Protein AF-A0A7V4X9U8-F1 (afdb_monomer_lite)

pLDDT: mean 87.51, std 12.46, range [26.61, 98.5]

Secondary structure (DSSP, 8-state):
--SSTTS-HHHHHHHH--SS-EEEEE-TTS-HHHHHHHHHHHHHHTS---GGGEEEEES-HHHHHHHHHHHHHHTT--GGGSTTTTS----S-------PPPEEEEHHHHHHHHHHHHGGGGT--TTPEEP-HHHHHHHHHHHHHHTT--TTTS-HHHHHHHHHHHHHTT--HHHHHHH--SHHHHHHHHHHHHHHHHHHHTTEE-HHHHHHHHHHHHHH-HHHHHHHHHH-SEEEESSGGG--HHHHHHHHHHHTTT--EEEEE-GGG---GGGT--THHHHSHHHH-TT-EEEEE-EESSS-HHHHHHHHHHHHT-SS------EES------EEEEEEEEHHHHHHHHHHHHHHHHHHHT--GGGEEEEESSGGGHHHHHHHHHHTT--EEEESS--GGGSHHHHHHHHHHHHHH-TT-HHHHHHHTTSS--S--HHHHHHHHHHGGGHHHH-HHHHHHHHHHHHHHHHHHT---HHHHHHHHHHHHTHHHHH--SSHHHHHHHHHHHHHHHHHTT-SSHHHHHHHHHHHHT------GGG-EEEEEHHHHTT--EEEEEE---BTBTTTBGGGSS-HHHHHHHHHHHHHHHTTEEEEEEEEEEEEEEETTEEEE-PBPHHHHTS-GGGEEEEE-

Foldseek 3Di:
DPLPPVDDPLLSVLLPPQAFFAEEAEDQQLCQLSSQLSSLLCCCPVVVNQQLQAAEAEADQVSLVVSLCSNCVSNVHDSVVAVPPPDDDDDDDDDDPPRHHHRTYYPLVVLLVLCLVCVVVVVFHSPAAEDDPVSLLVLLVVLCVVVVNDCVVAPSVVLVLVLLLCLLQLHALVNQCVVQDDPNSNSSSSSRVSSVVSCRVRSYDYSSCSLSVSLVSLVVDVVSLVVLLVRHLAYEYEQLQQGANSRLSNVCSSCVPRNNYHYYHHLLQHQVVLSRGHSVSSVCVCVVRVPYHYGYSAERPFAEALLLQQLVLLLVPDPPGDDHHHDYPNYDFAFAEEEEAAELLRLLVVVVVVLVVCCVVVVDFLLLEEEAFAAPLSCQSNLVVCVVVVAFADEFPDDHLCVDLLNLLLLLLLVCLVPVVPLVSCVSNLCVVHLPQDPVNSVVCVVCPPCNLVVPVSVVLVVVLSVVLNVVVVVQDQVLVSSVSCCVSSVNLVVLPNVGPNSVSSVSSSQSVSVQSNVDRHSVVSSVVSVSSPPPDDDPDSRRHHYYYYLVSCQPAAHQEYEYEAQFPCRQVNVVLPVPSVSNSSSSSSVSSRSSNHRHHHYYYHHQWYQGNNDIDGTHGHPSVVSGDPVRYDYDYD

Radius of gyration: 27.54 Å; chains: 1; bounding box: 69×52×79 Å

Structure (mmCIF, N/CA/C/O backbone):
data_AF-A0A7V4X9U8-F1
#
_entry.id   AF-A0A7V4X9U8-F1
#
loop_
_atom_site.group_PDB
_atom_site.id
_atom_site.type_symbol
_atom_site.label_atom_id
_atom_site.label_alt_id
_atom_site.label_comp_id
_atom_site.label_asym_id
_atom_site.label_entity_id
_atom_site.label_seq_id
_atom_site.pdbx_PDB_ins_code
_atom_site.Cartn_x
_atom_site.Cartn_y
_atom_site.Cartn_z
_atom_site.occupancy
_atom_site.B_iso_or_equiv
_atom_site.auth_seq_id
_atom_site.auth_comp_id
_atom_site.auth_asym_id
_atom_site.auth_atom_id
_atom_site.pdbx_PDB_model_num
ATOM 1 N N . MET A 1 1 ? -11.249 7.289 -35.540 1.00 58.97 1 MET A N 1
ATOM 2 C CA . MET A 1 1 ? -10.087 7.275 -34.622 1.00 58.97 1 MET A CA 1
ATOM 3 C C . MET A 1 1 ? -9.614 5.844 -34.541 1.00 58.97 1 MET A C 1
ATOM 5 O O . MET A 1 1 ? -10.469 5.000 -34.338 1.00 58.97 1 MET A O 1
ATOM 9 N N . ASN A 1 2 ? -8.328 5.543 -34.734 1.00 75.50 2 ASN A N 1
ATOM 10 C CA . ASN A 1 2 ? -7.894 4.150 -34.645 1.00 75.50 2 ASN A CA 1
ATOM 11 C C . ASN A 1 2 ? -7.435 3.824 -33.219 1.00 75.50 2 ASN A C 1
ATOM 13 O O . ASN A 1 2 ? -6.329 4.167 -32.807 1.00 75.50 2 ASN A O 1
ATOM 17 N N . ILE A 1 3 ? -8.337 3.224 -32.438 1.00 84.56 3 ILE A N 1
ATOM 18 C CA . ILE A 1 3 ? -8.145 2.988 -31.000 1.00 84.56 3 ILE A CA 1
ATOM 19 C C . ILE A 1 3 ? -7.104 1.892 -30.746 1.00 84.56 3 ILE A C 1
ATOM 21 O O . ILE A 1 3 ? -6.531 1.852 -29.667 1.00 84.56 3 ILE A O 1
ATOM 25 N N . ILE A 1 4 ? -6.812 1.010 -31.705 1.00 88.31 4 ILE A N 1
ATOM 26 C CA . ILE A 1 4 ? -6.029 -0.213 -31.448 1.00 88.31 4 ILE A CA 1
ATOM 27 C C . ILE A 1 4 ? -4.661 -0.272 -32.143 1.00 88.31 4 ILE A C 1
ATOM 29 O O . ILE A 1 4 ? -3.874 -1.160 -31.826 1.00 88.31 4 ILE A O 1
ATOM 33 N N . ASP A 1 5 ? -4.339 0.664 -33.039 1.00 85.62 5 ASP A N 1
ATOM 34 C CA . ASP A 1 5 ? -3.119 0.599 -33.868 1.00 85.62 5 ASP A CA 1
ATOM 35 C C . ASP A 1 5 ? -1.818 0.619 -33.072 1.00 85.62 5 ASP A C 1
ATOM 37 O O . ASP A 1 5 ? -0.825 0.018 -33.468 1.00 85.62 5 ASP A O 1
ATOM 41 N N . THR A 1 6 ? -1.817 1.311 -31.937 1.00 86.81 6 THR A N 1
ATOM 42 C CA . THR A 1 6 ? -0.609 1.507 -31.131 1.00 86.81 6 THR A CA 1
ATOM 43 C C . THR A 1 6 ? -0.347 0.358 -30.149 1.00 86.81 6 THR A C 1
ATOM 45 O O . THR A 1 6 ? 0.619 0.420 -29.386 1.00 86.81 6 THR A O 1
ATOM 48 N N . LEU A 1 7 ? -1.222 -0.653 -30.121 1.00 90.62 7 LEU A N 1
ATOM 49 C CA . LEU A 1 7 ? -1.166 -1.798 -29.214 1.00 90.62 7 LEU A CA 1
ATOM 50 C C . LEU A 1 7 ? -0.424 -2.975 -29.858 1.00 90.62 7 LEU A C 1
ATOM 52 O O . LEU A 1 7 ? -0.476 -3.157 -31.073 1.00 90.62 7 LEU A O 1
ATOM 56 N N . ASN A 1 8 ? 0.219 -3.814 -29.045 1.00 91.00 8 ASN A N 1
ATOM 57 C CA . ASN A 1 8 ? 0.755 -5.089 -29.534 1.00 91.00 8 ASN A CA 1
ATOM 58 C C . ASN A 1 8 ? -0.369 -6.123 -29.746 1.00 91.00 8 ASN A C 1
ATOM 60 O O . ASN A 1 8 ? -1.511 -5.913 -29.332 1.00 91.00 8 ASN A O 1
ATOM 64 N N . GLU A 1 9 ? -0.056 -7.267 -30.355 1.00 93.00 9 GLU A N 1
ATOM 65 C CA . GLU A 1 9 ? -1.071 -8.274 -30.698 1.00 93.00 9 GLU A CA 1
ATOM 66 C C . GLU A 1 9 ? -1.831 -8.822 -29.480 1.00 93.00 9 GLU A C 1
ATOM 68 O O . GLU A 1 9 ? -3.048 -8.990 -29.541 1.00 93.00 9 GLU A O 1
ATOM 73 N N . LYS A 1 10 ? -1.166 -9.017 -28.335 1.00 93.50 10 LYS A N 1
ATOM 74 C CA . LYS A 1 10 ? -1.822 -9.501 -27.106 1.00 93.50 10 LYS A CA 1
ATOM 75 C C . LYS A 1 10 ? -2.706 -8.441 -26.447 1.00 93.50 10 LYS A C 1
ATOM 77 O O . LYS A 1 10 ? -3.783 -8.751 -25.943 1.00 93.50 10 LYS A O 1
ATOM 82 N N . GLN A 1 11 ? -2.299 -7.177 -26.490 1.00 93.50 11 GLN A N 1
ATOM 83 C CA . GLN A 1 11 ? -3.104 -6.045 -26.037 1.00 93.50 11 GLN A CA 1
ATOM 84 C C . GLN A 1 11 ? -4.313 -5.830 -26.956 1.00 93.50 11 GLN A C 1
ATOM 86 O O . GLN A 1 11 ? -5.414 -5.607 -26.454 1.00 93.50 11 GLN A O 1
ATOM 91 N N . LYS A 1 12 ? -4.152 -5.955 -28.282 1.00 95.12 12 LYS A N 1
ATOM 92 C CA . LYS A 1 12 ? -5.276 -5.959 -29.233 1.00 95.12 12 LYS A CA 1
ATOM 93 C C . LYS A 1 12 ? -6.231 -7.104 -28.927 1.00 95.12 12 LYS A C 1
ATOM 95 O O . LYS A 1 12 ? -7.429 -6.872 -28.806 1.00 95.12 12 LYS A O 1
ATOM 100 N N . GLU A 1 13 ? -5.711 -8.312 -28.723 1.00 95.62 13 GLU A N 1
ATOM 101 C CA . GLU A 1 13 ? -6.506 -9.477 -28.336 1.00 95.62 13 GLU A CA 1
ATOM 102 C C . GLU A 1 13 ? -7.338 -9.199 -27.069 1.00 95.62 13 GLU A C 1
ATOM 104 O O . GLU A 1 13 ? -8.536 -9.496 -27.039 1.00 95.62 13 GLU A O 1
ATOM 109 N N . ALA A 1 14 ? -6.735 -8.567 -26.056 1.00 94.94 14 ALA A N 1
ATOM 110 C CA . ALA A 1 14 ? -7.408 -8.171 -24.819 1.00 94.94 14 ALA A CA 1
ATOM 111 C C . ALA A 1 14 ? -8.484 -7.097 -25.033 1.00 94.94 14 ALA A C 1
ATOM 113 O O . ALA A 1 14 ? -9.545 -7.155 -24.412 1.00 94.94 14 ALA A O 1
ATOM 114 N N . VAL A 1 15 ? -8.249 -6.123 -25.912 1.00 95.94 15 VAL A N 1
ATOM 115 C CA . VAL A 1 15 ? -9.222 -5.066 -26.235 1.00 95.94 15 VAL A CA 1
ATOM 116 C C . VAL A 1 15 ? -10.405 -5.613 -27.039 1.00 95.94 15 VAL A C 1
ATOM 118 O O . VAL A 1 15 ? -11.548 -5.249 -26.768 1.00 95.94 15 VAL A O 1
ATOM 121 N N . LEU A 1 16 ? -10.144 -6.519 -27.982 1.00 95.38 16 LEU A N 1
ATOM 122 C CA . LEU A 1 16 ? -11.142 -7.078 -28.897 1.00 95.38 16 LEU A CA 1
ATOM 123 C C . LEU A 1 16 ? -12.034 -8.155 -28.260 1.00 95.38 16 LEU A C 1
ATOM 125 O O . LEU A 1 16 ? -13.132 -8.402 -28.756 1.00 95.38 16 LEU A O 1
ATOM 129 N N . ALA A 1 17 ? -11.596 -8.793 -27.172 1.00 95.50 17 ALA A N 1
ATOM 130 C CA . ALA A 1 17 ? -12.338 -9.850 -26.482 1.00 95.50 17 ALA A CA 1
ATOM 131 C C . ALA A 1 17 ? -13.534 -9.308 -25.671 1.00 95.50 17 ALA A C 1
ATOM 133 O O . ALA A 1 17 ? -13.505 -9.353 -24.447 1.00 95.50 17 ALA A O 1
ATOM 134 N N . THR A 1 18 ? -14.547 -8.705 -26.298 1.00 94.06 18 THR A N 1
ATOM 135 C CA . THR A 1 18 ? -15.555 -7.891 -25.585 1.00 94.06 18 THR A CA 1
ATOM 136 C C . THR A 1 18 ? -16.549 -8.682 -24.737 1.00 94.06 18 THR A C 1
ATOM 138 O O . THR A 1 18 ? -16.889 -8.221 -23.649 1.00 94.06 18 THR A O 1
ATOM 141 N N . GLU A 1 19 ? -16.997 -9.842 -25.214 1.00 95.00 19 GLU A N 1
ATOM 142 C CA . GLU A 1 19 ? -18.011 -10.668 -24.547 1.00 95.00 19 GLU A CA 1
ATOM 143 C C . GLU A 1 19 ? -17.390 -11.792 -23.712 1.00 95.00 19 GLU A C 1
ATOM 145 O O . GLU A 1 19 ? -16.312 -12.294 -24.033 1.00 95.00 19 GLU A O 1
ATOM 150 N N . GLY A 1 20 ? -18.124 -12.215 -22.682 1.00 96.25 20 GLY A N 1
ATOM 151 C CA . GLY A 1 20 ? -17.730 -13.283 -21.771 1.00 96.25 20 GLY A CA 1
ATOM 152 C C . GLY A 1 20 ? -16.692 -12.859 -20.724 1.00 96.25 20 GLY A C 1
ATOM 153 O O . GLY A 1 20 ? -16.249 -11.703 -20.699 1.00 96.25 20 GLY A O 1
ATOM 154 N N . PRO A 1 21 ? -16.328 -13.788 -19.823 1.00 97.69 21 PRO A N 1
ATOM 155 C CA . PRO A 1 21 ? -15.327 -13.542 -18.801 1.00 97.69 21 PRO A CA 1
ATOM 156 C C . PRO A 1 21 ? -13.929 -13.522 -19.424 1.00 97.69 21 PRO A C 1
ATOM 158 O O . PRO A 1 21 ? -13.547 -14.418 -20.176 1.00 97.69 21 PRO A O 1
ATOM 161 N N . VAL A 1 22 ? -13.149 -12.493 -19.106 1.00 97.94 22 VAL A N 1
ATOM 162 C CA . VAL A 1 22 ? -11.785 -12.316 -19.610 1.00 97.94 22 VAL A CA 1
ATOM 163 C C . VAL A 1 22 ? -10.849 -12.043 -18.445 1.00 97.94 22 VAL A C 1
ATOM 165 O O . VAL A 1 22 ? -1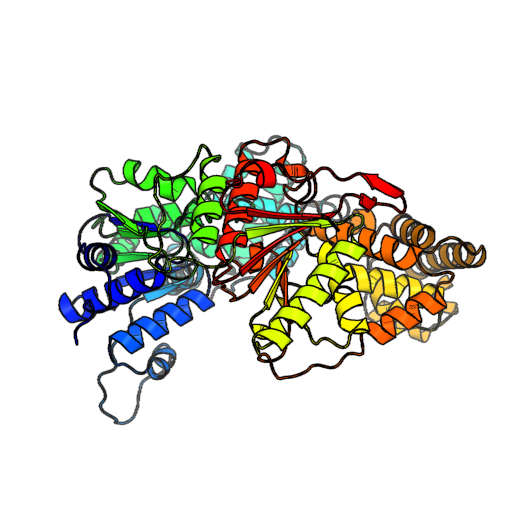1.052 -11.093 -17.687 1.00 97.94 22 VAL A O 1
ATOM 168 N N . LEU A 1 23 ? -9.802 -12.856 -18.345 1.00 97.00 23 LEU A N 1
ATOM 169 C CA . LEU A 1 23 ? -8.718 -12.701 -17.384 1.00 97.00 23 LEU A CA 1
ATOM 170 C C . LEU A 1 23 ? -7.458 -12.251 -18.114 1.00 97.00 23 LEU A C 1
ATOM 172 O O . LEU A 1 23 ? -6.939 -12.957 -18.980 1.00 97.00 23 LEU A O 1
ATOM 176 N N . ILE A 1 24 ? -6.941 -11.088 -17.735 1.00 96.31 24 ILE A N 1
ATOM 177 C CA . ILE A 1 24 ? -5.644 -10.609 -18.193 1.00 96.31 24 ILE A CA 1
ATOM 178 C C . ILE A 1 24 ? -4.607 -10.829 -17.096 1.00 96.31 24 ILE A C 1
ATOM 180 O O . ILE A 1 24 ? -4.571 -10.098 -16.102 1.00 96.31 24 ILE A O 1
ATOM 184 N N . LEU A 1 25 ? -3.735 -11.813 -17.313 1.00 94.50 25 LEU A N 1
ATOM 185 C CA . LEU A 1 25 ? -2.559 -12.052 -16.483 1.00 94.50 25 LEU A CA 1
ATOM 186 C C . LEU A 1 25 ? -1.408 -11.226 -17.035 1.00 94.50 25 LEU A C 1
ATOM 188 O O . LEU A 1 25 ? -0.830 -11.536 -18.077 1.00 94.50 25 LEU A O 1
ATOM 192 N N . ALA A 1 26 ? -1.093 -10.138 -16.357 1.00 91.12 26 ALA A N 1
ATOM 193 C CA . ALA A 1 26 ? -0.100 -9.196 -16.828 1.00 91.12 26 ALA A CA 1
ATOM 194 C C . ALA A 1 26 ? 1.182 -9.270 -16.000 1.00 91.12 26 ALA A C 1
ATOM 196 O O . ALA A 1 26 ? 1.149 -9.552 -14.803 1.00 91.12 26 ALA A O 1
ATOM 197 N N . GLY A 1 27 ? 2.314 -9.002 -16.650 1.00 89.94 27 GLY A N 1
ATOM 198 C CA . GLY A 1 27 ? 3.590 -8.751 -15.988 1.00 89.94 27 GLY A CA 1
ATOM 199 C C . GLY A 1 27 ? 3.776 -7.300 -15.558 1.00 89.94 27 GLY A C 1
ATOM 200 O O . GLY A 1 27 ? 3.025 -6.399 -15.964 1.00 89.94 27 GLY A O 1
ATOM 201 N N . ALA A 1 28 ? 4.843 -7.036 -14.804 1.00 88.12 28 ALA A N 1
ATOM 202 C CA . ALA A 1 28 ? 5.284 -5.673 -14.539 1.00 88.12 28 ALA A CA 1
ATOM 203 C C . ALA A 1 28 ? 5.668 -4.972 -15.849 1.00 88.12 28 ALA A C 1
ATOM 205 O O . ALA A 1 28 ? 6.248 -5.583 -16.740 1.00 88.12 28 ALA A O 1
ATOM 206 N N . GLY A 1 29 ? 5.310 -3.691 -15.993 1.00 86.69 29 GLY A N 1
ATOM 207 C CA . GLY A 1 29 ? 5.659 -2.906 -17.184 1.00 86.69 29 GLY A CA 1
ATOM 208 C C . GLY A 1 29 ? 4.974 -3.335 -18.493 1.00 86.69 29 GLY A C 1
ATOM 209 O O . GLY A 1 29 ? 5.350 -2.835 -19.548 1.00 86.69 29 GLY A O 1
ATOM 210 N N . SER A 1 30 ? 3.968 -4.218 -18.456 1.00 88.81 30 SER A N 1
ATOM 211 C CA . SER A 1 30 ? 3.324 -4.788 -19.659 1.00 88.81 30 SER A CA 1
ATOM 212 C C . SER A 1 30 ? 2.197 -3.945 -20.278 1.00 88.81 30 SER A C 1
ATOM 214 O O . SER A 1 30 ? 1.579 -4.321 -21.277 1.00 88.81 30 SER A O 1
ATOM 216 N N . GLY A 1 31 ? 1.904 -2.780 -19.692 1.00 88.12 31 GLY A N 1
ATOM 217 C CA . GLY A 1 31 ? 0.857 -1.881 -20.179 1.00 88.12 31 GLY A CA 1
ATOM 218 C C . GLY A 1 31 ? -0.566 -2.239 -19.729 1.00 88.12 31 GLY A C 1
ATOM 219 O O . GLY A 1 31 ? -1.509 -1.951 -20.462 1.00 88.12 31 GLY A O 1
ATOM 220 N N . LYS A 1 32 ? -0.745 -2.802 -18.521 1.00 90.69 32 LYS A N 1
ATOM 221 C CA . LYS A 1 32 ? -2.061 -3.129 -17.920 1.00 90.69 32 LYS A CA 1
ATOM 222 C C . LYS A 1 32 ? -3.118 -2.040 -18.113 1.00 90.69 32 LYS A C 1
ATOM 224 O O . LYS A 1 32 ? -4.119 -2.227 -18.803 1.00 90.69 32 LYS A O 1
ATOM 229 N N . THR A 1 33 ? -2.843 -0.863 -17.553 1.00 86.69 33 THR A N 1
ATOM 230 C CA . THR A 1 33 ? -3.757 0.280 -17.593 1.00 86.69 33 THR A CA 1
ATOM 231 C C . THR A 1 33 ? -4.051 0.712 -19.026 1.00 86.69 33 THR A C 1
ATOM 233 O O . THR A 1 33 ? -5.164 1.130 -19.314 1.00 86.69 33 THR A O 1
ATOM 236 N N . ARG A 1 34 ? -3.081 0.577 -19.943 1.00 90.19 34 ARG A N 1
ATOM 237 C CA . ARG A 1 34 ? -3.265 0.898 -21.363 1.00 90.19 34 ARG A CA 1
ATOM 238 C C . ARG A 1 34 ? -4.265 -0.056 -22.017 1.00 90.19 34 ARG A C 1
ATOM 240 O O . ARG A 1 34 ? -5.204 0.411 -22.651 1.00 90.19 34 ARG A O 1
ATOM 247 N N . ALA A 1 35 ? -4.122 -1.367 -21.817 1.00 92.69 35 ALA A N 1
ATOM 248 C CA . ALA A 1 35 ? -5.081 -2.344 -22.337 1.00 92.69 35 ALA A CA 1
ATOM 249 C C . ALA A 1 35 ? -6.505 -2.067 -21.818 1.00 92.69 35 ALA A C 1
ATOM 251 O O . ALA A 1 35 ? -7.458 -2.045 -22.598 1.00 92.69 35 ALA A O 1
ATOM 252 N N . LEU A 1 36 ? -6.647 -1.766 -20.523 1.00 94.31 36 LEU A N 1
ATOM 253 C CA . LEU A 1 36 ? -7.943 -1.476 -19.909 1.00 94.31 36 LEU A CA 1
ATOM 254 C C . LEU A 1 36 ? -8.569 -0.174 -20.443 1.00 94.31 36 LEU A C 1
ATOM 256 O O . LEU A 1 36 ? -9.739 -0.177 -20.826 1.00 94.31 36 LEU A O 1
ATOM 260 N N . THR A 1 37 ? -7.815 0.929 -20.538 1.00 94.06 37 THR A N 1
ATOM 261 C CA . THR A 1 37 ? -8.351 2.210 -21.044 1.00 94.06 37 THR A CA 1
ATOM 262 C C . THR A 1 37 ? -8.726 2.132 -22.521 1.00 94.06 37 THR A C 1
ATOM 264 O O . THR A 1 37 ? -9.779 2.636 -22.912 1.00 94.06 37 THR A O 1
ATOM 267 N N . HIS A 1 38 ? -7.910 1.456 -23.336 1.00 95.19 38 HIS A N 1
ATOM 268 C CA . HIS A 1 38 ? -8.221 1.224 -24.747 1.00 95.19 38 HIS A CA 1
ATOM 269 C C . HIS A 1 38 ? -9.459 0.343 -24.919 1.00 95.19 38 HIS A C 1
ATOM 271 O O . HIS A 1 38 ? -10.273 0.614 -25.796 1.00 95.19 38 HIS A O 1
ATOM 277 N N . ARG A 1 39 ? -9.660 -0.658 -24.054 1.00 96.00 39 ARG A N 1
ATOM 278 C CA . ARG A 1 39 ? -10.871 -1.486 -24.068 1.00 96.00 39 ARG A CA 1
ATOM 279 C C . ARG A 1 39 ? -12.127 -0.675 -23.771 1.00 96.00 39 ARG A C 1
ATOM 281 O O . ARG A 1 39 ? -13.121 -0.831 -24.474 1.00 96.00 39 ARG A O 1
ATOM 288 N N . ILE A 1 40 ? -12.090 0.210 -22.774 1.00 95.38 40 ILE A N 1
ATOM 289 C CA . ILE A 1 40 ? -13.219 1.107 -22.478 1.00 95.38 40 ILE A CA 1
ATOM 290 C C . ILE A 1 40 ? -13.531 1.982 -23.697 1.00 95.38 40 ILE A C 1
ATOM 292 O O . ILE A 1 40 ? -14.686 2.057 -24.116 1.00 95.38 40 ILE A O 1
ATOM 296 N N . ALA A 1 41 ? -12.510 2.609 -24.287 1.00 94.25 41 ALA A N 1
ATOM 297 C CA . ALA A 1 41 ? -12.683 3.447 -25.470 1.00 94.25 41 ALA A CA 1
ATOM 298 C C . ALA A 1 41 ? -13.240 2.646 -26.663 1.00 94.25 41 ALA A C 1
ATOM 300 O O . ALA A 1 41 ? -14.163 3.105 -27.330 1.00 94.25 41 ALA A O 1
ATOM 301 N N . TYR A 1 42 ? -12.745 1.425 -26.882 1.00 95.38 42 TYR A N 1
ATOM 302 C CA . TYR A 1 42 ? -13.205 0.516 -27.932 1.00 95.38 42 TYR A CA 1
ATOM 303 C C . TYR A 1 42 ? -14.677 0.113 -27.754 1.00 95.38 42 TYR A C 1
ATOM 305 O O . TYR A 1 42 ? -15.450 0.162 -28.710 1.00 95.38 42 TYR A O 1
ATOM 313 N N . LEU A 1 43 ? -15.099 -0.223 -26.529 1.00 95.75 43 LEU A N 1
ATOM 314 C CA . LEU A 1 43 ? -16.502 -0.528 -26.232 1.00 95.75 43 LEU A CA 1
ATOM 315 C C . LEU A 1 43 ? -17.416 0.660 -26.562 1.00 95.75 43 LEU A C 1
ATOM 317 O O . LEU A 1 43 ? -18.473 0.479 -27.163 1.00 95.75 43 LEU A O 1
ATOM 321 N N . ILE A 1 44 ? -17.006 1.875 -26.199 1.00 93.25 44 ILE A N 1
ATOM 322 C CA . ILE A 1 44 ? -17.811 3.084 -26.411 1.00 93.25 44 ILE A CA 1
ATOM 323 C C . ILE A 1 44 ? -17.869 3.458 -27.894 1.00 93.25 44 ILE A C 1
ATOM 325 O O . ILE A 1 44 ? -18.955 3.666 -28.429 1.00 93.25 44 ILE A O 1
ATOM 329 N N . TYR A 1 45 ? -16.715 3.555 -28.553 1.00 90.81 45 TYR A N 1
ATOM 330 C CA . TYR A 1 45 ? -16.609 4.117 -29.898 1.00 90.81 45 TYR A CA 1
ATOM 331 C C . TYR A 1 45 ? -16.892 3.081 -30.992 1.00 90.81 45 TYR A C 1
ATOM 333 O O . TYR A 1 45 ? -17.758 3.302 -31.831 1.00 90.81 45 TYR A O 1
ATOM 341 N N . GLU A 1 46 ? -16.222 1.926 -30.958 1.00 91.69 46 GLU A N 1
ATOM 342 C CA . GLU A 1 46 ? -16.328 0.909 -32.017 1.00 91.69 46 GLU A CA 1
ATOM 343 C C . GLU A 1 46 ? -17.542 -0.006 -31.818 1.00 91.69 46 GLU A C 1
ATOM 345 O O . GLU A 1 46 ? -18.229 -0.363 -32.773 1.00 91.69 46 GLU A O 1
ATOM 350 N N . LYS A 1 47 ? -17.848 -0.386 -30.569 1.00 94.50 47 LYS A N 1
ATOM 351 C CA . LYS A 1 47 ? -19.016 -1.236 -30.258 1.00 94.50 47 LYS A CA 1
ATOM 352 C C . LYS A 1 47 ? -20.285 -0.451 -29.938 1.00 94.50 47 LYS A C 1
ATOM 354 O O . LYS A 1 47 ? -21.323 -1.070 -29.711 1.00 94.50 47 LYS A O 1
ATOM 359 N N . SER A 1 48 ? -20.226 0.883 -29.936 1.00 93.38 48 SER A N 1
ATOM 360 C CA . SER A 1 48 ? -21.373 1.755 -29.637 1.00 93.38 48 SER A CA 1
ATOM 361 C C . SER A 1 48 ? -22.066 1.417 -28.306 1.00 93.38 48 SER A C 1
ATOM 363 O O . SER A 1 48 ? -23.281 1.572 -28.161 1.00 93.38 48 SER A O 1
ATOM 365 N N . VAL A 1 49 ? -21.313 0.924 -27.316 1.00 95.19 49 VAL A N 1
ATOM 366 C CA . VAL A 1 49 ? -21.846 0.610 -25.988 1.00 95.19 49 VAL A CA 1
ATOM 367 C C . VAL A 1 49 ? -22.118 1.922 -25.249 1.00 95.19 49 VAL A C 1
ATOM 369 O O . VAL A 1 49 ? -21.195 2.717 -25.061 1.00 95.19 49 VAL A O 1
ATOM 372 N N . PRO A 1 50 ? -23.352 2.156 -24.758 1.00 94.12 50 PRO A N 1
ATOM 373 C CA . PRO A 1 50 ? -23.644 3.338 -23.958 1.00 94.12 50 PRO A CA 1
ATOM 374 C C . PRO A 1 50 ? -22.727 3.403 -22.723 1.00 94.12 50 PRO A C 1
ATOM 376 O O . PRO A 1 50 ? -22.708 2.437 -21.958 1.00 94.12 50 PRO A O 1
ATOM 379 N N . PRO A 1 51 ? -22.022 4.520 -22.456 1.00 92.88 51 PRO A N 1
ATOM 380 C CA . PRO A 1 51 ? -21.048 4.611 -21.361 1.00 92.88 51 PRO A CA 1
ATOM 381 C C . PRO A 1 51 ? -21.620 4.269 -19.980 1.00 92.88 51 PRO A C 1
ATOM 383 O O . PRO A 1 51 ? -20.962 3.644 -19.155 1.00 92.88 51 PRO A O 1
ATOM 386 N N . GLN A 1 52 ? -22.892 4.595 -19.740 1.00 92.25 52 GLN A N 1
ATOM 387 C CA . GLN A 1 52 ? -23.617 4.236 -18.515 1.00 92.25 52 GLN A CA 1
ATOM 388 C C . GLN A 1 52 ? -23.747 2.727 -18.263 1.00 92.25 52 GLN A C 1
ATOM 390 O O . GLN A 1 52 ? -24.084 2.348 -17.138 1.00 92.25 52 GLN A O 1
ATOM 395 N N . ASN A 1 53 ? -23.499 1.904 -19.290 1.00 96.44 53 ASN A N 1
ATOM 396 C CA . ASN A 1 53 ? -23.518 0.451 -19.200 1.00 96.44 53 ASN A CA 1
ATOM 397 C C . ASN A 1 53 ? -22.155 -0.168 -18.867 1.00 96.44 53 ASN A C 1
ATOM 399 O O . ASN A 1 53 ? -22.043 -1.392 -18.789 1.00 96.44 53 ASN A O 1
ATOM 403 N N . ILE A 1 54 ? -21.129 0.660 -18.688 1.00 97.19 54 ILE A N 1
ATOM 404 C CA . ILE A 1 54 ? -19.770 0.234 -18.381 1.00 97.19 54 ILE A CA 1
ATOM 405 C C . ILE A 1 54 ? -19.446 0.657 -16.946 1.00 97.19 54 ILE A C 1
ATOM 407 O O . ILE A 1 54 ? -19.610 1.824 -16.570 1.00 97.19 54 ILE A O 1
ATOM 411 N N . LEU A 1 55 ? -18.980 -0.304 -16.154 1.00 97.31 55 LEU A N 1
ATOM 412 C CA . LEU A 1 55 ? -18.421 -0.101 -14.824 1.00 97.31 55 LEU A CA 1
ATOM 413 C C . LEU A 1 55 ? -16.921 -0.395 -14.878 1.00 97.31 55 LEU A C 1
ATOM 415 O O . LEU A 1 55 ? -16.535 -1.486 -15.275 1.00 97.31 55 LEU A O 1
ATOM 419 N N . ALA A 1 56 ? -16.091 0.554 -14.459 1.00 96.12 56 ALA A N 1
ATOM 420 C CA . ALA A 1 56 ? -14.651 0.384 -14.312 1.00 96.12 56 ALA A CA 1
ATOM 421 C C . ALA A 1 56 ? -14.241 0.684 -12.863 1.00 96.12 56 ALA A C 1
ATOM 423 O O . ALA A 1 56 ? -14.503 1.777 -12.352 1.00 96.12 56 ALA A O 1
ATOM 424 N N . VAL A 1 57 ? -13.612 -0.282 -12.194 1.00 94.19 57 VAL A N 1
ATOM 425 C CA . VAL A 1 57 ? -13.199 -0.161 -10.788 1.00 94.19 57 VAL A CA 1
ATOM 426 C C . VAL A 1 57 ? -11.698 -0.365 -10.600 1.00 94.19 57 VAL A C 1
ATOM 428 O O . VAL A 1 57 ? -11.065 -1.146 -11.305 1.00 94.19 57 VAL A O 1
ATOM 431 N N . THR A 1 58 ? -11.133 0.363 -9.636 1.00 90.38 58 THR A N 1
ATOM 432 C CA . THR A 1 58 ? -9.724 0.292 -9.214 1.00 90.38 58 THR A CA 1
ATOM 433 C C . THR A 1 58 ? -9.610 0.555 -7.702 1.00 90.38 58 THR A C 1
ATOM 435 O O . THR A 1 58 ? -10.614 0.793 -7.026 1.00 90.38 58 THR A O 1
ATOM 438 N N . PHE A 1 59 ? -8.401 0.529 -7.144 1.00 82.12 59 PHE A N 1
ATOM 439 C CA . PHE A 1 59 ? -8.165 0.660 -5.702 1.00 82.12 59 PHE A CA 1
ATOM 440 C C . PHE A 1 59 ? -7.952 2.096 -5.236 1.00 82.12 59 PHE A C 1
ATOM 442 O O . PHE A 1 59 ? -8.353 2.450 -4.129 1.00 82.12 59 PHE A O 1
ATOM 449 N N . THR A 1 60 ? -7.347 2.948 -6.068 1.00 77.81 60 THR A N 1
ATOM 450 C CA . THR A 1 60 ? -6.958 4.302 -5.651 1.00 77.81 60 THR A CA 1
ATOM 451 C C . THR A 1 60 ? -7.675 5.383 -6.450 1.00 77.81 60 THR A C 1
ATOM 453 O O . THR A 1 60 ? -7.937 5.247 -7.646 1.00 77.81 60 THR A O 1
ATOM 456 N N . ASN A 1 61 ? -7.953 6.512 -5.793 1.00 74.31 61 ASN A N 1
ATOM 457 C CA . ASN A 1 61 ? -8.530 7.681 -6.461 1.00 74.31 61 ASN A CA 1
ATOM 458 C C . ASN A 1 61 ? -7.601 8.232 -7.555 1.00 74.31 61 ASN A C 1
ATOM 460 O O . ASN A 1 61 ? -8.085 8.720 -8.574 1.00 74.31 61 ASN A O 1
ATOM 464 N N . LYS A 1 62 ? -6.278 8.111 -7.369 1.00 75.50 62 LYS A N 1
ATOM 465 C CA . LYS A 1 62 ? -5.274 8.496 -8.368 1.00 75.50 62 LYS A CA 1
ATOM 466 C C . LYS A 1 62 ? -5.393 7.638 -9.629 1.00 75.50 62 LYS A C 1
ATOM 468 O O . LYS A 1 62 ? -5.570 8.199 -10.706 1.00 75.50 62 LYS A O 1
ATOM 473 N N . ALA A 1 63 ? -5.400 6.309 -9.491 1.00 76.94 63 ALA A N 1
ATOM 474 C CA . ALA A 1 63 ? -5.569 5.394 -10.621 1.00 76.94 63 ALA A CA 1
ATOM 475 C C . ALA A 1 63 ? -6.903 5.630 -11.346 1.00 76.94 63 ALA A C 1
ATOM 477 O O . ALA A 1 63 ? -6.947 5.674 -12.574 1.00 76.94 63 ALA A O 1
ATOM 478 N N . ALA A 1 64 ? -7.985 5.879 -10.599 1.00 78.69 64 ALA A N 1
ATOM 479 C CA . ALA A 1 64 ? -9.277 6.220 -11.191 1.00 78.69 64 ALA A CA 1
ATOM 480 C C . ALA A 1 64 ? -9.218 7.545 -11.978 1.00 78.69 64 ALA A C 1
ATOM 482 O O . ALA A 1 64 ? -9.772 7.652 -13.071 1.00 78.69 64 ALA A O 1
ATOM 483 N N . GLY A 1 65 ? -8.539 8.563 -11.443 1.00 79.06 65 GLY A N 1
ATOM 484 C CA . GLY A 1 65 ? -8.321 9.838 -12.129 1.00 79.06 65 GLY A CA 1
ATOM 485 C C . GLY A 1 65 ? -7.517 9.683 -13.422 1.00 79.06 65 GLY A C 1
ATOM 486 O O . GLY A 1 65 ? -7.940 10.168 -14.469 1.00 79.06 65 GLY A O 1
ATOM 487 N N . GLU A 1 66 ? -6.400 8.960 -13.371 1.00 84.06 66 GLU A N 1
ATOM 488 C CA . GLU A 1 66 ? -5.538 8.699 -14.529 1.00 84.06 66 GLU A CA 1
ATOM 489 C C . GLU A 1 66 ? -6.257 7.898 -15.616 1.00 84.06 66 GLU A C 1
ATOM 491 O O . GLU A 1 66 ? -6.226 8.275 -16.788 1.00 84.06 66 GLU A O 1
ATOM 496 N N . MET A 1 67 ? -6.959 6.828 -15.236 1.00 87.38 67 MET A N 1
ATOM 497 C CA . MET A 1 67 ? -7.747 6.014 -16.159 1.00 87.38 67 MET A CA 1
ATOM 498 C C . MET A 1 67 ? -8.844 6.850 -16.832 1.00 87.38 67 MET A C 1
ATOM 500 O O . MET A 1 67 ? -9.030 6.755 -18.044 1.00 87.38 67 MET A O 1
ATOM 504 N N . ARG A 1 68 ? -9.523 7.726 -16.076 1.00 88.50 68 ARG A N 1
ATOM 505 C CA . ARG A 1 68 ? -10.525 8.652 -16.621 1.00 88.50 68 ARG A CA 1
ATOM 506 C C . ARG A 1 68 ? -9.923 9.608 -17.648 1.00 88.50 68 ARG A C 1
ATOM 508 O O . ARG A 1 68 ? -10.502 9.772 -18.718 1.00 88.50 68 ARG A O 1
ATOM 515 N N . ASN A 1 69 ? -8.772 10.204 -17.339 1.00 87.38 69 ASN A N 1
ATOM 516 C CA . ASN A 1 69 ? -8.087 11.128 -18.244 1.00 87.38 69 ASN A CA 1
ATOM 517 C C . ASN A 1 69 ? -7.664 10.427 -19.540 1.00 87.38 69 ASN A C 1
ATOM 519 O O . ASN A 1 69 ? -7.945 10.938 -20.618 1.00 87.38 69 ASN A O 1
ATOM 523 N N . ARG A 1 70 ? -7.084 9.225 -19.442 1.00 89.94 70 ARG A N 1
ATOM 524 C CA . ARG A 1 70 ? -6.674 8.426 -20.609 1.00 89.94 70 ARG A CA 1
ATOM 525 C C . ARG A 1 70 ? -7.854 8.026 -21.491 1.00 89.94 70 ARG A C 1
ATOM 527 O O . ARG A 1 70 ? -7.763 8.111 -22.708 1.00 89.94 70 ARG A O 1
ATOM 534 N N . VAL A 1 71 ? -8.973 7.603 -20.899 1.00 90.88 71 VAL A N 1
ATOM 535 C CA . VAL A 1 71 ? -10.191 7.286 -21.667 1.00 90.88 71 VAL A CA 1
ATOM 536 C C . VAL A 1 71 ? -10.737 8.536 -22.360 1.00 90.88 71 VAL A C 1
ATOM 538 O O . VAL A 1 71 ? -11.116 8.463 -23.524 1.00 90.88 71 VAL A O 1
ATOM 541 N N . ALA A 1 72 ? -10.757 9.683 -21.676 1.00 88.00 72 ALA A N 1
ATOM 542 C CA . ALA A 1 72 ? -11.212 10.941 -22.265 1.00 88.00 72 ALA A CA 1
ATOM 543 C C . ALA A 1 72 ? -10.321 11.382 -23.440 1.00 88.00 72 ALA A C 1
ATOM 545 O O . ALA A 1 72 ? -10.843 11.754 -24.488 1.00 88.00 72 ALA A O 1
ATOM 546 N N . GLU A 1 73 ? -9.000 11.259 -23.300 1.00 88.62 73 GLU A N 1
ATOM 547 C CA . GLU A 1 73 ? -8.026 11.539 -24.360 1.00 88.62 73 GLU A CA 1
ATOM 548 C C . GLU A 1 73 ? -8.232 10.629 -25.580 1.00 88.62 73 GLU A C 1
ATOM 550 O O . GLU A 1 73 ? -8.349 11.124 -26.700 1.00 88.62 73 GLU A O 1
ATOM 555 N N . LEU A 1 74 ? -8.382 9.315 -25.368 1.00 89.06 74 LEU A N 1
ATOM 556 C CA . LEU A 1 74 ? -8.646 8.345 -26.440 1.00 89.06 74 LEU A CA 1
ATOM 557 C C . LEU A 1 74 ? -9.960 8.613 -27.189 1.00 89.06 74 LEU A C 1
ATOM 559 O O . LEU A 1 74 ? -10.067 8.291 -28.371 1.00 89.06 74 LEU A O 1
ATOM 563 N N . LEU A 1 75 ? -10.954 9.190 -26.511 1.00 87.00 75 LEU A N 1
ATOM 564 C CA . LEU A 1 75 ? -12.241 9.571 -27.098 1.00 87.00 75 LEU A CA 1
ATOM 565 C C . LEU A 1 75 ? -12.240 10.998 -27.682 1.00 87.00 75 LEU A C 1
ATOM 567 O O . LEU A 1 75 ? -13.238 11.406 -28.274 1.00 87.00 75 LEU A O 1
ATOM 571 N N . GLY A 1 76 ? -11.153 11.764 -27.519 1.00 80.81 76 GLY A N 1
ATOM 572 C CA . GLY A 1 76 ? -11.038 13.152 -27.978 1.00 80.81 76 GLY A CA 1
ATOM 573 C C . GLY A 1 76 ? -11.903 14.152 -27.201 1.00 80.81 76 GLY A C 1
ATOM 574 O O . GLY A 1 76 ? -12.427 15.096 -27.790 1.00 80.81 76 GLY A O 1
ATOM 575 N N . VAL A 1 77 ? -12.088 13.947 -25.892 1.00 73.25 77 VAL A N 1
ATOM 576 C CA . VAL A 1 77 ? -12.987 14.735 -25.029 1.00 73.25 77 VAL A CA 1
ATOM 577 C C . VAL A 1 77 ? -12.192 15.413 -23.911 1.00 73.25 77 VAL A C 1
ATOM 579 O O . VAL A 1 77 ? -11.346 14.793 -23.272 1.00 73.25 77 VAL A O 1
ATOM 582 N N . ASN A 1 78 ? -12.501 16.676 -23.601 1.00 58.03 78 ASN A N 1
ATOM 583 C CA . ASN A 1 78 ? -11.898 17.369 -22.459 1.00 58.03 78 ASN A CA 1
ATOM 584 C C . ASN A 1 78 ? -12.455 16.836 -21.124 1.00 58.03 78 ASN A C 1
ATOM 586 O O . ASN A 1 78 ? -13.603 17.103 -20.760 1.00 58.03 78 ASN A O 1
ATOM 590 N N . ALA A 1 79 ? -11.615 16.141 -20.348 1.00 52.31 79 ALA A N 1
ATOM 591 C CA . ALA A 1 79 ? -11.976 15.536 -19.058 1.00 52.31 79 ALA A CA 1
ATOM 592 C C . ALA A 1 79 ? -12.535 16.539 -18.019 1.00 52.31 79 ALA A C 1
ATOM 594 O O . ALA A 1 79 ? -13.345 16.167 -17.168 1.00 52.31 79 ALA A O 1
ATOM 595 N N . GLN A 1 80 ? -12.148 17.819 -18.103 1.00 49.28 80 GLN A N 1
ATOM 596 C CA . GLN A 1 80 ? -12.513 18.864 -17.134 1.00 49.28 80 GLN A CA 1
ATOM 597 C C . GLN A 1 80 ? -13.988 19.303 -17.180 1.00 49.28 80 GLN A C 1
ATOM 599 O O . GLN A 1 80 ? -14.481 19.841 -16.194 1.00 49.28 80 GLN A O 1
ATOM 604 N N . GLN A 1 81 ? -14.731 19.039 -18.262 1.00 45.06 81 GLN A N 1
ATOM 605 C CA . GLN A 1 81 ? -16.157 19.407 -18.345 1.00 45.06 81 GLN A CA 1
ATOM 606 C C . GLN A 1 81 ? -17.098 18.389 -17.671 1.00 45.06 81 GLN A C 1
ATOM 608 O O . GLN A 1 81 ? -18.288 18.653 -17.519 1.00 45.06 81 GLN A O 1
ATOM 613 N N . SER A 1 82 ? -16.583 17.233 -17.233 1.00 45.69 82 SER A N 1
ATOM 614 C CA . SER A 1 82 ? -17.410 16.106 -16.766 1.00 45.69 82 SER A CA 1
ATOM 615 C C . SER A 1 82 ? -17.568 16.016 -15.242 1.00 45.69 82 SER A C 1
ATOM 617 O O . SER A 1 82 ? -18.459 15.318 -14.767 1.00 45.69 82 SER A O 1
ATOM 619 N N . SER A 1 83 ? -16.734 16.707 -14.456 1.00 41.59 83 SER A N 1
ATOM 620 C CA . SER A 1 83 ? -16.810 16.691 -12.983 1.00 41.59 83 SER A CA 1
ATOM 621 C C . SER A 1 83 ? -17.947 17.554 -12.418 1.00 41.59 83 SER A C 1
ATOM 623 O O . SER A 1 83 ? -18.350 17.357 -11.276 1.00 41.59 83 SER A O 1
ATOM 625 N N . ALA A 1 84 ? -18.495 18.480 -13.214 1.00 36.72 84 ALA A N 1
ATOM 626 C CA . ALA A 1 84 ? -19.546 19.412 -12.797 1.00 36.72 84 ALA A CA 1
ATOM 627 C C . ALA A 1 84 ? -20.982 18.940 -13.113 1.00 36.72 84 ALA A C 1
ATOM 629 O O . ALA A 1 84 ? -21.942 19.587 -12.698 1.00 36.72 84 ALA A O 1
ATOM 630 N N . ALA A 1 85 ? -21.156 17.820 -13.824 1.00 38.59 85 ALA A N 1
ATOM 631 C CA . ALA A 1 85 ? -22.476 17.368 -14.279 1.00 38.59 85 ALA A CA 1
ATOM 632 C C . ALA A 1 85 ? -23.330 16.687 -13.192 1.00 38.59 85 ALA A C 1
ATOM 634 O O . ALA A 1 85 ? -24.504 16.417 -13.431 1.00 38.59 85 ALA A O 1
ATOM 635 N N . ASP A 1 86 ? -22.782 16.434 -12.002 1.00 45.06 86 ASP A N 1
ATOM 636 C CA . ASP A 1 86 ? -23.513 15.721 -10.951 1.00 45.06 86 ASP A CA 1
ATOM 637 C C . ASP A 1 86 ? -24.331 16.643 -10.016 1.00 45.06 86 ASP A C 1
ATOM 639 O O . ASP A 1 86 ? -25.000 16.099 -9.147 1.00 45.06 86 ASP A O 1
ATOM 643 N N . ASN A 1 87 ? -24.351 17.990 -10.165 1.00 33.78 87 ASN A N 1
ATOM 644 C CA . ASN A 1 87 ? -25.111 18.859 -9.231 1.00 33.78 87 ASN A CA 1
ATOM 645 C C . ASN A 1 87 ? -25.516 20.296 -9.686 1.00 33.78 87 ASN A C 1
ATOM 647 O O . ASN A 1 87 ? -25.479 21.211 -8.864 1.00 33.78 87 ASN A O 1
ATOM 651 N N . LYS A 1 88 ? -25.947 20.555 -10.936 1.00 26.61 88 LYS A N 1
ATOM 652 C CA . LYS A 1 88 ? -26.729 21.784 -11.279 1.00 26.61 88 LYS A CA 1
ATOM 653 C C . LYS A 1 88 ? -27.401 21.713 -12.668 1.00 26.61 88 LYS A C 1
ATOM 655 O O . LYS A 1 88 ? -26.780 21.195 -13.594 1.00 26.61 88 LYS A O 1
ATOM 660 N N . PRO A 1 89 ? -28.626 22.255 -12.853 1.00 29.34 89 PRO A N 1
ATOM 661 C CA . PRO A 1 89 ? -29.222 22.427 -14.178 1.00 29.34 89 PRO A CA 1
ATOM 662 C C . PRO A 1 89 ? -28.469 23.506 -14.970 1.00 29.34 89 PRO A C 1
ATOM 664 O O . PRO A 1 89 ? -28.165 24.581 -14.454 1.00 29.34 89 PRO A O 1
ATOM 667 N N . GLN A 1 90 ? -28.141 23.177 -16.219 1.00 33.41 90 GLN A N 1
ATOM 668 C CA . GLN A 1 90 ? -27.384 24.011 -17.149 1.00 33.41 90 GLN A CA 1
ATOM 669 C C . GLN A 1 90 ? -28.204 25.211 -17.637 1.00 33.41 90 GLN A C 1
ATOM 671 O O . GLN A 1 90 ? -29.371 25.067 -17.998 1.00 33.41 90 GLN A O 1
ATOM 676 N N . THR A 1 91 ? -27.546 26.361 -17.774 1.00 30.80 91 THR A N 1
ATOM 677 C CA . THR A 1 91 ? -27.946 27.401 -18.725 1.00 30.80 91 THR A CA 1
ATOM 678 C C . THR A 1 91 ? -26.755 27.769 -19.607 1.00 30.80 91 THR A C 1
ATOM 680 O O . THR A 1 91 ? -25.639 27.900 -19.110 1.00 30.80 91 THR A O 1
ATOM 683 N N . THR A 1 92 ? -27.076 27.953 -20.892 1.00 31.94 92 THR A N 1
ATOM 684 C CA . THR A 1 92 ? -26.340 28.590 -22.001 1.00 31.94 92 THR A CA 1
ATOM 685 C C . THR A 1 92 ? -25.191 27.831 -22.674 1.00 31.94 92 THR A C 1
ATOM 687 O O . THR A 1 92 ? -24.045 27.852 -22.239 1.00 31.94 92 THR A O 1
ATOM 690 N N . ASP A 1 93 ? -25.557 27.222 -23.808 1.00 36.38 93 ASP A N 1
ATOM 691 C CA . ASP A 1 93 ? -24.963 27.403 -25.139 1.00 36.38 93 ASP A CA 1
ATOM 692 C C . ASP A 1 93 ? -23.438 27.486 -25.248 1.00 36.38 93 ASP A C 1
ATOM 694 O O . ASP A 1 93 ? -22.902 28.572 -25.405 1.00 36.38 93 ASP A O 1
ATOM 698 N N . HIS A 1 94 ? -22.772 26.332 -25.361 1.00 34.88 94 HIS A N 1
ATOM 699 C CA . HIS A 1 94 ? -21.706 26.093 -26.346 1.00 34.88 94 HIS A CA 1
ATOM 700 C C . HIS A 1 94 ? -21.667 24.594 -26.695 1.00 34.88 94 HIS A C 1
ATOM 702 O O . HIS A 1 94 ? -21.398 23.735 -25.858 1.00 34.88 94 HIS A O 1
ATOM 708 N N . LYS A 1 95 ? -22.004 24.282 -27.953 1.00 34.81 95 LYS A N 1
ATOM 709 C CA . LYS A 1 95 ? -22.139 22.928 -28.506 1.00 34.81 95 LYS A CA 1
ATOM 710 C C . LYS A 1 95 ? -20.765 22.277 -28.736 1.00 34.81 95 LYS A C 1
ATOM 712 O O . LYS A 1 95 ? -20.225 22.362 -29.833 1.00 34.81 95 LYS A O 1
ATOM 717 N N . LEU A 1 96 ? -20.247 21.563 -27.740 1.00 31.36 96 LEU A N 1
ATOM 718 C CA . LEU A 1 96 ? -19.511 20.314 -27.973 1.00 31.36 96 LEU A CA 1
ATOM 719 C C . LEU A 1 96 ? -20.341 19.168 -27.374 1.00 31.36 96 LEU A C 1
ATOM 721 O O . LEU A 1 96 ? -20.915 19.353 -26.299 1.00 31.36 96 LEU A O 1
ATOM 725 N N . PRO A 1 97 ? -20.446 17.998 -28.027 1.00 37.69 97 PRO A N 1
ATOM 726 C CA . PRO A 1 97 ? -21.144 16.863 -27.438 1.00 37.69 97 PRO A CA 1
ATOM 727 C C . PRO A 1 97 ? -20.439 16.461 -26.137 1.00 37.69 97 PRO A C 1
ATOM 729 O O . PRO A 1 97 ? -19.282 16.043 -26.148 1.00 37.69 97 PRO A O 1
ATOM 732 N N . THR A 1 98 ? -21.127 16.600 -25.002 1.00 46.50 98 THR A N 1
ATOM 733 C CA . THR A 1 98 ? -20.655 16.082 -23.716 1.00 46.50 98 THR A CA 1
ATOM 734 C C . THR A 1 98 ? -20.674 14.559 -23.797 1.00 46.50 98 THR A C 1
ATOM 736 O O . THR A 1 98 ? -21.717 13.930 -23.620 1.00 46.50 98 THR A O 1
ATOM 739 N N . VAL A 1 99 ? -19.541 13.943 -24.127 1.00 54.72 99 VAL A N 1
ATOM 740 C CA . VAL A 1 99 ? -19.420 12.485 -24.071 1.00 54.72 99 VAL A CA 1
ATOM 741 C C . VAL A 1 99 ? -19.501 12.087 -22.602 1.00 54.72 99 VAL A C 1
ATOM 743 O O . VAL A 1 99 ? -18.609 12.381 -21.808 1.00 54.72 99 VAL A O 1
ATOM 746 N N . LEU A 1 100 ? -20.613 11.456 -22.229 1.00 69.12 100 LEU A N 1
ATOM 747 C CA . LEU A 1 100 ? -20.797 10.898 -20.897 1.00 69.12 100 LEU A CA 1
ATOM 748 C C . LEU A 1 100 ? -19.717 9.840 -20.665 1.00 69.12 100 LEU A C 1
ATOM 750 O O . LEU A 1 100 ? -19.618 8.877 -21.417 1.00 69.12 100 LEU A O 1
ATOM 754 N N . LEU A 1 101 ? -18.904 10.009 -19.628 1.00 78.88 101 LEU A N 1
ATOM 755 C CA . LEU A 1 101 ? -17.935 8.992 -19.232 1.00 78.88 101 LEU A CA 1
ATOM 756 C C . LEU A 1 101 ? -18.636 7.850 -18.473 1.00 78.88 101 LEU A C 1
ATOM 758 O O . LEU A 1 101 ? -19.682 8.066 -17.848 1.00 78.88 101 LEU A O 1
ATOM 762 N N . PRO A 1 102 ? -18.083 6.625 -18.517 1.00 87.06 102 PRO A N 1
ATOM 763 C CA . PRO A 1 102 ? -18.630 5.494 -17.779 1.00 87.06 102 PRO A CA 1
ATOM 764 C C . PRO A 1 102 ? -18.516 5.690 -16.264 1.00 87.06 102 PRO A C 1
ATOM 766 O O . PRO A 1 102 ? -17.857 6.613 -15.775 1.00 87.06 102 PRO A O 1
ATOM 769 N N . TRP A 1 103 ? -19.146 4.800 -15.492 1.00 91.62 103 TRP A N 1
ATOM 770 C CA . TRP A 1 103 ? -18.906 4.773 -14.050 1.00 91.62 103 TRP A CA 1
ATOM 771 C C . TRP A 1 103 ? -17.503 4.247 -13.792 1.00 91.62 103 TRP A C 1
ATOM 773 O O . TRP A 1 103 ? -17.259 3.050 -13.874 1.00 91.62 103 TRP A O 1
ATOM 783 N N . LEU A 1 104 ? -16.595 5.170 -13.491 1.00 89.56 104 LEU A N 1
ATOM 784 C CA . LEU A 1 104 ? -15.188 4.897 -13.249 1.00 89.56 104 LEU A CA 1
ATOM 785 C C . LEU A 1 104 ? -14.800 5.465 -11.886 1.00 89.56 104 LEU A C 1
ATOM 787 O O . LEU A 1 104 ? -14.898 6.679 -11.671 1.00 89.56 104 LEU A O 1
ATOM 791 N N . GLY A 1 105 ? -14.373 4.603 -10.966 1.00 89.25 105 GLY A N 1
ATOM 792 C CA . GLY A 1 105 ? -14.015 5.004 -9.608 1.00 89.25 105 GLY A CA 1
ATOM 793 C C . GLY A 1 105 ? -13.396 3.881 -8.785 1.00 89.25 105 GLY A C 1
ATOM 794 O O . GLY A 1 105 ? -13.063 2.820 -9.302 1.00 89.25 105 GLY A O 1
ATOM 795 N N . THR A 1 106 ? -13.245 4.121 -7.486 1.00 89.19 106 THR A N 1
ATOM 796 C CA . THR A 1 106 ? -12.868 3.067 -6.540 1.00 89.19 106 THR A CA 1
ATOM 797 C C . THR A 1 106 ? -14.075 2.218 -6.146 1.00 89.19 106 THR A C 1
ATOM 799 O O . THR A 1 106 ? -15.215 2.672 -6.275 1.00 89.19 106 THR A O 1
ATOM 802 N N . PHE A 1 107 ? -13.843 1.013 -5.613 1.00 92.62 107 PHE A N 1
ATOM 803 C CA . PHE A 1 107 ? -14.909 0.172 -5.042 1.00 92.62 107 PHE A CA 1
ATOM 804 C C . PHE A 1 107 ? -15.805 0.956 -4.076 1.00 92.62 107 PHE A C 1
ATOM 806 O O . PHE A 1 107 ? -17.027 0.961 -4.221 1.00 92.62 107 PHE A O 1
ATOM 813 N N . HIS A 1 108 ? -15.189 1.695 -3.153 1.00 89.81 108 HIS A N 1
ATOM 814 C CA . HIS A 1 108 ? -15.883 2.524 -2.171 1.00 89.81 108 HIS A CA 1
ATOM 815 C C . HIS A 1 108 ? -16.704 3.635 -2.829 1.00 89.81 108 HIS A C 1
ATOM 817 O O . HIS A 1 108 ? -17.875 3.794 -2.504 1.00 89.81 108 HIS A O 1
ATOM 823 N N . ALA A 1 109 ? -16.147 4.362 -3.804 1.00 88.75 109 ALA A N 1
ATOM 824 C CA . ALA A 1 109 ? -16.882 5.419 -4.501 1.00 88.75 109 ALA A CA 1
ATOM 825 C C . ALA A 1 109 ? -18.117 4.877 -5.246 1.00 88.75 109 ALA A C 1
ATOM 827 O O . ALA A 1 109 ? -19.182 5.499 -5.230 1.00 88.75 109 ALA A O 1
ATOM 828 N N . VAL A 1 110 ? -17.996 3.700 -5.868 1.00 92.56 110 VAL A N 1
ATOM 829 C CA . VAL A 1 110 ? -19.116 3.027 -6.540 1.00 92.56 110 VAL A CA 1
ATOM 830 C C . VAL A 1 110 ? -20.167 2.575 -5.526 1.00 92.56 110 VAL A C 1
ATOM 832 O O . VAL A 1 110 ? -21.349 2.863 -5.718 1.00 92.56 110 VAL A O 1
ATOM 835 N N . CYS A 1 111 ? -19.752 1.939 -4.429 1.00 94.56 111 CYS A N 1
ATOM 836 C CA . CYS A 1 111 ? -20.651 1.493 -3.365 1.00 94.56 111 CYS A CA 1
ATOM 837 C C . CYS A 1 111 ? -21.385 2.666 -2.707 1.00 94.56 111 CYS A C 1
ATOM 839 O O . CYS A 1 111 ? -22.602 2.618 -2.566 1.00 94.56 111 CYS A O 1
ATOM 841 N N . VAL A 1 112 ? -20.696 3.778 -2.420 1.00 91.94 112 VAL A N 1
ATOM 842 C CA . VAL A 1 112 ? -21.330 5.022 -1.955 1.00 91.94 112 VAL A CA 1
ATOM 843 C C . VAL A 1 112 ? -22.389 5.475 -2.951 1.00 91.94 112 VAL A C 1
ATOM 845 O O . VAL A 1 112 ? -23.512 5.759 -2.554 1.00 91.94 112 VAL A O 1
ATOM 848 N N . LYS A 1 113 ? -22.087 5.507 -4.254 1.00 91.00 113 LYS A N 1
ATOM 849 C CA . LYS A 1 113 ? -23.054 5.943 -5.273 1.00 91.00 113 LYS A CA 1
ATOM 850 C C . LYS A 1 113 ? -24.289 5.035 -5.350 1.00 91.00 113 LYS A C 1
ATOM 852 O O . LYS A 1 113 ? -25.381 5.529 -5.633 1.00 91.00 113 LYS A O 1
ATOM 857 N N . ILE A 1 114 ? -24.129 3.735 -5.100 1.00 94.38 114 ILE A N 1
ATOM 858 C CA . ILE A 1 114 ? -25.235 2.775 -4.984 1.00 94.38 114 ILE A CA 1
ATOM 859 C C . ILE A 1 114 ? -26.033 3.046 -3.703 1.00 94.38 114 ILE A C 1
ATOM 861 O O . ILE A 1 114 ? -27.228 3.323 -3.777 1.00 94.38 114 ILE A O 1
ATOM 865 N N . LEU A 1 115 ? -25.374 3.076 -2.544 1.00 93.38 115 LEU A N 1
ATOM 866 C CA . LEU A 1 115 ? -26.013 3.300 -1.247 1.00 93.38 115 LEU A CA 1
ATOM 867 C C . LEU A 1 115 ? -26.741 4.643 -1.186 1.00 93.38 115 LEU A C 1
ATOM 869 O O . LEU A 1 115 ? -27.870 4.695 -0.723 1.00 93.38 115 LEU A O 1
ATOM 873 N N . ARG A 1 116 ? -26.180 5.728 -1.727 1.00 91.25 116 ARG A N 1
ATOM 874 C CA . ARG A 1 116 ? -26.861 7.036 -1.784 1.00 91.25 116 ARG A CA 1
ATOM 875 C C . ARG A 1 116 ? -28.201 6.971 -2.522 1.00 91.25 116 ARG A C 1
ATOM 877 O O . ARG A 1 116 ? -29.106 7.728 -2.193 1.00 91.25 116 ARG A O 1
ATOM 884 N N . ARG A 1 117 ? -28.338 6.077 -3.506 1.00 93.12 117 ARG A N 1
ATOM 885 C CA . ARG A 1 117 ? -29.578 5.887 -4.278 1.00 93.12 117 ARG A CA 1
ATOM 886 C C . ARG A 1 117 ? -30.544 4.917 -3.610 1.00 93.12 117 ARG A C 1
ATOM 888 O O . ARG A 1 117 ? -31.748 5.099 -3.733 1.00 93.12 117 ARG A O 1
ATOM 895 N N . GLU A 1 118 ? -30.018 3.917 -2.909 1.00 94.69 118 GLU A N 1
ATOM 896 C CA . GLU A 1 118 ? -30.797 2.772 -2.433 1.00 94.69 118 GLU A CA 1
ATOM 897 C C . GLU A 1 118 ? -30.884 2.649 -0.903 1.00 94.69 118 GLU A C 1
ATOM 899 O O . GLU A 1 118 ? -31.513 1.711 -0.422 1.00 94.69 118 GLU A O 1
ATOM 904 N N . ALA A 1 119 ? -30.305 3.575 -0.125 1.00 86.12 119 ALA A N 1
ATOM 905 C CA . ALA A 1 119 ? -30.213 3.507 1.344 1.00 86.12 119 ALA A CA 1
ATOM 906 C C . ALA A 1 119 ? -31.561 3.246 2.034 1.00 86.12 119 ALA A C 1
ATOM 908 O O . ALA A 1 119 ? -31.631 2.509 3.018 1.00 86.12 119 ALA A O 1
ATOM 909 N N . LYS A 1 120 ? -32.655 3.778 1.474 1.00 88.56 120 LYS A N 1
ATOM 910 C CA . LYS A 1 120 ? -34.011 3.566 1.999 1.00 88.56 120 LYS A CA 1
ATOM 911 C C . LYS A 1 120 ? -34.395 2.082 2.056 1.00 88.56 120 LYS A C 1
ATOM 913 O O . LYS A 1 120 ? -35.116 1.680 2.962 1.00 88.56 120 LYS A O 1
ATOM 918 N N . ASN A 1 121 ? -33.875 1.260 1.143 1.00 88.19 121 ASN A N 1
ATOM 919 C CA . ASN A 1 121 ? -34.142 -0.180 1.082 1.00 88.19 121 ASN A CA 1
ATOM 920 C C . ASN A 1 121 ? -33.400 -0.986 2.159 1.00 88.19 121 ASN A C 1
ATOM 922 O O . ASN A 1 121 ? -33.722 -2.151 2.375 1.00 88.19 121 ASN A O 1
ATOM 926 N N . ILE A 1 122 ? -32.426 -0.379 2.841 1.00 83.69 122 ILE A N 1
ATOM 927 C CA . ILE A 1 122 ? -31.743 -0.958 4.007 1.00 83.69 122 ILE A CA 1
ATOM 928 C C . ILE A 1 122 ? -32.123 -0.244 5.312 1.00 83.69 122 ILE A C 1
ATOM 930 O O . ILE A 1 122 ? -31.459 -0.426 6.327 1.00 83.69 122 ILE A O 1
ATOM 934 N N . GLY A 1 123 ? -33.196 0.557 5.296 1.00 81.75 123 GLY A N 1
ATOM 935 C CA . GLY A 1 123 ? -33.711 1.252 6.479 1.00 81.75 123 GLY A CA 1
ATOM 936 C C . GLY A 1 123 ? -32.877 2.455 6.925 1.00 81.75 123 GLY A C 1
ATOM 937 O O . GLY A 1 123 ? -33.018 2.891 8.064 1.00 81.75 123 GLY A O 1
ATOM 938 N N . LEU A 1 124 ? -32.019 2.992 6.052 1.00 80.44 124 LEU A N 1
ATOM 939 C CA . LEU A 1 124 ? -31.139 4.122 6.355 1.00 80.44 124 LEU A CA 1
ATOM 940 C C . LEU A 1 124 ? -31.429 5.320 5.447 1.00 80.44 124 LEU A C 1
ATOM 942 O O . LEU A 1 124 ? -32.007 5.194 4.364 1.00 80.44 124 LEU A O 1
ATOM 946 N N . SER A 1 125 ? -31.043 6.513 5.896 1.00 86.38 125 SER A N 1
ATOM 947 C CA . SER A 1 125 ? -31.202 7.723 5.090 1.00 86.38 125 SER A CA 1
ATOM 948 C C . SER A 1 125 ? -30.107 7.802 4.025 1.00 86.38 125 SER A C 1
ATOM 950 O O . SER A 1 125 ? -28.953 7.444 4.255 1.00 86.38 125 SER A O 1
ATOM 952 N N . SER A 1 126 ? -30.455 8.335 2.851 1.00 84.50 126 SER A N 1
ATOM 953 C CA . SER A 1 126 ? -29.502 8.616 1.772 1.00 84.50 126 SER A CA 1
ATOM 954 C C . SER A 1 126 ? -28.464 9.677 2.143 1.00 84.50 126 SER A C 1
ATOM 956 O O . SER A 1 126 ? -27.485 9.827 1.420 1.00 84.50 126 SER A O 1
ATOM 958 N N . GLU A 1 127 ? -28.637 10.392 3.256 1.00 88.50 127 GLU A N 1
ATOM 959 C CA . GLU A 1 127 ? -27.732 11.433 3.768 1.00 88.50 127 GLU A CA 1
ATOM 960 C C . GLU A 1 127 ? -26.796 10.921 4.876 1.00 88.50 127 GLU A C 1
ATOM 962 O O . GLU A 1 127 ? -26.352 11.682 5.727 1.00 88.50 127 GLU A O 1
ATOM 967 N N . PHE A 1 128 ? -26.471 9.623 4.876 1.00 90.50 128 PHE A N 1
ATOM 968 C CA . PHE A 1 128 ? -25.527 9.050 5.838 1.00 90.50 128 PHE A CA 1
ATOM 969 C C . PHE A 1 128 ? -24.163 9.753 5.871 1.00 90.50 128 PHE A C 1
ATOM 971 O O . PHE A 1 128 ? -23.659 10.216 4.842 1.00 90.50 128 PHE A O 1
ATOM 978 N N . VAL A 1 129 ? -23.546 9.803 7.047 1.00 89.56 129 VAL A N 1
ATOM 979 C CA . VAL A 1 129 ? -22.172 10.297 7.214 1.00 89.56 129 VAL A CA 1
ATOM 980 C C . VAL A 1 129 ? -21.200 9.143 6.973 1.00 89.56 129 VAL A C 1
ATOM 982 O O . VAL A 1 129 ? -21.510 7.998 7.291 1.00 89.56 129 VAL A O 1
ATOM 985 N N . ILE A 1 130 ? -20.045 9.426 6.374 1.00 88.75 130 ILE A N 1
ATOM 986 C CA . ILE A 1 130 ? -18.969 8.440 6.225 1.00 88.75 130 ILE A CA 1
ATOM 987 C C . ILE A 1 130 ? -17.915 8.783 7.267 1.00 88.75 130 ILE A C 1
ATOM 989 O O . ILE A 1 130 ? -17.365 9.881 7.219 1.00 88.75 130 ILE A O 1
ATOM 993 N N . TYR A 1 131 ? -17.685 7.878 8.210 1.00 88.56 131 TYR A N 1
ATOM 994 C CA . TYR A 1 131 ? -16.674 8.045 9.246 1.00 88.56 131 TYR A CA 1
ATOM 995 C C . TYR A 1 131 ? -15.292 7.781 8.664 1.00 88.56 131 TYR A C 1
ATOM 997 O O . TYR A 1 131 ? -15.074 6.787 7.966 1.00 88.56 131 TYR A O 1
ATOM 1005 N N . ASP A 1 132 ? -14.361 8.683 8.959 1.00 83.19 132 ASP A N 1
ATOM 1006 C CA . ASP A 1 132 ? -12.943 8.445 8.733 1.00 83.19 132 ASP A CA 1
ATOM 1007 C C . ASP A 1 132 ? -12.350 7.541 9.834 1.00 83.19 132 ASP A C 1
ATOM 1009 O O . ASP A 1 132 ? -13.064 6.979 10.675 1.00 83.19 132 ASP A O 1
ATOM 1013 N N . GLU A 1 133 ? -11.030 7.356 9.811 1.00 80.94 133 GLU A N 1
ATOM 1014 C CA . GLU A 1 133 ? -10.330 6.524 10.791 1.00 80.94 133 GLU A CA 1
ATOM 1015 C C . GLU A 1 133 ? -10.522 7.043 12.225 1.00 80.94 133 GLU A C 1
ATOM 1017 O O . GLU A 1 133 ? -10.817 6.270 13.138 1.00 80.94 133 GLU A O 1
ATOM 1022 N N . ASP A 1 134 ? -10.402 8.353 12.436 1.00 78.75 134 ASP A N 1
ATOM 1023 C CA . ASP A 1 134 ? -10.473 8.950 13.767 1.00 78.75 134 ASP A CA 1
ATOM 1024 C C . ASP A 1 134 ? -11.904 8.936 14.313 1.00 78.75 134 ASP A C 1
ATOM 1026 O O . ASP A 1 134 ? -12.112 8.650 15.497 1.00 78.75 134 ASP A O 1
ATOM 1030 N N . ASP A 1 135 ? -12.899 9.190 13.462 1.00 86.12 135 ASP A N 1
ATOM 1031 C CA . ASP A 1 135 ? -14.316 9.034 13.787 1.00 86.12 135 ASP A CA 1
ATOM 1032 C C . ASP A 1 135 ? -14.653 7.595 14.181 1.00 86.12 135 ASP A C 1
ATOM 1034 O O . ASP A 1 135 ? -15.297 7.363 15.212 1.00 86.12 135 ASP A O 1
ATOM 1038 N N . SER A 1 136 ? -14.159 6.622 13.414 1.00 91.12 136 SER A N 1
ATOM 1039 C CA . SER A 1 136 ? -14.360 5.197 13.692 1.00 91.12 136 SER A CA 1
ATOM 1040 C C . SER A 1 136 ? -13.749 4.810 15.042 1.00 91.12 136 SER A C 1
ATOM 1042 O O . SER A 1 136 ? -14.411 4.196 15.882 1.00 91.12 136 SER A O 1
ATOM 1044 N N . ILE A 1 137 ? -12.521 5.259 15.329 1.00 90.62 137 ILE A N 1
ATOM 1045 C CA . ILE A 1 137 ? -11.870 5.037 16.628 1.00 90.62 137 ILE A CA 1
ATOM 1046 C C . ILE A 1 137 ? -12.631 5.724 17.770 1.00 90.62 137 ILE A C 1
ATOM 1048 O O . ILE A 1 137 ? -12.775 5.139 18.849 1.00 90.62 137 ILE A O 1
ATOM 1052 N N . ARG A 1 138 ? -13.158 6.940 17.569 1.00 89.88 138 ARG A N 1
ATOM 1053 C CA . ARG A 1 138 ? -14.000 7.627 18.568 1.00 89.88 138 ARG A CA 1
ATOM 1054 C C . ARG A 1 138 ? -15.266 6.829 18.881 1.00 89.88 138 ARG A C 1
ATOM 1056 O O . ARG A 1 138 ? -15.629 6.698 20.055 1.00 89.88 138 ARG A O 1
ATOM 1063 N N . ALA A 1 139 ? -15.920 6.281 17.863 1.00 93.75 139 ALA A N 1
ATOM 1064 C CA . ALA A 1 139 ? -17.110 5.455 18.022 1.00 93.75 139 ALA A CA 1
ATOM 1065 C C . ALA A 1 139 ? -16.804 4.107 18.700 1.00 93.75 139 ALA A C 1
ATOM 1067 O O . ALA A 1 139 ? -17.565 3.692 19.575 1.00 93.75 139 ALA A O 1
ATOM 1068 N N . ILE A 1 140 ? -15.662 3.479 18.408 1.00 96.00 140 ILE A N 1
ATOM 1069 C CA . ILE A 1 140 ? -15.199 2.272 19.114 1.00 96.00 140 ILE A CA 1
ATOM 1070 C C . ILE A 1 140 ? -14.918 2.569 20.587 1.00 96.00 140 ILE A C 1
ATOM 1072 O O . ILE A 1 140 ? -15.404 1.851 21.455 1.00 96.00 140 ILE A O 1
ATOM 1076 N N . LYS A 1 141 ? -14.219 3.666 20.907 1.00 92.75 141 LYS A N 1
ATOM 1077 C CA . LYS A 1 141 ? -14.010 4.083 22.306 1.00 92.75 141 LYS A CA 1
ATOM 1078 C C . LYS A 1 141 ? -15.330 4.295 23.040 1.00 92.75 141 LYS A C 1
ATOM 1080 O O . LYS A 1 141 ? -15.471 3.911 24.197 1.00 92.75 141 LYS A O 1
ATOM 1085 N N . ARG A 1 142 ? -16.327 4.882 22.372 1.00 93.69 142 ARG A N 1
ATOM 1086 C CA . ARG A 1 142 ? -17.677 5.004 22.932 1.00 93.69 142 ARG A CA 1
ATOM 1087 C C . ARG A 1 142 ? -18.307 3.631 23.188 1.00 93.69 142 ARG A C 1
ATOM 1089 O O . ARG A 1 142 ? -18.820 3.426 24.281 1.00 93.69 142 ARG A O 1
ATOM 1096 N N . ALA A 1 143 ? -18.221 2.700 22.237 1.00 96.69 143 ALA A N 1
ATOM 1097 C CA . ALA A 1 143 ? -18.720 1.335 22.404 1.00 96.69 143 ALA A CA 1
ATOM 1098 C C . ALA A 1 143 ? -18.056 0.611 23.586 1.00 96.69 143 ALA A C 1
ATOM 1100 O O . ALA A 1 143 ? -18.744 -0.031 24.372 1.00 96.69 143 ALA A O 1
ATOM 1101 N N . MET A 1 144 ? -16.740 0.765 23.744 1.00 95.94 144 MET A N 1
ATOM 1102 C CA . MET A 1 144 ? -15.988 0.205 24.868 1.00 95.94 144 MET A CA 1
ATOM 1103 C C . MET A 1 144 ? -16.453 0.775 26.208 1.00 95.94 144 MET A C 1
ATOM 1105 O O . MET A 1 144 ? -16.674 0.012 27.142 1.00 95.94 144 MET A O 1
ATOM 1109 N N . ARG A 1 145 ? -16.653 2.098 26.303 1.00 95.31 145 ARG A N 1
ATOM 1110 C CA . ARG A 1 145 ? -17.168 2.737 27.525 1.00 95.31 145 ARG A CA 1
ATOM 1111 C C . ARG A 1 145 ? -18.567 2.255 27.892 1.00 95.31 145 ARG A C 1
ATOM 1113 O O . ARG A 1 145 ? -18.814 1.997 29.062 1.00 95.31 145 ARG A O 1
ATOM 1120 N N . ASP A 1 146 ? -19.448 2.105 26.905 1.00 93.94 146 ASP A N 1
ATOM 1121 C CA . ASP A 1 146 ? -20.813 1.608 27.117 1.00 93.94 146 ASP A CA 1
ATOM 1122 C C . ASP A 1 146 ? -20.843 0.156 27.638 1.00 93.94 146 ASP A C 1
ATOM 1124 O O . ASP A 1 146 ? -21.830 -0.253 28.244 1.00 93.94 146 ASP A O 1
ATOM 1128 N N . LEU A 1 147 ? -19.781 -0.617 27.389 1.00 94.75 147 LEU A N 1
ATOM 1129 C CA . LEU A 1 147 ? -19.614 -2.013 27.811 1.00 94.75 147 LEU A CA 1
ATOM 1130 C C . LEU A 1 147 ? -18.638 -2.174 28.988 1.00 94.75 147 LEU A C 1
ATOM 1132 O O . LEU A 1 147 ? -18.247 -3.293 29.305 1.00 94.75 147 LEU A O 1
ATOM 1136 N N . GLU A 1 148 ? -18.201 -1.067 29.595 1.00 93.56 148 GLU A N 1
ATOM 1137 C CA . GLU A 1 148 ? -17.226 -1.052 30.695 1.00 93.56 148 GLU A CA 1
ATOM 1138 C C . GLU A 1 148 ? -15.886 -1.743 30.356 1.00 93.56 148 GLU A C 1
ATOM 1140 O O . GLU A 1 148 ? -15.159 -2.219 31.229 1.00 93.56 148 GLU A O 1
ATOM 1145 N N . VAL A 1 149 ? -15.510 -1.763 29.072 1.00 92.12 149 VAL A N 1
ATOM 1146 C CA . VAL A 1 149 ? -14.238 -2.320 28.602 1.00 92.12 149 VAL A CA 1
ATOM 1147 C C . VAL A 1 149 ? -13.110 -1.306 28.852 1.00 92.12 149 VAL A C 1
ATOM 1149 O O . VAL A 1 149 ? -13.139 -0.200 28.303 1.00 92.12 149 VAL A O 1
ATOM 1152 N N . PRO A 1 150 ? -12.074 -1.649 29.642 1.00 85.25 150 PRO A N 1
ATOM 1153 C CA . PRO A 1 150 ? -11.025 -0.702 30.006 1.00 85.25 150 PRO A CA 1
ATOM 1154 C C . PRO A 1 150 ? -10.069 -0.403 28.837 1.00 85.25 150 PRO A C 1
ATOM 1156 O O . PRO A 1 150 ? -9.256 -1.248 28.457 1.00 85.25 150 PRO A O 1
ATOM 1159 N N . GLU A 1 151 ? -10.086 0.843 28.343 1.00 79.38 151 GLU A N 1
ATOM 1160 C CA . GLU A 1 151 ? -9.214 1.340 27.253 1.00 79.38 151 GLU A CA 1
ATOM 1161 C C . GLU A 1 151 ? -7.708 1.187 27.546 1.00 79.38 151 GLU A C 1
ATOM 1163 O O . GLU A 1 151 ? -6.902 1.095 26.627 1.00 79.38 151 GLU A O 1
ATOM 1168 N N . LYS A 1 152 ? -7.309 1.141 28.825 1.00 76.06 152 LYS A N 1
ATOM 1169 C CA . LYS A 1 152 ? -5.905 0.928 29.223 1.00 76.06 152 LYS A CA 1
ATOM 1170 C C . LYS A 1 152 ? -5.418 -0.500 28.984 1.00 76.06 152 LYS A C 1
ATOM 1172 O O . LYS A 1 152 ? -4.220 -0.710 28.857 1.00 76.06 152 LYS A O 1
ATOM 1177 N N . LYS A 1 153 ? -6.332 -1.475 28.994 1.00 80.38 153 LYS A N 1
ATOM 1178 C CA . LYS A 1 153 ? -6.004 -2.895 28.822 1.00 80.38 153 LYS A CA 1
ATOM 1179 C C . LYS A 1 153 ? -6.161 -3.336 27.371 1.00 80.38 153 LYS A C 1
ATOM 1181 O O . LYS A 1 153 ? -5.414 -4.193 26.918 1.00 80.38 153 LYS A O 1
ATOM 1186 N N . TYR A 1 154 ? -7.133 -2.769 26.660 1.00 83.88 154 TYR A N 1
ATOM 1187 C CA . TYR A 1 154 ? -7.454 -3.150 25.289 1.00 83.88 154 TYR A CA 1
ATOM 1188 C C . TYR A 1 154 ? -7.363 -1.939 24.375 1.00 83.88 154 TYR A C 1
ATOM 1190 O O . TYR A 1 154 ? -8.070 -0.953 24.574 1.00 83.88 154 TYR A O 1
ATOM 1198 N N . ASN A 1 155 ? -6.499 -2.015 23.365 1.00 85.00 155 ASN A N 1
ATOM 1199 C CA . ASN A 1 155 ? -6.282 -0.902 22.456 1.00 85.00 155 ASN A CA 1
ATOM 1200 C C . ASN A 1 155 ? -7.464 -0.753 21.470 1.00 85.00 155 ASN A C 1
ATOM 1202 O O . ASN A 1 155 ? -7.753 -1.697 20.728 1.00 85.00 155 ASN A O 1
ATOM 1206 N N . PRO A 1 156 ? -8.121 0.421 21.384 1.00 88.38 156 PRO A N 1
ATOM 1207 C CA . PRO A 1 156 ? -9.221 0.653 20.443 1.00 88.38 156 PRO A CA 1
ATOM 1208 C C . PRO A 1 156 ? -8.842 0.445 18.969 1.00 88.38 156 PRO A C 1
ATOM 1210 O O . PRO A 1 156 ? -9.672 -0.001 18.181 1.00 88.38 156 PRO A O 1
ATOM 1213 N N . ARG A 1 157 ? -7.591 0.742 18.587 1.00 87.00 157 ARG A N 1
ATOM 1214 C CA . ARG A 1 157 ? -7.098 0.549 17.211 1.00 87.00 157 ARG A CA 1
ATOM 1215 C C . ARG A 1 157 ? -6.941 -0.924 16.863 1.00 87.00 157 ARG A C 1
ATOM 1217 O O . ARG A 1 157 ? -7.311 -1.324 15.764 1.00 87.00 157 ARG A O 1
ATOM 1224 N N . ALA A 1 158 ? -6.473 -1.733 17.813 1.00 84.81 158 ALA A N 1
ATOM 1225 C CA . ALA A 1 158 ? -6.430 -3.180 17.643 1.00 84.81 158 ALA A CA 1
ATOM 1226 C C . ALA A 1 158 ? -7.844 -3.730 17.417 1.00 84.81 158 ALA A C 1
ATOM 1228 O O . ALA A 1 158 ? -8.082 -4.399 16.418 1.00 84.81 158 ALA A O 1
ATOM 1229 N N . ILE A 1 159 ? -8.808 -3.364 18.271 1.00 91.69 159 ILE A N 1
ATOM 1230 C CA . ILE A 1 159 ? -10.212 -3.784 18.118 1.00 91.69 159 ILE A CA 1
ATOM 1231 C C . ILE A 1 159 ? -10.766 -3.378 16.743 1.00 91.69 159 ILE A C 1
ATOM 1233 O O . ILE A 1 159 ? -11.377 -4.201 16.063 1.00 91.69 159 ILE A O 1
ATOM 1237 N N . LYS A 1 160 ? -10.502 -2.141 16.298 1.00 92.19 160 LYS A N 1
ATOM 1238 C CA . LYS A 1 160 ? -10.885 -1.668 14.960 1.00 92.19 160 LYS A CA 1
ATOM 1239 C C . LYS A 1 160 ? -10.322 -2.549 13.852 1.00 92.19 160 LYS A C 1
ATOM 1241 O O . LYS A 1 160 ? -11.048 -2.869 12.919 1.00 92.19 160 LYS A O 1
ATOM 1246 N N . SER A 1 161 ? -9.047 -2.925 13.943 1.00 88.25 161 SER A N 1
ATOM 1247 C CA . SER A 1 161 ? -8.384 -3.772 12.948 1.00 88.25 161 SER A CA 1
ATOM 1248 C C . SER A 1 161 ? -9.088 -5.126 12.801 1.00 88.25 161 SER A C 1
ATOM 1250 O O . SER A 1 161 ? -9.397 -5.541 11.687 1.00 88.25 161 SER A O 1
ATOM 1252 N N . PHE A 1 162 ? -9.449 -5.768 13.920 1.00 90.19 162 PHE A N 1
ATOM 1253 C CA . PHE A 1 162 ? -10.211 -7.023 13.895 1.00 90.19 162 PHE A CA 1
ATOM 1254 C C . PHE A 1 162 ? -11.608 -6.848 13.286 1.00 90.19 162 PHE A C 1
ATOM 1256 O O . PHE A 1 162 ? -12.035 -7.680 12.487 1.00 90.19 162 PHE A O 1
ATOM 1263 N N . ILE A 1 163 ? -12.309 -5.758 13.620 1.00 94.25 163 ILE A N 1
ATOM 1264 C CA . ILE A 1 163 ? -13.620 -5.448 13.030 1.00 94.25 163 ILE A CA 1
ATOM 1265 C C . ILE A 1 163 ? -13.496 -5.236 11.515 1.00 94.25 163 ILE A C 1
ATOM 1267 O O . ILE A 1 163 ? -14.280 -5.798 10.754 1.00 94.25 163 ILE A O 1
ATOM 1271 N N . SER A 1 164 ? -12.501 -4.467 11.073 1.00 91.69 164 SER A N 1
ATOM 1272 C CA . SER A 1 164 ? -12.230 -4.199 9.656 1.00 91.69 164 SER A CA 1
ATOM 1273 C C . SER A 1 164 ? -11.940 -5.495 8.889 1.00 91.69 164 SER A C 1
ATOM 1275 O O . SER A 1 164 ? -12.565 -5.760 7.862 1.00 91.69 164 SER A O 1
ATOM 1277 N N . GLY A 1 165 ? -11.094 -6.371 9.447 1.00 90.44 165 GLY A N 1
ATOM 1278 C CA . GLY A 1 165 ? -10.827 -7.700 8.892 1.00 90.44 165 GLY A CA 1
ATOM 1279 C C . GLY A 1 165 ? -12.086 -8.567 8.782 1.00 90.44 165 GLY A C 1
ATOM 1280 O O . GLY A 1 165 ? -12.329 -9.171 7.740 1.00 90.44 165 GLY A O 1
ATOM 1281 N N . ALA A 1 166 ? -12.942 -8.572 9.809 1.00 92.44 166 ALA A N 1
ATOM 1282 C CA . ALA A 1 166 ? -14.216 -9.289 9.773 1.00 92.44 166 ALA A CA 1
ATOM 1283 C C . ALA A 1 166 ? -15.153 -8.752 8.674 1.00 92.44 166 ALA A C 1
ATOM 1285 O O . ALA A 1 166 ? -15.703 -9.532 7.894 1.00 92.44 166 ALA A O 1
ATOM 1286 N N . LYS A 1 167 ? -15.294 -7.424 8.555 1.00 94.69 167 LYS A N 1
ATOM 1287 C CA . LYS A 1 167 ? -16.118 -6.790 7.511 1.00 94.69 167 LYS A CA 1
ATOM 1288 C C . LYS A 1 167 ? -15.590 -7.082 6.101 1.00 94.69 167 LYS A C 1
ATOM 1290 O O . LYS A 1 167 ? -16.394 -7.330 5.200 1.00 94.69 167 LYS A O 1
ATOM 1295 N N . ALA A 1 168 ? -14.269 -7.112 5.910 1.00 91.12 168 ALA A N 1
ATOM 1296 C CA . ALA A 1 168 ? -13.633 -7.480 4.641 1.00 91.12 168 ALA A CA 1
ATOM 1297 C C . ALA A 1 168 ? -13.937 -8.930 4.213 1.00 91.12 168 ALA A C 1
ATOM 1299 O O . ALA A 1 168 ? -14.001 -9.217 3.016 1.00 91.12 168 ALA A O 1
ATOM 1300 N N . GLU A 1 169 ? -14.195 -9.815 5.179 1.00 92.12 169 GLU A N 1
ATOM 1301 C CA . GLU A 1 169 ? -14.639 -11.202 4.988 1.00 92.12 169 GLU A CA 1
ATOM 1302 C C . GLU A 1 169 ? -16.169 -11.364 4.962 1.00 92.12 169 GLU A C 1
ATOM 1304 O O . GLU A 1 169 ? -16.678 -12.480 4.956 1.00 92.12 169 GLU A O 1
ATOM 1309 N N . LEU A 1 170 ? -16.922 -10.258 4.921 1.00 94.25 170 LEU A N 1
ATOM 1310 C CA . LEU A 1 170 ? -18.388 -10.231 5.005 1.00 94.25 170 LEU A CA 1
ATOM 1311 C C . LEU A 1 170 ? -18.974 -10.837 6.293 1.00 94.25 170 LEU A C 1
ATOM 1313 O O . LEU A 1 170 ? -20.164 -11.156 6.341 1.00 94.25 170 LEU A O 1
ATOM 1317 N N . ILE A 1 171 ? -18.173 -10.948 7.352 1.00 93.44 171 ILE A N 1
ATOM 1318 C CA . ILE A 1 171 ? -18.604 -11.461 8.653 1.00 93.44 171 ILE A CA 1
ATOM 1319 C C . ILE A 1 171 ? -19.323 -10.338 9.400 1.00 93.44 171 ILE A C 1
ATOM 1321 O O . ILE A 1 171 ? -18.754 -9.276 9.668 1.00 93.44 171 ILE A O 1
ATOM 1325 N N . THR A 1 172 ? -20.593 -10.557 9.748 1.00 91.44 172 THR A N 1
ATOM 1326 C CA . THR A 1 172 ? -21.352 -9.579 10.535 1.00 91.44 172 THR A CA 1
ATOM 1327 C C . THR A 1 172 ? -20.985 -9.647 12.013 1.00 91.44 172 THR A C 1
ATOM 1329 O O . THR A 1 172 ? -20.457 -10.646 12.493 1.00 91.44 172 THR A O 1
ATOM 1332 N N . ALA A 1 173 ? -21.321 -8.605 12.775 1.00 91.44 173 ALA A N 1
ATOM 1333 C CA . ALA A 1 173 ? -21.108 -8.599 14.222 1.00 91.44 173 ALA A CA 1
ATOM 1334 C C . ALA A 1 173 ? -21.799 -9.777 14.942 1.00 91.44 173 ALA A C 1
ATOM 1336 O O . ALA A 1 173 ? -21.266 -10.301 15.916 1.00 91.44 173 ALA A O 1
ATOM 1337 N N . SER A 1 174 ? -22.958 -10.223 14.443 1.00 88.88 174 SER A N 1
ATOM 1338 C CA . SER A 1 174 ? -23.659 -11.408 14.956 1.00 88.88 174 SER A CA 1
ATOM 1339 C C . SER A 1 174 ? -22.946 -12.709 14.592 1.00 88.88 174 SER A C 1
ATOM 1341 O O . SER A 1 174 ? -22.854 -13.601 15.429 1.00 88.88 174 SER A O 1
ATOM 1343 N N . ASP A 1 175 ? -22.405 -12.815 13.376 1.00 90.06 175 ASP A N 1
ATOM 1344 C CA . ASP A 1 175 ? -21.654 -14.001 12.953 1.00 90.06 175 ASP A CA 1
ATOM 1345 C C . ASP A 1 175 ? -20.329 -14.110 13.714 1.00 90.06 175 ASP A C 1
ATOM 1347 O O . ASP A 1 175 ? -19.961 -15.192 14.165 1.00 90.06 175 ASP A O 1
ATOM 1351 N N . TYR A 1 176 ? -19.647 -12.980 13.924 1.00 90.62 176 TYR A N 1
ATOM 1352 C CA . TYR A 1 176 ? -18.354 -12.902 14.604 1.00 90.62 176 TYR A CA 1
ATOM 1353 C C . TYR A 1 176 ? -18.395 -13.475 16.031 1.00 90.62 176 TYR A C 1
ATOM 1355 O O . TYR A 1 176 ? -17.430 -14.102 16.466 1.00 90.62 176 TYR A O 1
ATOM 1363 N N . GLN A 1 177 ? -19.525 -13.348 16.741 1.00 87.31 177 GLN A N 1
ATOM 1364 C CA . GLN A 1 177 ? -19.707 -13.964 18.064 1.00 87.31 177 GLN A CA 1
ATOM 1365 C C . GLN A 1 177 ? -19.522 -15.488 18.053 1.00 87.31 177 GLN A C 1
ATOM 1367 O O . GLN A 1 177 ? -19.042 -16.043 19.038 1.00 87.31 177 GLN A O 1
ATOM 1372 N N . ASN A 1 178 ? -19.856 -16.162 16.948 1.00 85.50 178 ASN A N 1
ATOM 1373 C CA . ASN A 1 178 ? -19.731 -17.616 16.836 1.00 85.50 178 ASN A CA 1
ATOM 1374 C C . ASN A 1 178 ? -18.282 -18.073 16.600 1.00 85.50 178 ASN A C 1
ATOM 1376 O O . ASN A 1 178 ? -17.951 -19.221 16.889 1.00 85.50 178 ASN A O 1
ATOM 1380 N N . PHE A 1 179 ? -17.422 -17.183 16.094 1.00 77.81 179 PHE A N 1
ATOM 1381 C CA . PHE A 1 179 ? -16.012 -17.461 15.791 1.00 77.81 179 PHE A CA 1
ATOM 1382 C C . PHE A 1 179 ? -15.052 -17.004 16.901 1.00 77.81 179 PHE A C 1
ATOM 1384 O O . PHE A 1 179 ? -13.861 -17.302 16.855 1.00 77.81 179 PHE A O 1
ATOM 1391 N N . ALA A 1 180 ? -15.547 -16.267 17.899 1.00 80.19 180 ALA A N 1
ATOM 1392 C CA . ALA A 1 180 ? -14.733 -15.718 18.974 1.00 80.19 180 ALA A CA 1
ATOM 1393 C C . ALA A 1 180 ? -14.358 -16.795 20.010 1.00 80.19 180 ALA A C 1
ATOM 1395 O O . ALA A 1 180 ? -15.145 -17.139 20.899 1.00 80.19 180 ALA A O 1
ATOM 1396 N N . HIS A 1 181 ? -13.133 -17.314 19.921 1.00 80.31 181 HIS A N 1
ATOM 1397 C CA . HIS A 1 181 ? -12.652 -18.380 20.803 1.00 80.31 181 HIS A CA 1
ATOM 1398 C C . HIS A 1 181 ? -11.838 -17.842 21.981 1.00 80.31 181 HIS A C 1
ATOM 1400 O O . HIS A 1 181 ? -12.039 -18.282 23.119 1.00 80.31 181 HIS A O 1
ATOM 1406 N N . ASP A 1 182 ? -10.959 -16.872 21.731 1.00 85.44 182 ASP A N 1
ATOM 1407 C CA . ASP A 1 182 ? -10.117 -16.286 22.769 1.00 85.44 182 ASP A CA 1
ATOM 1408 C C . ASP A 1 182 ? -10.826 -15.142 23.530 1.00 85.44 182 ASP A C 1
ATOM 1410 O O . ASP A 1 182 ? -11.875 -14.623 23.134 1.00 85.44 182 ASP A O 1
ATOM 1414 N N . ASN A 1 183 ? -10.272 -14.760 24.684 1.00 85.00 183 ASN A N 1
ATOM 1415 C CA . ASN A 1 183 ? -10.878 -13.733 25.534 1.00 85.00 183 ASN A CA 1
ATOM 1416 C C . ASN A 1 183 ? -10.885 -12.342 24.873 1.00 85.00 183 ASN A C 1
ATOM 1418 O O . ASN A 1 183 ? -11.766 -11.533 25.152 1.00 85.00 183 ASN A O 1
ATOM 1422 N N . PHE A 1 184 ? -9.915 -12.051 24.004 1.00 85.75 184 PHE A N 1
ATOM 1423 C CA . PHE A 1 184 ? -9.831 -10.764 23.322 1.00 85.75 184 PHE A CA 1
ATOM 1424 C C . PHE A 1 184 ? -10.869 -10.664 22.197 1.00 85.75 184 PHE A C 1
ATOM 1426 O O . PHE A 1 184 ? -11.599 -9.683 22.122 1.00 85.75 184 PHE A O 1
ATOM 1433 N N . GLN A 1 185 ? -11.019 -11.706 21.387 1.00 87.94 185 GLN A N 1
ATOM 1434 C CA . GLN A 1 185 ? -12.016 -11.849 20.334 1.00 87.94 185 GLN A CA 1
ATOM 1435 C C . GLN A 1 185 ? -13.438 -11.766 20.881 1.00 87.94 185 GLN A C 1
ATOM 1437 O O . GLN A 1 185 ? -14.285 -11.154 20.238 1.00 87.94 185 GLN A O 1
ATOM 1442 N N . LYS A 1 186 ? -13.712 -12.315 22.071 1.00 90.50 186 LYS A N 1
ATOM 1443 C CA . LYS A 1 186 ? -15.027 -12.157 22.722 1.00 90.50 186 LYS A CA 1
ATOM 1444 C C . LYS A 1 186 ? -15.329 -10.693 23.032 1.00 90.50 186 LYS A C 1
ATOM 1446 O O . LYS A 1 186 ? -16.406 -10.207 22.703 1.00 90.50 186 LYS A O 1
ATOM 1451 N N . ILE A 1 187 ? -14.343 -9.967 23.561 1.00 92.31 187 ILE A N 1
ATOM 1452 C CA . ILE A 1 187 ? -14.458 -8.521 23.793 1.00 92.31 187 ILE A CA 1
ATOM 1453 C C . ILE A 1 187 ? -14.655 -7.777 22.471 1.00 92.31 187 ILE A C 1
ATOM 1455 O O . ILE A 1 187 ? -15.512 -6.901 22.387 1.00 92.31 187 ILE A O 1
ATOM 1459 N N . VAL A 1 188 ? -13.902 -8.136 21.427 1.00 93.94 188 VAL A N 1
ATOM 1460 C CA . VAL A 1 188 ? -14.084 -7.568 20.085 1.00 93.94 188 VAL A CA 1
ATOM 1461 C C . VAL A 1 188 ? -15.509 -7.813 19.590 1.00 93.94 188 VAL A C 1
ATOM 1463 O O . VAL A 1 188 ? -16.114 -6.882 19.073 1.00 93.94 188 VAL A O 1
ATOM 1466 N N . ALA A 1 189 ? -16.071 -9.008 19.781 1.00 94.38 189 ALA A N 1
ATOM 1467 C CA . ALA A 1 189 ? -17.422 -9.347 19.342 1.00 94.38 189 ALA A CA 1
ATOM 1468 C C . ALA A 1 189 ? -18.491 -8.470 20.016 1.00 94.38 189 ALA A C 1
ATOM 1470 O O . ALA A 1 189 ? -19.350 -7.897 19.339 1.00 94.38 189 ALA A O 1
ATOM 1471 N N . ASP A 1 190 ? -18.400 -8.301 21.336 1.00 94.69 190 ASP A N 1
ATOM 1472 C CA . ASP A 1 190 ? -19.331 -7.462 22.095 1.00 94.69 190 ASP A CA 1
ATOM 1473 C C . ASP A 1 190 ? -19.209 -5.986 21.692 1.00 94.69 190 ASP A C 1
ATOM 1475 O O . ASP A 1 190 ? -20.214 -5.313 21.418 1.00 94.69 190 ASP A O 1
ATOM 1479 N N . VAL A 1 191 ? -17.970 -5.491 21.572 1.00 96.75 191 VAL A N 1
ATOM 1480 C CA . VAL A 1 191 ? -17.688 -4.126 21.110 1.00 96.75 191 VAL A CA 1
ATOM 1481 C C . VAL A 1 191 ? -18.188 -3.920 19.682 1.00 96.75 191 VAL A C 1
ATOM 1483 O O . VAL A 1 191 ? -18.780 -2.878 19.411 1.00 96.75 191 VAL A O 1
ATOM 1486 N N . PHE A 1 192 ? -18.033 -4.899 18.789 1.00 97.25 192 PHE A N 1
ATOM 1487 C CA . PHE A 1 192 ? -18.484 -4.821 17.399 1.00 97.25 192 PHE A CA 1
ATOM 1488 C C . PHE A 1 192 ? -20.009 -4.664 17.318 1.00 97.25 192 PHE A C 1
ATOM 1490 O O . PHE A 1 192 ? -20.508 -3.766 16.637 1.00 97.25 192 PHE A O 1
ATOM 1497 N N . ILE A 1 193 ? -20.773 -5.443 18.089 1.00 96.56 193 ILE A N 1
ATOM 1498 C CA . ILE A 1 193 ? -22.237 -5.304 18.142 1.00 96.56 193 ILE A CA 1
ATOM 1499 C C . ILE A 1 193 ? -22.646 -3.917 18.631 1.00 96.56 193 ILE A C 1
ATOM 1501 O O . ILE A 1 193 ? -23.572 -3.303 18.086 1.00 96.56 193 ILE A O 1
ATOM 1505 N N . ARG A 1 194 ? -21.988 -3.406 19.677 1.00 97.00 194 ARG A N 1
ATOM 1506 C CA . ARG A 1 194 ? -22.304 -2.074 20.197 1.00 97.00 194 ARG A CA 1
ATOM 1507 C C . ARG A 1 194 ? -21.903 -0.974 19.214 1.00 97.00 194 ARG A C 1
ATOM 1509 O O . ARG A 1 194 ? -22.669 -0.028 19.035 1.00 97.00 194 ARG A O 1
ATOM 1516 N N . TYR A 1 195 ? -20.757 -1.118 18.564 1.00 97.38 195 TYR A N 1
ATOM 1517 C CA . TYR A 1 195 ? -20.247 -0.211 17.544 1.00 97.38 195 TYR A CA 1
ATOM 1518 C C . TYR A 1 195 ? -21.208 -0.096 16.351 1.00 97.38 195 TYR A C 1
ATOM 1520 O O . TYR A 1 195 ? -21.612 1.016 16.014 1.00 97.38 195 TYR A O 1
ATOM 1528 N N . GLU A 1 196 ? -21.706 -1.214 15.814 1.00 95.38 196 GLU A N 1
ATOM 1529 C CA . GLU A 1 196 ? -22.725 -1.206 14.751 1.00 95.38 196 GLU A CA 1
ATOM 1530 C C . GLU A 1 196 ? -24.011 -0.485 15.189 1.00 95.38 196 GLU A C 1
ATOM 1532 O O . GLU A 1 196 ? -24.616 0.256 14.413 1.00 95.38 196 GLU A O 1
ATOM 1537 N N . LYS A 1 197 ? -24.450 -0.654 16.445 1.00 95.25 197 LYS A N 1
ATOM 1538 C CA . LYS A 1 197 ? -25.616 0.083 16.971 1.00 95.25 197 LYS A CA 1
ATOM 1539 C C . LYS A 1 197 ? -25.360 1.591 17.021 1.00 95.25 197 LYS A C 1
ATOM 1541 O O . LYS A 1 197 ? -26.267 2.361 16.711 1.00 95.25 197 LYS A O 1
ATOM 1546 N N . ILE A 1 198 ? -24.150 2.009 17.399 1.00 95.31 198 ILE A N 1
ATOM 1547 C CA . ILE A 1 198 ? -23.754 3.423 17.422 1.00 95.31 198 ILE A CA 1
ATOM 1548 C C . ILE A 1 198 ? -23.781 3.998 16.003 1.00 95.31 198 ILE A C 1
ATOM 1550 O O . ILE A 1 198 ? -24.451 5.010 15.796 1.00 95.31 198 ILE A O 1
ATOM 1554 N N . LEU A 1 199 ? -23.146 3.332 15.033 1.00 93.81 199 LEU A N 1
ATOM 1555 C CA . LEU A 1 199 ? -23.133 3.759 13.629 1.00 93.81 199 LEU A CA 1
ATOM 1556 C C . LEU A 1 199 ? -24.549 3.892 13.056 1.00 93.81 199 LEU A C 1
ATOM 1558 O O . LEU A 1 199 ? -24.913 4.949 12.542 1.00 93.81 199 LEU A O 1
ATOM 1562 N N . ASN A 1 200 ? -25.391 2.872 13.244 1.00 91.88 200 ASN A N 1
ATOM 1563 C CA . ASN A 1 200 ? -26.779 2.901 12.777 1.00 91.88 200 ASN A CA 1
ATOM 1564 C C . ASN A 1 200 ? -27.581 4.045 13.420 1.00 91.88 200 ASN A C 1
ATOM 1566 O O . ASN A 1 200 ? -28.312 4.747 12.726 1.00 91.88 200 ASN A O 1
ATOM 1570 N N . SER A 1 201 ? -27.422 4.280 14.730 1.00 91.88 201 SER A N 1
ATOM 1571 C CA . SER A 1 201 ? -28.109 5.381 15.426 1.00 91.88 201 SER A CA 1
ATOM 1572 C C . SER A 1 201 ? -27.665 6.770 14.957 1.00 91.88 201 SER A C 1
ATOM 1574 O O . SER A 1 201 ? -28.444 7.718 15.018 1.00 91.88 201 SER A O 1
ATOM 1576 N N . ALA A 1 202 ? -26.428 6.883 14.468 1.00 91.56 202 ALA A N 1
ATOM 1577 C CA . ALA A 1 202 ? -25.874 8.105 13.902 1.00 91.56 202 ALA A CA 1
ATOM 1578 C C . ALA A 1 202 ? -26.155 8.248 12.396 1.00 91.56 202 ALA A C 1
ATOM 1580 O O . ALA A 1 202 ? -25.725 9.235 11.802 1.00 91.56 202 ALA A O 1
ATOM 1581 N N . ASN A 1 203 ? -26.848 7.279 11.778 1.00 90.50 203 ASN A N 1
ATOM 1582 C CA . ASN A 1 203 ? -26.981 7.171 10.326 1.00 90.50 203 ASN A CA 1
ATOM 1583 C C . ASN A 1 203 ? -25.605 7.317 9.644 1.00 90.50 203 ASN A C 1
ATOM 1585 O O . ASN A 1 203 ? -25.413 8.156 8.764 1.00 90.50 203 ASN A O 1
ATOM 1589 N N . ALA A 1 204 ? -24.624 6.551 10.117 1.00 91.06 204 ALA A N 1
ATOM 1590 C CA . ALA A 1 204 ? -23.244 6.606 9.662 1.00 91.06 204 ALA A CA 1
ATOM 1591 C C . ALA A 1 204 ? -22.766 5.241 9.158 1.00 91.06 204 ALA A C 1
ATOM 1593 O O . ALA A 1 204 ? -23.225 4.201 9.627 1.00 91.06 204 ALA A O 1
ATOM 1594 N N . PHE A 1 205 ? -21.820 5.269 8.225 1.00 91.94 205 PHE A N 1
ATOM 1595 C CA . PHE A 1 205 ? -21.054 4.109 7.779 1.00 91.94 205 PHE A CA 1
ATOM 1596 C C . PHE A 1 205 ? -19.575 4.373 7.997 1.00 91.94 205 PHE A C 1
ATOM 1598 O O . PHE A 1 205 ? -19.108 5.480 7.724 1.00 91.94 205 PHE A O 1
ATOM 1605 N N . ASP A 1 206 ? -18.833 3.361 8.432 1.00 91.88 206 ASP A N 1
ATOM 1606 C CA . ASP A 1 206 ? -17.386 3.380 8.241 1.00 91.88 206 ASP A CA 1
ATOM 1607 C C . ASP A 1 206 ? -17.016 2.966 6.808 1.00 91.88 206 ASP A C 1
ATOM 1609 O O . ASP A 1 206 ? -17.874 2.727 5.952 1.00 91.88 206 ASP A O 1
ATOM 1613 N N . PHE A 1 207 ? -15.720 2.953 6.510 1.00 87.88 207 PHE A N 1
ATOM 1614 C CA . PHE A 1 207 ? -15.245 2.684 5.158 1.00 87.88 207 PHE A CA 1
ATOM 1615 C C . PHE A 1 207 ? -15.577 1.256 4.693 1.00 87.88 207 PHE A C 1
ATOM 1617 O O . PHE A 1 207 ? -16.016 1.069 3.557 1.00 87.88 207 PHE A O 1
ATOM 1624 N N . ASP A 1 208 ? -15.445 0.269 5.581 1.00 92.31 208 ASP A N 1
ATOM 1625 C CA . ASP A 1 208 ? -15.691 -1.144 5.278 1.00 92.31 208 ASP A CA 1
ATOM 1626 C C . ASP A 1 208 ? -17.193 -1.442 5.111 1.00 92.31 208 ASP A C 1
ATOM 1628 O O . ASP A 1 208 ? -17.591 -2.245 4.256 1.00 92.31 208 ASP A O 1
ATOM 1632 N N . ASP A 1 209 ? -18.052 -0.731 5.853 1.00 93.56 209 ASP A N 1
ATOM 1633 C CA . ASP A 1 209 ? -19.510 -0.803 5.715 1.00 93.56 209 ASP A CA 1
ATOM 1634 C C . ASP A 1 209 ? -19.988 -0.480 4.308 1.00 93.56 209 ASP A C 1
ATOM 1636 O O . ASP A 1 209 ? -20.971 -1.061 3.844 1.00 93.56 209 ASP A O 1
ATOM 1640 N N . LEU A 1 210 ? -19.306 0.422 3.601 1.00 93.88 210 LEU A N 1
ATOM 1641 C CA . LEU A 1 210 ? -19.712 0.810 2.255 1.00 93.88 210 LEU A CA 1
ATOM 1642 C C . LEU A 1 210 ? -19.821 -0.414 1.345 1.00 93.88 210 LEU A C 1
ATOM 1644 O O . LEU A 1 210 ? -20.800 -0.550 0.610 1.00 93.88 210 LEU A O 1
ATOM 1648 N N . ILE A 1 211 ? -18.857 -1.330 1.417 1.00 95.44 211 ILE A N 1
ATOM 1649 C CA . ILE A 1 211 ? -18.859 -2.547 0.602 1.00 95.44 211 ILE A CA 1
ATOM 1650 C C . ILE A 1 211 ? -19.784 -3.588 1.232 1.00 95.44 211 ILE A C 1
ATOM 1652 O O . ILE A 1 211 ? -20.670 -4.100 0.545 1.00 95.44 211 ILE A O 1
ATOM 1656 N N . LEU A 1 212 ? -19.642 -3.849 2.536 1.00 95.19 212 LEU A N 1
ATOM 1657 C CA . LEU A 1 212 ? -20.434 -4.849 3.257 1.00 95.19 212 LEU A CA 1
ATOM 1658 C C . LEU A 1 212 ? -21.943 -4.623 3.087 1.00 95.19 212 LEU A C 1
ATOM 1660 O O . LEU A 1 212 ? -22.670 -5.524 2.662 1.00 95.19 212 LEU A O 1
ATOM 1664 N N . LYS A 1 213 ? -22.431 -3.412 3.378 1.00 94.44 213 LYS A N 1
ATOM 1665 C CA . LYS A 1 213 ? -23.859 -3.072 3.293 1.00 94.44 213 LYS A CA 1
ATOM 1666 C C . LYS A 1 213 ? -24.354 -3.085 1.848 1.00 94.44 213 LYS A C 1
ATOM 1668 O O . LYS A 1 213 ? -25.495 -3.474 1.608 1.00 94.44 213 LYS A O 1
ATOM 1673 N N . THR A 1 214 ? -23.510 -2.719 0.878 1.00 96.75 214 THR A N 1
ATOM 1674 C CA . THR A 1 214 ? -23.859 -2.819 -0.551 1.00 96.75 214 THR A CA 1
ATOM 1675 C C . THR A 1 214 ? -24.030 -4.274 -0.977 1.00 96.75 214 THR A C 1
ATOM 1677 O O . THR A 1 214 ? -25.018 -4.607 -1.627 1.00 96.75 214 THR A O 1
ATOM 1680 N N . VAL A 1 215 ? -23.116 -5.163 -0.583 1.00 96.88 215 VAL A N 1
ATOM 1681 C CA . VAL A 1 215 ? -23.234 -6.602 -0.861 1.00 96.88 215 VAL A CA 1
ATOM 1682 C C . VAL A 1 215 ? -24.498 -7.172 -0.218 1.00 96.88 215 VAL A C 1
ATOM 1684 O O . VAL A 1 215 ? -25.289 -7.821 -0.901 1.00 96.88 215 VAL A O 1
ATOM 1687 N N . GLN A 1 216 ? -24.752 -6.855 1.054 1.00 94.38 216 GLN A N 1
ATOM 1688 C CA . GLN A 1 216 ? -25.965 -7.288 1.755 1.00 94.38 216 GLN A CA 1
ATOM 1689 C C . GLN A 1 216 ? -27.246 -6.788 1.075 1.00 94.38 216 GLN A C 1
ATOM 1691 O O . GLN A 1 216 ? -28.207 -7.546 0.950 1.00 94.38 216 GLN A O 1
ATOM 1696 N N . LEU A 1 217 ? -27.269 -5.531 0.620 1.00 95.38 217 LEU A N 1
ATOM 1697 C CA . LEU A 1 217 ? -28.383 -4.958 -0.134 1.00 95.38 217 LEU A CA 1
ATOM 1698 C C . LEU A 1 217 ? -28.659 -5.762 -1.410 1.00 95.38 217 LEU A C 1
ATOM 1700 O O . LEU A 1 217 ? -29.803 -6.133 -1.666 1.00 95.38 217 LEU A O 1
ATOM 1704 N N . LEU A 1 218 ? -27.615 -6.044 -2.189 1.00 96.62 218 LEU A N 1
ATOM 1705 C CA . LEU A 1 218 ? -27.723 -6.768 -3.455 1.00 96.62 218 LEU A CA 1
ATOM 1706 C C . LEU A 1 218 ? -28.131 -8.236 -3.259 1.00 96.62 218 LEU A C 1
ATOM 1708 O O . LEU A 1 218 ? -28.898 -8.766 -4.055 1.00 96.62 218 LEU A O 1
ATOM 1712 N N . GLN A 1 219 ? -27.667 -8.891 -2.193 1.00 95.19 219 GLN A N 1
ATOM 1713 C CA . GLN A 1 219 ? -28.069 -10.265 -1.868 1.00 95.19 219 GLN A CA 1
ATOM 1714 C C . GLN A 1 219 ? -29.531 -10.347 -1.407 1.00 95.19 219 GLN A C 1
ATOM 1716 O O . GLN A 1 219 ? -30.248 -11.272 -1.791 1.00 95.19 219 GLN A O 1
ATOM 1721 N N . LYS A 1 220 ? -29.984 -9.378 -0.599 1.00 94.44 220 LYS A N 1
ATOM 1722 C CA . LYS A 1 220 ? -31.340 -9.365 -0.026 1.00 94.44 220 LYS A CA 1
ATOM 1723 C C . LYS A 1 220 ? -32.407 -8.874 -1.003 1.00 94.44 220 LYS A C 1
ATOM 1725 O O . LYS A 1 220 ? -33.537 -9.347 -0.931 1.00 94.44 220 LYS A O 1
ATOM 1730 N N . ASN A 1 221 ? -32.082 -7.937 -1.897 1.00 95.62 221 ASN A N 1
ATOM 1731 C CA . ASN A 1 221 ? -33.044 -7.345 -2.826 1.00 95.62 221 ASN A CA 1
ATOM 1732 C C . ASN A 1 221 ? -32.686 -7.649 -4.290 1.00 95.62 221 ASN A C 1
ATOM 1734 O O . ASN A 1 221 ? -31.877 -6.963 -4.921 1.00 95.62 221 ASN A O 1
ATOM 1738 N N . GLN A 1 222 ? -33.358 -8.662 -4.841 1.00 95.44 222 GLN A N 1
ATOM 1739 C CA . GLN A 1 222 ? -33.147 -9.134 -6.211 1.00 95.44 222 GLN A CA 1
ATOM 1740 C C . GLN A 1 222 ? -33.568 -8.114 -7.280 1.00 95.44 222 GLN A C 1
ATOM 1742 O O . GLN A 1 222 ? -32.966 -8.074 -8.351 1.00 95.44 222 GLN A O 1
ATOM 1747 N N . GLU A 1 223 ? -34.555 -7.254 -7.009 1.00 96.75 223 GLU A N 1
ATOM 1748 C CA . GLU A 1 223 ? -34.962 -6.205 -7.954 1.00 96.75 223 GLU A CA 1
ATOM 1749 C C . GLU A 1 223 ? -33.872 -5.141 -8.108 1.00 96.75 223 GLU A C 1
ATOM 1751 O O . GLU A 1 223 ? -33.546 -4.727 -9.224 1.00 96.75 223 GLU A O 1
ATOM 1756 N N . ILE A 1 224 ? -33.257 -4.738 -6.993 1.00 96.88 224 ILE A N 1
ATOM 1757 C CA . ILE A 1 224 ? -32.137 -3.793 -6.995 1.00 96.88 224 ILE A CA 1
ATOM 1758 C C . ILE A 1 224 ? -30.912 -4.426 -7.652 1.00 96.88 224 ILE A C 1
ATOM 1760 O O . ILE A 1 224 ? -30.271 -3.781 -8.483 1.00 96.88 224 ILE A O 1
ATOM 1764 N N . LEU A 1 225 ? -30.607 -5.689 -7.344 1.00 97.69 225 LEU A N 1
ATOM 1765 C CA . LEU A 1 225 ? -29.533 -6.409 -8.023 1.00 97.69 225 LEU A CA 1
ATOM 1766 C C . LEU A 1 225 ? -29.746 -6.421 -9.540 1.00 97.69 225 LEU A C 1
ATOM 1768 O O . LEU A 1 225 ? -28.859 -5.993 -10.281 1.00 97.69 225 LEU A O 1
ATOM 1772 N N . LYS A 1 226 ? -30.942 -6.804 -9.998 1.00 97.56 226 LYS A N 1
ATOM 1773 C CA . LYS A 1 226 ? -31.293 -6.822 -11.421 1.00 97.56 226 LYS A CA 1
ATOM 1774 C C . LYS A 1 226 ? -31.163 -5.442 -12.064 1.00 97.56 226 LYS A C 1
ATOM 1776 O O . LYS A 1 226 ? -30.578 -5.322 -13.134 1.00 97.56 226 LYS A O 1
ATOM 1781 N N . LYS A 1 227 ? -31.616 -4.379 -11.390 1.00 97.25 227 LYS A N 1
ATOM 1782 C CA . LYS A 1 227 ? -31.455 -2.988 -11.852 1.00 97.25 227 LYS A CA 1
ATOM 1783 C C . LYS A 1 227 ? -29.991 -2.639 -12.138 1.00 97.25 227 LYS A C 1
ATOM 1785 O O . LYS A 1 227 ? -29.705 -1.984 -13.142 1.00 97.25 227 LYS A O 1
ATOM 1790 N N . TYR A 1 228 ? -29.064 -3.043 -11.270 1.00 97.62 228 TYR A N 1
ATOM 1791 C CA . TYR A 1 228 ? -27.638 -2.776 -11.472 1.00 97.62 228 TYR A CA 1
ATOM 1792 C C . TYR A 1 228 ? -26.976 -3.734 -12.464 1.00 97.62 228 TYR A C 1
ATOM 1794 O O . TYR A 1 228 ? -26.102 -3.290 -13.199 1.00 97.62 228 TYR A O 1
ATOM 1802 N N . GLN A 1 229 ? -27.422 -4.985 -12.557 1.00 97.75 229 GLN A N 1
ATOM 1803 C CA . GLN A 1 229 ? -26.988 -5.935 -13.589 1.00 97.75 229 GLN A CA 1
ATOM 1804 C C . GLN A 1 229 ? -27.429 -5.508 -15.003 1.00 97.75 229 GLN A C 1
ATOM 1806 O O . GLN A 1 229 ? -26.664 -5.616 -15.961 1.00 97.75 229 GLN A O 1
ATOM 1811 N N . ASP A 1 230 ? -28.645 -4.973 -15.150 1.00 96.31 230 ASP A N 1
ATOM 1812 C CA . ASP A 1 230 ? -29.159 -4.455 -16.424 1.00 96.31 230 ASP A CA 1
ATOM 1813 C C . ASP A 1 230 ? -28.453 -3.165 -16.847 1.00 96.31 230 ASP A C 1
ATOM 1815 O O . ASP A 1 230 ? -28.267 -2.911 -18.044 1.00 96.31 230 ASP A O 1
ATOM 1819 N N . ARG A 1 231 ? -28.035 -2.368 -15.856 1.00 95.56 231 ARG A N 1
ATOM 1820 C CA . ARG A 1 231 ? -27.189 -1.198 -16.060 1.00 95.56 231 ARG A CA 1
ATOM 1821 C C . ARG A 1 231 ? -25.782 -1.630 -16.460 1.00 95.56 231 ARG A C 1
ATOM 1823 O O . ARG A 1 231 ? -25.383 -1.366 -17.582 1.00 95.56 231 ARG A O 1
ATOM 1830 N N . PHE A 1 232 ? -25.030 -2.287 -15.583 1.00 97.06 232 PHE A N 1
ATOM 1831 C CA . PHE A 1 232 ? -23.620 -2.624 -15.791 1.00 97.06 232 PHE A CA 1
ATOM 1832 C C . PHE A 1 232 ? -23.458 -3.880 -16.647 1.00 97.06 232 PHE A C 1
ATOM 1834 O O . PHE A 1 232 ? -23.206 -4.976 -16.157 1.00 97.06 232 PHE A O 1
ATOM 1841 N N . LYS A 1 233 ? -23.583 -3.697 -17.961 1.00 97.25 233 LYS A N 1
ATOM 1842 C CA . LYS A 1 233 ? -23.427 -4.772 -18.943 1.00 97.25 233 LYS A CA 1
ATOM 1843 C C . LYS A 1 233 ? -21.978 -5.185 -19.164 1.00 97.25 233 LYS A C 1
ATOM 1845 O O . LYS A 1 233 ? -21.772 -6.301 -19.614 1.00 97.25 233 LYS A O 1
ATOM 1850 N N . TYR A 1 234 ? -21.015 -4.306 -18.890 1.00 98.31 234 TYR A N 1
ATOM 1851 C CA . TYR A 1 234 ? -19.583 -4.600 -18.949 1.00 98.31 234 TYR A CA 1
ATOM 1852 C C . TYR A 1 234 ? -18.918 -4.123 -17.662 1.00 98.31 234 TYR A C 1
ATOM 1854 O O . TYR A 1 234 ? -19.059 -2.955 -17.289 1.00 98.31 234 TYR A O 1
ATOM 1862 N N . ILE A 1 235 ? -18.194 -5.018 -16.994 1.00 98.19 235 ILE A N 1
ATOM 1863 C CA . ILE A 1 235 ? -17.500 -4.740 -15.735 1.00 98.19 235 ILE A CA 1
ATOM 1864 C C . ILE A 1 235 ? -16.005 -4.920 -15.971 1.00 98.19 235 ILE A C 1
ATOM 1866 O O . ILE A 1 235 ? -15.571 -5.991 -16.379 1.00 98.19 235 ILE A O 1
ATOM 1870 N N . LEU A 1 236 ? -15.223 -3.873 -15.731 1.00 98.06 236 LEU A N 1
ATOM 1871 C CA . LEU A 1 236 ? -13.774 -3.861 -15.869 1.00 98.06 236 LEU A CA 1
ATOM 1872 C C . LEU A 1 236 ? -13.136 -3.613 -14.505 1.00 98.06 236 LEU A C 1
ATOM 1874 O O . LEU A 1 236 ? -13.519 -2.677 -13.801 1.00 98.06 236 LEU A O 1
ATOM 1878 N N . VAL A 1 237 ? -12.160 -4.435 -14.139 1.00 96.44 237 VAL A N 1
ATOM 1879 C CA . VAL A 1 237 ? -11.516 -4.384 -12.824 1.00 96.44 237 VAL A CA 1
ATOM 1880 C C . VAL A 1 237 ? -10.009 -4.333 -12.996 1.00 96.44 237 VAL A C 1
ATOM 1882 O O . VAL A 1 237 ? -9.439 -5.234 -13.605 1.00 96.44 237 VAL A O 1
ATOM 1885 N N . ASP A 1 238 ? -9.390 -3.283 -12.465 1.00 94.19 238 ASP A N 1
ATOM 1886 C CA . ASP A 1 238 ? -7.936 -3.119 -12.403 1.00 94.19 238 ASP A CA 1
ATOM 1887 C C . ASP A 1 238 ? -7.372 -3.623 -11.066 1.00 94.19 238 ASP A C 1
ATOM 1889 O O . ASP A 1 238 ? -8.078 -3.609 -10.054 1.00 94.19 238 ASP A O 1
ATOM 1893 N N . GLU A 1 239 ? -6.099 -4.026 -11.065 1.00 90.25 239 GLU A N 1
ATOM 1894 C CA . GLU A 1 239 ? -5.371 -4.572 -9.904 1.00 90.25 239 GLU A CA 1
ATOM 1895 C C . GLU A 1 239 ? -6.148 -5.686 -9.168 1.00 90.25 239 GLU A C 1
ATOM 1897 O O . GLU A 1 239 ? -6.239 -5.713 -7.941 1.00 90.25 239 GLU A O 1
ATOM 1902 N N . TYR A 1 240 ? -6.738 -6.626 -9.918 1.00 93.94 240 TYR A N 1
ATOM 1903 C CA . TYR A 1 240 ? -7.652 -7.639 -9.372 1.00 93.94 240 TYR A CA 1
ATOM 1904 C C . TYR A 1 240 ? -7.035 -8.528 -8.278 1.00 93.94 240 TYR A C 1
ATOM 1906 O O . TYR A 1 240 ? -7.753 -9.016 -7.404 1.00 93.94 240 TYR A O 1
ATOM 1914 N N . GLN A 1 241 ? -5.709 -8.703 -8.278 1.00 90.19 241 GLN A N 1
ATOM 1915 C CA . GLN A 1 241 ? -5.007 -9.458 -7.236 1.00 90.19 241 GLN A CA 1
ATOM 1916 C C . GLN A 1 241 ? -5.090 -8.805 -5.846 1.00 90.19 241 GLN A C 1
ATOM 1918 O O . GLN A 1 241 ? -4.938 -9.498 -4.846 1.00 90.19 241 GLN A O 1
ATOM 1923 N N . ASP A 1 242 ? -5.341 -7.493 -5.776 1.00 89.25 242 ASP A N 1
ATOM 1924 C CA . ASP A 1 242 ? -5.422 -6.759 -4.510 1.00 89.25 242 ASP A CA 1
ATOM 1925 C C . ASP A 1 242 ? -6.841 -6.837 -3.890 1.00 89.25 242 ASP A C 1
ATOM 1927 O O . ASP A 1 242 ? -7.108 -6.219 -2.858 1.00 89.25 242 ASP A O 1
ATOM 1931 N N . THR A 1 243 ? -7.774 -7.587 -4.499 1.00 92.19 243 THR A N 1
ATOM 1932 C CA . THR A 1 243 ? -9.164 -7.699 -4.018 1.00 92.19 243 THR A CA 1
ATOM 1933 C C . THR A 1 243 ? -9.287 -8.524 -2.743 1.00 92.19 243 THR A C 1
ATOM 1935 O O . THR A 1 243 ? -8.682 -9.585 -2.607 1.00 92.19 243 THR A O 1
ATOM 1938 N N . ASN A 1 244 ? -10.122 -8.057 -1.812 1.00 92.12 244 ASN A N 1
ATOM 1939 C CA . ASN A 1 244 ? -10.553 -8.841 -0.651 1.00 92.12 244 ASN A CA 1
ATOM 1940 C C . ASN A 1 244 ? -11.846 -9.626 -0.948 1.00 92.12 244 ASN A C 1
ATOM 1942 O O . ASN A 1 244 ? -12.437 -9.498 -2.026 1.00 92.12 244 ASN A O 1
ATOM 1946 N N . HIS A 1 245 ? -12.305 -10.441 0.007 1.00 93.56 245 HIS A N 1
ATOM 1947 C CA . HIS A 1 245 ? -13.488 -11.286 -0.185 1.00 93.56 245 HIS A CA 1
ATOM 1948 C C . HIS A 1 245 ? -14.768 -10.474 -0.459 1.00 93.56 245 HIS A C 1
ATOM 1950 O O . HIS A 1 245 ? -15.500 -10.774 -1.404 1.00 93.56 245 HIS A O 1
ATOM 1956 N N . ALA A 1 246 ? -15.019 -9.402 0.297 1.00 95.06 246 ALA A N 1
ATOM 1957 C CA . ALA A 1 246 ? -16.189 -8.545 0.109 1.00 95.06 246 ALA A CA 1
ATOM 1958 C C . ALA A 1 246 ? -16.248 -7.908 -1.293 1.00 95.06 246 ALA A C 1
ATOM 1960 O O . ALA A 1 246 ? -17.298 -7.913 -1.943 1.00 95.06 246 ALA A O 1
ATOM 1961 N N . GLN A 1 247 ? -15.119 -7.398 -1.791 1.00 95.94 247 GLN A N 1
ATOM 1962 C CA . GLN A 1 247 ? -14.999 -6.831 -3.139 1.00 95.94 247 GLN A CA 1
ATOM 1963 C C . GLN A 1 247 ? -15.209 -7.888 -4.224 1.00 95.94 247 GLN A C 1
ATOM 1965 O O . GLN A 1 247 ? -15.898 -7.634 -5.215 1.00 95.94 247 GLN A O 1
ATOM 1970 N N . TYR A 1 248 ? -14.650 -9.081 -4.025 1.00 95.94 248 TYR A N 1
ATOM 1971 C CA . TYR A 1 248 ? -14.847 -10.217 -4.914 1.00 95.94 248 TYR A CA 1
ATOM 1972 C C . TYR A 1 248 ? -16.335 -10.598 -5.021 1.00 95.94 248 TYR A C 1
ATOM 1974 O O . TYR A 1 248 ? -16.871 -10.681 -6.130 1.00 95.94 248 TYR A O 1
ATOM 1982 N N . VAL A 1 249 ? -17.044 -10.740 -3.893 1.00 96.75 249 VAL A N 1
ATOM 1983 C CA . VAL A 1 249 ? -18.482 -11.072 -3.886 1.00 96.75 249 VAL A CA 1
ATOM 1984 C C . VAL A 1 249 ? -19.309 -9.963 -4.537 1.00 96.75 249 VAL A C 1
ATOM 1986 O O . VAL A 1 249 ? -20.210 -10.257 -5.326 1.00 96.75 249 VAL A O 1
ATOM 1989 N N . PHE A 1 250 ? -18.988 -8.693 -4.269 1.00 97.62 250 PHE A N 1
ATOM 1990 C CA . PHE A 1 250 ? -19.628 -7.550 -4.924 1.00 97.62 250 PHE A CA 1
ATOM 1991 C C . PHE A 1 250 ? -19.553 -7.649 -6.456 1.00 97.62 250 PHE A C 1
ATOM 1993 O O . PHE A 1 250 ? -20.572 -7.521 -7.140 1.00 97.62 250 PHE A O 1
ATOM 2000 N N . LEU A 1 251 ? -18.367 -7.936 -6.998 1.00 97.06 251 LEU A N 1
ATOM 2001 C CA . LEU A 1 251 ? -18.169 -8.106 -8.438 1.00 97.06 251 LEU A CA 1
ATOM 2002 C C . LEU A 1 251 ? -18.906 -9.330 -8.982 1.00 97.06 251 LEU A C 1
ATOM 2004 O O . LEU A 1 251 ? -19.558 -9.229 -10.020 1.00 97.06 251 LEU A O 1
ATOM 2008 N N . LYS A 1 252 ? -18.847 -10.464 -8.273 1.00 96.12 252 LYS A N 1
ATOM 2009 C CA . LYS A 1 252 ? -19.513 -11.712 -8.669 1.00 96.12 252 LYS A CA 1
ATOM 2010 C C . LYS A 1 252 ? -21.025 -11.529 -8.801 1.00 96.12 252 LYS A C 1
ATOM 2012 O O . LYS A 1 252 ? -21.607 -11.961 -9.793 1.00 96.12 252 LYS A O 1
ATOM 2017 N N . LEU A 1 253 ? -21.653 -10.828 -7.853 1.00 97.31 253 LEU A N 1
ATOM 2018 C CA . LEU A 1 253 ? -23.085 -10.514 -7.901 1.00 97.31 253 LEU A CA 1
ATOM 2019 C C . LEU A 1 253 ? -23.442 -9.675 -9.132 1.00 97.31 253 LEU A C 1
ATOM 2021 O O . LEU A 1 253 ? -24.385 -10.006 -9.850 1.00 97.31 253 LEU A O 1
ATOM 2025 N N . LEU A 1 254 ? -22.687 -8.609 -9.407 1.00 97.12 254 LEU A N 1
ATOM 2026 C CA . LEU A 1 254 ? -22.957 -7.736 -10.552 1.00 97.12 254 LEU A CA 1
ATOM 2027 C C . LEU A 1 254 ? -22.687 -8.426 -11.897 1.00 97.12 254 LEU A C 1
ATOM 2029 O O . LEU A 1 254 ? -23.427 -8.208 -12.855 1.00 97.12 254 LEU A O 1
ATOM 2033 N N . ALA A 1 255 ? -21.667 -9.279 -11.975 1.00 96.31 255 ALA A N 1
ATOM 2034 C CA . ALA A 1 255 ? -21.306 -9.984 -13.201 1.00 96.31 255 ALA A CA 1
ATOM 2035 C C . ALA A 1 255 ? -22.245 -11.157 -13.531 1.00 96.31 255 ALA A C 1
ATOM 2037 O O . ALA A 1 255 ? -22.344 -11.530 -14.699 1.00 96.31 255 ALA A O 1
ATOM 2038 N N . ALA A 1 256 ? -22.961 -11.718 -12.549 1.00 94.94 256 ALA A N 1
ATOM 2039 C CA . ALA A 1 256 ? -23.706 -12.973 -12.693 1.00 94.94 256 ALA A CA 1
ATOM 2040 C C . ALA A 1 256 ? -24.714 -13.010 -13.863 1.00 94.94 256 ALA A C 1
ATOM 2042 O O . ALA A 1 256 ? -24.896 -14.060 -14.471 1.00 94.94 256 ALA A O 1
ATOM 2043 N N . ALA A 1 257 ? -25.350 -11.884 -14.209 1.00 93.38 257 ALA A N 1
ATOM 2044 C CA . ALA A 1 257 ? -26.388 -11.855 -15.247 1.00 93.38 257 ALA A CA 1
ATOM 2045 C C . ALA A 1 257 ? -25.855 -11.957 -16.685 1.00 93.38 257 ALA A C 1
ATOM 2047 O O . ALA A 1 257 ? -26.503 -12.566 -17.534 1.00 93.38 257 ALA A O 1
ATOM 2048 N N . ARG A 1 258 ? -24.713 -11.323 -16.987 1.00 93.94 258 ARG A N 1
ATOM 2049 C CA . ARG A 1 258 ? -24.164 -11.256 -18.360 1.00 93.94 258 ARG A CA 1
ATOM 2050 C C . ARG A 1 258 ? -22.772 -11.846 -18.510 1.00 93.94 258 ARG A C 1
ATOM 2052 O O . ARG A 1 258 ? -22.367 -12.112 -19.630 1.00 93.94 258 ARG A O 1
ATOM 2059 N N . ARG A 1 259 ? -22.045 -12.032 -17.407 1.00 95.94 259 ARG A N 1
ATOM 2060 C CA . ARG A 1 259 ? -20.682 -12.587 -17.352 1.00 95.94 259 ARG A CA 1
ATOM 2061 C C . ARG A 1 259 ? -19.645 -11.833 -18.191 1.00 95.94 259 ARG A C 1
ATOM 2063 O O . ARG A 1 259 ? -18.546 -12.328 -18.381 1.00 95.94 259 ARG A O 1
ATOM 2070 N N . ASN A 1 260 ? -19.957 -10.612 -18.621 1.00 97.06 260 ASN A N 1
ATOM 2071 C CA . ASN A 1 260 ? -19.045 -9.700 -19.312 1.00 97.06 260 ASN A CA 1
ATOM 2072 C C . ASN A 1 260 ? -18.146 -8.982 -18.294 1.00 97.06 260 ASN A C 1
ATOM 2074 O O . ASN A 1 260 ? -18.220 -7.762 -18.105 1.00 97.06 260 ASN A O 1
ATOM 2078 N N . ILE A 1 261 ? -17.339 -9.772 -17.591 1.00 97.62 261 ILE A N 1
ATOM 2079 C CA . ILE A 1 261 ? -16.367 -9.302 -16.612 1.00 97.62 261 ILE A CA 1
ATOM 2080 C C . ILE A 1 261 ? -14.962 -9.412 -17.204 1.00 97.62 261 ILE A C 1
ATOM 2082 O O . ILE A 1 261 ? -14.539 -10.466 -17.664 1.00 97.62 261 ILE A O 1
ATOM 2086 N N . PHE A 1 262 ? -14.243 -8.300 -17.201 1.00 98.06 262 PHE A N 1
ATOM 2087 C CA . PHE A 1 262 ? -12.865 -8.191 -17.644 1.00 98.06 262 PHE A CA 1
ATOM 2088 C C . PHE A 1 262 ? -12.015 -7.815 -16.437 1.00 98.06 262 PHE A C 1
ATOM 2090 O O . PHE A 1 262 ? -12.126 -6.700 -15.923 1.00 98.06 262 PHE A O 1
ATOM 2097 N N . VAL A 1 263 ? -11.182 -8.736 -15.973 1.00 96.88 263 VAL A N 1
ATOM 2098 C CA . VAL A 1 263 ? -10.271 -8.485 -14.856 1.00 96.88 263 VAL A CA 1
ATOM 2099 C C . VAL A 1 263 ? -8.841 -8.431 -15.365 1.00 96.88 263 VAL A C 1
ATOM 2101 O O . VAL A 1 263 ? -8.439 -9.228 -16.212 1.00 96.88 263 VAL A O 1
ATOM 2104 N N . ILE A 1 264 ? -8.069 -7.479 -14.856 1.00 95.38 264 ILE A N 1
ATOM 2105 C CA . ILE A 1 264 ? -6.635 -7.393 -15.102 1.00 95.38 264 ILE A CA 1
ATOM 2106 C C . ILE A 1 264 ? -5.895 -7.319 -13.778 1.00 95.38 264 ILE A C 1
ATOM 2108 O O . ILE A 1 264 ? -6.308 -6.625 -12.849 1.00 95.38 264 ILE A O 1
ATOM 2112 N N . GLY A 1 265 ? -4.791 -8.046 -13.693 1.00 93.12 265 GLY A N 1
ATOM 2113 C CA . GLY A 1 265 ? -3.964 -8.042 -12.502 1.00 93.12 265 GLY A CA 1
ATOM 2114 C C . GLY A 1 265 ? -2.613 -8.692 -12.728 1.00 93.12 265 GLY A C 1
ATOM 2115 O O . GLY A 1 265 ? -2.323 -9.254 -13.786 1.00 93.12 265 GLY A O 1
ATOM 2116 N N . ASP A 1 266 ? -1.770 -8.557 -11.717 1.00 92.69 266 ASP A N 1
ATOM 2117 C CA . ASP A 1 266 ? -0.454 -9.173 -11.656 1.00 92.69 266 ASP A CA 1
ATOM 2118 C C . ASP A 1 266 ? -0.256 -9.779 -10.266 1.00 92.69 266 ASP A C 1
ATOM 2120 O O . ASP A 1 266 ? 0.124 -9.090 -9.322 1.00 92.69 266 ASP A O 1
ATOM 2124 N N . ASP A 1 267 ? -0.506 -11.079 -10.153 1.00 91.06 267 ASP A N 1
ATOM 2125 C CA . ASP A 1 267 ? -0.306 -11.869 -8.938 1.00 91.06 267 ASP A CA 1
ATOM 2126 C C . ASP A 1 267 ? 1.148 -11.854 -8.432 1.00 91.06 267 ASP A C 1
ATOM 2128 O O . ASP A 1 267 ? 1.378 -11.972 -7.229 1.00 91.06 267 ASP A O 1
ATOM 2132 N N . TRP A 1 268 ? 2.132 -11.617 -9.311 1.00 91.88 268 TRP A N 1
ATOM 2133 C CA . TRP A 1 268 ? 3.536 -11.456 -8.913 1.00 91.88 268 TRP A CA 1
ATOM 2134 C C . TRP A 1 268 ? 3.769 -10.131 -8.163 1.00 91.88 268 TRP A C 1
ATOM 2136 O O . TRP A 1 268 ? 4.787 -9.981 -7.499 1.00 91.88 268 TRP A O 1
ATOM 2146 N N . GLN A 1 269 ? 2.827 -9.177 -8.223 1.00 89.44 269 GLN A N 1
ATOM 2147 C CA . GLN A 1 269 ? 2.865 -7.891 -7.505 1.00 89.44 269 GLN A CA 1
ATOM 2148 C C . GLN A 1 269 ? 1.848 -7.803 -6.351 1.00 89.44 269 GLN A C 1
ATOM 2150 O O . GLN A 1 269 ? 1.532 -6.697 -5.894 1.00 89.44 269 GLN A O 1
ATOM 2155 N N . SER A 1 270 ? 1.307 -8.931 -5.875 1.00 90.06 270 SER A N 1
ATOM 2156 C CA . SER A 1 270 ? 0.450 -8.950 -4.683 1.00 90.06 270 SER A CA 1
ATOM 2157 C C . SER A 1 270 ? 1.287 -8.801 -3.409 1.00 90.06 270 SER A C 1
ATOM 2159 O O . SER A 1 270 ? 1.946 -9.748 -2.991 1.00 90.06 270 SER A O 1
ATOM 2161 N N . ILE A 1 271 ? 1.250 -7.611 -2.804 1.00 84.94 271 ILE A N 1
ATOM 2162 C CA . ILE A 1 271 ? 2.065 -7.219 -1.631 1.00 84.94 271 ILE A CA 1
ATOM 2163 C C . ILE A 1 271 ? 1.229 -6.548 -0.526 1.00 84.94 271 ILE A C 1
ATOM 2165 O O . ILE A 1 271 ? 1.735 -5.752 0.261 1.00 84.94 271 ILE A O 1
ATOM 2169 N N . TYR A 1 272 ? -0.090 -6.758 -0.544 1.00 81.50 272 TYR A N 1
ATOM 2170 C CA . TYR A 1 272 ? -1.030 -6.136 0.391 1.00 81.50 272 TYR A CA 1
ATOM 2171 C C . TYR A 1 272 ? -1.864 -7.177 1.151 1.00 81.50 272 TYR A C 1
ATOM 2173 O O . TYR A 1 272 ? -2.979 -6.861 1.577 1.00 81.50 272 TYR A O 1
ATOM 2181 N N . SER A 1 273 ? -1.355 -8.401 1.361 1.00 81.44 273 SER A N 1
ATOM 2182 C CA . SER A 1 273 ? -2.118 -9.429 2.092 1.00 81.44 273 SER A CA 1
ATOM 2183 C C . SER A 1 273 ? -2.405 -8.985 3.528 1.00 81.44 273 SER A C 1
ATOM 2185 O O . SER A 1 273 ? -3.485 -9.242 4.052 1.00 81.44 273 SER A O 1
ATOM 2187 N N . PHE A 1 274 ? -1.504 -8.202 4.135 1.00 69.25 274 PHE A N 1
ATOM 2188 C CA . PHE A 1 274 ? -1.709 -7.586 5.453 1.00 69.25 274 PHE A CA 1
ATOM 2189 C C . PHE A 1 274 ? -2.909 -6.617 5.520 1.00 69.25 274 PHE A C 1
ATOM 2191 O O . PHE A 1 274 ? -3.348 -6.259 6.610 1.00 69.25 274 PHE A O 1
ATOM 2198 N N . ARG A 1 275 ? -3.452 -6.184 4.370 1.00 67.56 275 ARG A N 1
ATOM 2199 C CA . ARG A 1 275 ? -4.693 -5.390 4.254 1.00 67.56 275 ARG A CA 1
ATOM 2200 C C . ARG A 1 275 ? -5.917 -6.242 3.888 1.00 67.56 275 ARG A C 1
ATOM 2202 O O . ARG A 1 275 ? -6.950 -5.691 3.518 1.00 67.56 275 ARG A O 1
ATOM 2209 N N . GLY A 1 276 ? -5.801 -7.569 3.951 1.00 74.81 276 GLY A N 1
ATOM 2210 C CA . GLY A 1 276 ? -6.866 -8.515 3.614 1.00 74.81 276 GLY A CA 1
ATOM 2211 C C . GLY A 1 276 ? -7.004 -8.821 2.119 1.00 74.81 276 GLY A C 1
ATOM 2212 O O . GLY A 1 276 ? -8.014 -9.397 1.715 1.00 74.81 276 GLY A O 1
ATOM 2213 N N . ALA A 1 277 ? -6.034 -8.431 1.283 1.00 82.81 277 ALA A N 1
ATOM 2214 C CA . ALA A 1 277 ? -6.026 -8.819 -0.127 1.00 82.81 277 ALA A CA 1
ATOM 2215 C C . ALA A 1 277 ? -5.830 -10.336 -0.269 1.00 82.81 277 ALA A C 1
ATOM 2217 O O . ALA A 1 277 ? -4.967 -10.923 0.384 1.00 82.81 277 ALA A O 1
ATOM 2218 N N . LYS A 1 278 ? -6.615 -10.963 -1.148 1.00 85.56 278 LYS A N 1
ATOM 2219 C CA . LYS A 1 278 ? -6.557 -12.398 -1.439 1.00 85.56 278 LYS A CA 1
ATOM 2220 C C . LYS A 1 278 ? -6.194 -12.600 -2.897 1.00 85.56 278 LYS A C 1
ATOM 2222 O O . LYS A 1 278 ? -7.072 -12.690 -3.755 1.00 85.56 278 LYS A O 1
ATOM 2227 N N . PHE A 1 279 ? -4.901 -12.728 -3.192 1.00 83.44 279 PHE A N 1
ATOM 2228 C CA . PHE A 1 279 ? -4.482 -12.979 -4.571 1.00 83.44 279 PHE A CA 1
ATOM 2229 C C . PHE A 1 279 ? -5.001 -14.317 -5.104 1.00 83.44 279 PHE A C 1
ATOM 2231 O O . PHE A 1 279 ? -5.077 -14.470 -6.315 1.00 83.44 279 PHE A O 1
ATOM 2238 N N . GLN A 1 280 ? -5.443 -15.261 -4.256 1.00 86.81 280 GLN A N 1
ATOM 2239 C CA . GLN A 1 280 ? -6.144 -16.450 -4.752 1.00 86.81 280 GLN A CA 1
ATOM 2240 C C . GLN A 1 280 ? -7.342 -16.084 -5.640 1.00 86.81 280 GLN A C 1
ATOM 2242 O O . GLN A 1 280 ? -7.611 -16.812 -6.583 1.00 86.81 280 GLN A O 1
ATOM 2247 N N . ASN A 1 281 ? -7.984 -14.925 -5.442 1.00 89.38 281 ASN A N 1
ATOM 2248 C CA . ASN A 1 281 ? -9.082 -14.463 -6.294 1.00 89.38 281 ASN A CA 1
ATOM 2249 C C . ASN A 1 281 ? -8.696 -14.392 -7.784 1.00 89.38 281 ASN A C 1
ATOM 2251 O O . ASN A 1 281 ? -9.521 -14.713 -8.635 1.00 89.38 281 ASN A O 1
ATOM 2255 N N . ILE A 1 282 ? -7.460 -13.987 -8.121 1.00 91.19 282 ILE A N 1
ATOM 2256 C CA . ILE A 1 282 ? -7.018 -13.945 -9.527 1.00 91.19 282 ILE A CA 1
ATOM 2257 C C . ILE A 1 282 ? -6.669 -15.336 -10.059 1.00 91.19 282 ILE A C 1
ATOM 2259 O O . ILE A 1 282 ? -6.933 -15.616 -11.225 1.00 91.19 282 ILE A O 1
ATOM 2263 N N . LEU A 1 283 ? -6.114 -16.209 -9.213 1.00 89.25 283 LEU A N 1
ATOM 2264 C CA . LEU A 1 283 ? -5.735 -17.575 -9.589 1.00 89.25 283 LEU A CA 1
ATOM 2265 C C . LEU A 1 283 ? -6.957 -18.491 -9.730 1.00 89.25 283 LEU A C 1
ATOM 2267 O O . LEU A 1 283 ? -6.990 -19.362 -10.593 1.00 89.25 283 LEU A O 1
ATOM 2271 N N . ASP A 1 284 ? -7.983 -18.266 -8.913 1.00 91.94 284 ASP A N 1
ATOM 2272 C CA . ASP A 1 284 ? -9.224 -19.036 -8.902 1.00 91.94 284 ASP A CA 1
ATOM 2273 C C . ASP A 1 284 ? -10.265 -18.498 -9.893 1.00 91.94 284 ASP A C 1
ATOM 2275 O O . ASP A 1 284 ? -11.343 -19.077 -10.031 1.00 91.94 284 ASP A O 1
ATOM 2279 N N . PHE A 1 285 ? -9.951 -17.437 -10.641 1.00 94.31 285 PHE A N 1
ATOM 2280 C CA . PHE A 1 285 ? -10.878 -16.855 -11.610 1.00 94.31 285 PHE A CA 1
ATOM 2281 C C . PHE A 1 285 ? -11.340 -17.876 -12.664 1.00 94.31 285 PHE A C 1
ATOM 2283 O O . PHE A 1 285 ? -12.518 -17.909 -13.014 1.00 94.31 285 PHE A O 1
ATOM 2290 N N . GLU A 1 286 ? -10.446 -18.756 -13.124 1.00 92.75 286 GLU A N 1
ATOM 2291 C CA . GLU A 1 286 ? -10.779 -19.844 -14.059 1.00 92.75 286 GLU A CA 1
ATOM 2292 C C . GLU A 1 286 ? -11.662 -20.932 -13.416 1.00 92.75 286 GLU A C 1
ATOM 2294 O O . GLU A 1 286 ? -12.399 -21.623 -14.117 1.00 92.75 286 GLU A O 1
ATOM 2299 N N . LYS A 1 287 ? -11.650 -21.071 -12.081 1.00 92.56 287 LYS A N 1
ATOM 2300 C CA . LYS A 1 287 ? -12.569 -21.974 -11.364 1.00 92.56 287 LYS A CA 1
ATOM 2301 C C . LYS A 1 287 ? -13.983 -21.399 -11.316 1.00 92.56 287 LYS A C 1
ATOM 2303 O O . LYS A 1 287 ? -14.951 -22.142 -11.456 1.00 92.56 287 LYS A O 1
ATOM 2308 N N . ASP A 1 288 ? -14.103 -20.085 -11.130 1.00 92.38 288 ASP A N 1
ATOM 2309 C CA . ASP A 1 288 ? -15.391 -19.385 -11.142 1.00 92.38 288 ASP A CA 1
ATOM 2310 C C . ASP A 1 288 ? -15.982 -19.244 -12.546 1.00 92.38 288 ASP A C 1
ATOM 2312 O O . ASP A 1 288 ? -17.202 -19.300 -12.724 1.00 92.38 288 ASP A O 1
ATOM 2316 N N . TYR A 1 289 ? -15.116 -19.067 -13.542 1.00 95.25 289 TYR A N 1
ATOM 2317 C CA . TYR A 1 289 ? -15.476 -18.893 -14.942 1.00 95.25 289 TYR A CA 1
ATOM 2318 C C . TYR A 1 289 ? -14.694 -19.890 -15.816 1.00 95.25 289 TYR A C 1
ATOM 2320 O O . TYR A 1 289 ? -13.691 -19.514 -16.419 1.00 95.25 289 TYR A O 1
ATOM 2328 N N . PRO A 1 290 ? -15.150 -21.153 -15.936 1.00 93.88 290 PRO A N 1
ATOM 2329 C CA . PRO A 1 290 ? -14.436 -22.184 -16.706 1.00 93.88 290 PRO A CA 1
ATOM 2330 C C . PRO A 1 290 ? -14.324 -21.904 -18.213 1.00 93.88 290 PRO A C 1
ATOM 2332 O O . PRO A 1 290 ? -13.518 -22.513 -18.906 1.00 93.88 290 PRO A O 1
ATOM 2335 N N . ASP A 1 291 ? -15.160 -21.005 -18.734 1.00 93.81 291 ASP A N 1
ATOM 2336 C CA . ASP A 1 291 ? -15.160 -20.510 -20.113 1.00 93.81 291 ASP A CA 1
ATOM 2337 C C . ASP A 1 291 ? -14.367 -19.199 -20.276 1.00 93.81 291 ASP A C 1
ATOM 2339 O O . ASP A 1 291 ? -14.446 -18.558 -21.327 1.00 93.81 291 ASP A O 1
ATOM 2343 N N . ALA A 1 292 ? -13.627 -18.772 -19.244 1.00 96.19 292 ALA A N 1
ATOM 2344 C CA . ALA A 1 292 ? -12.865 -17.536 -19.275 1.00 96.19 292 ALA A CA 1
ATOM 2345 C C . ALA A 1 292 ? -11.774 -17.557 -20.341 1.00 96.19 292 ALA A C 1
ATOM 2347 O O . ALA A 1 292 ? -10.967 -18.481 -20.446 1.00 96.19 292 ALA A O 1
ATOM 2348 N N . LYS A 1 293 ? -11.691 -16.461 -21.096 1.00 97.06 293 LYS A N 1
ATOM 2349 C CA . LYS A 1 293 ? -10.563 -16.227 -21.989 1.00 97.06 293 LYS A CA 1
ATOM 2350 C C . LYS A 1 293 ? -9.390 -15.666 -21.189 1.00 97.06 293 LYS A C 1
ATOM 2352 O O . LYS A 1 293 ? -9.442 -14.521 -20.738 1.00 97.06 293 LYS A O 1
ATOM 2357 N N . VAL A 1 294 ? -8.318 -16.444 -21.066 1.00 95.88 294 VAL A N 1
ATOM 2358 C CA . VAL A 1 294 ? -7.073 -16.013 -20.415 1.00 95.88 294 VAL A CA 1
ATOM 2359 C C . VAL A 1 294 ? -6.098 -15.454 -21.446 1.00 95.88 294 VAL A C 1
ATOM 2361 O O . VAL A 1 294 ? -5.732 -16.131 -22.406 1.00 95.88 294 VAL A O 1
ATOM 2364 N N . ILE A 1 295 ? -5.653 -14.215 -21.245 1.00 95.62 295 ILE A N 1
ATOM 2365 C CA . ILE A 1 295 ? -4.671 -13.549 -22.107 1.00 95.62 295 ILE A CA 1
ATOM 2366 C C . ILE A 1 295 ? -3.499 -13.101 -21.240 1.00 95.62 295 ILE A C 1
ATOM 2368 O O . ILE A 1 295 ? -3.676 -12.414 -20.234 1.00 95.62 295 ILE A O 1
ATOM 2372 N N . ARG A 1 296 ? -2.287 -13.479 -21.648 1.00 95.31 296 ARG A N 1
ATOM 2373 C CA . ARG A 1 296 ? -1.051 -13.132 -20.944 1.00 95.31 296 ARG A CA 1
ATOM 2374 C C . ARG A 1 296 ? -0.397 -11.916 -21.597 1.00 95.31 296 ARG A C 1
ATOM 2376 O O . ARG A 1 296 ? -0.169 -11.916 -22.807 1.00 95.31 296 ARG A O 1
ATOM 2383 N N . LEU A 1 297 ? -0.120 -10.877 -20.809 1.00 94.44 297 LEU A N 1
ATOM 2384 C CA . LEU A 1 297 ? 0.658 -9.711 -21.243 1.00 94.44 297 LEU A CA 1
ATOM 2385 C C . LEU A 1 297 ? 2.084 -9.837 -20.705 1.00 94.44 297 LEU A C 1
ATOM 2387 O O . LEU A 1 297 ? 2.370 -9.465 -19.566 1.00 94.44 297 LEU A O 1
ATOM 2391 N N . GLU A 1 298 ? 2.956 -10.386 -21.543 1.00 94.00 298 GLU A N 1
ATOM 2392 C CA . GLU A 1 298 ? 4.311 -10.817 -21.177 1.00 94.00 298 GLU A CA 1
ATOM 2393 C C . GLU A 1 298 ? 5.408 -9.833 -21.600 1.00 94.00 298 GLU A C 1
ATOM 2395 O O . GLU A 1 298 ? 6.455 -9.750 -20.961 1.00 94.00 298 GLU A O 1
ATOM 2400 N N . GLN A 1 299 ? 5.153 -9.034 -22.636 1.00 94.56 299 GLN A N 1
ATOM 2401 C CA . GLN A 1 299 ? 6.106 -8.041 -23.116 1.00 94.56 299 GLN A CA 1
ATOM 2402 C C . GLN A 1 299 ? 6.202 -6.863 -22.139 1.00 94.56 299 GLN A C 1
ATOM 2404 O O . GLN A 1 299 ? 5.232 -6.134 -21.934 1.00 94.56 299 GLN A O 1
ATOM 2409 N N . ASN A 1 300 ? 7.379 -6.661 -21.557 1.00 93.88 300 ASN A N 1
ATOM 2410 C CA . ASN A 1 300 ? 7.735 -5.545 -20.696 1.00 93.88 300 ASN A CA 1
ATOM 2411 C C . ASN A 1 300 ? 8.263 -4.375 -21.546 1.00 93.88 300 ASN A C 1
ATOM 2413 O O . ASN A 1 300 ? 9.195 -4.526 -22.329 1.00 93.88 300 ASN A O 1
ATOM 2417 N N . TYR A 1 301 ? 7.673 -3.191 -21.366 1.00 91.44 301 TYR A N 1
ATOM 2418 C CA . TYR A 1 301 ? 8.064 -1.958 -22.066 1.00 91.44 301 TYR A CA 1
ATOM 2419 C C . TYR A 1 301 ? 8.895 -1.000 -21.207 1.00 91.44 301 TYR A C 1
ATOM 2421 O O . TYR A 1 301 ? 9.301 0.071 -21.665 1.00 91.44 301 TYR A O 1
ATOM 2429 N N . ARG A 1 302 ? 9.117 -1.350 -19.943 1.00 93.50 302 ARG A N 1
ATOM 2430 C CA . ARG A 1 302 ? 9.760 -0.512 -18.935 1.00 93.50 302 ARG A CA 1
ATOM 2431 C C . ARG A 1 302 ? 11.256 -0.787 -18.874 1.00 93.50 302 ARG A C 1
ATOM 2433 O O . ARG A 1 302 ? 12.041 0.104 -19.196 1.00 93.50 302 ARG A O 1
ATOM 2440 N N . SER A 1 303 ? 11.610 -2.006 -18.493 1.00 95.81 303 SER A N 1
ATOM 2441 C CA . SER A 1 303 ? 12.929 -2.409 -18.019 1.00 95.81 303 SER A CA 1
ATOM 2442 C C . SER A 1 303 ? 13.789 -3.019 -19.129 1.00 95.81 303 SER A C 1
ATOM 2444 O O . SER A 1 303 ? 13.276 -3.604 -20.089 1.00 95.81 303 SER A O 1
ATOM 2446 N N . ARG A 1 304 ? 15.110 -2.874 -18.982 1.00 95.31 304 ARG A N 1
ATOM 2447 C CA . ARG A 1 304 ? 16.136 -3.547 -19.797 1.00 95.31 304 ARG A CA 1
ATOM 2448 C C . ARG A 1 304 ? 16.188 -5.050 -19.518 1.00 95.31 304 ARG A C 1
ATOM 2450 O O . ARG A 1 304 ? 15.779 -5.502 -18.447 1.00 95.31 304 ARG A O 1
ATOM 2457 N N . GLN A 1 305 ? 16.723 -5.808 -20.472 1.00 94.75 305 GLN A N 1
ATOM 2458 C CA . GLN A 1 305 ? 16.743 -7.272 -20.440 1.00 94.75 305 GLN A CA 1
ATOM 2459 C C . GLN A 1 305 ? 17.360 -7.880 -19.161 1.00 94.75 305 GLN A C 1
ATOM 2461 O O . GLN A 1 305 ? 16.673 -8.702 -18.552 1.00 94.75 305 GLN A O 1
ATOM 2466 N N . PRO A 1 306 ? 18.552 -7.463 -18.672 1.00 95.44 306 PRO A N 1
ATOM 2467 C CA . PRO A 1 306 ? 19.138 -8.051 -17.460 1.00 95.44 306 PRO A CA 1
ATOM 2468 C C . PRO A 1 306 ? 18.238 -7.928 -16.223 1.00 95.44 306 PRO A C 1
ATOM 2470 O O . PRO A 1 306 ? 18.137 -8.859 -15.431 1.00 95.44 306 PRO A O 1
ATOM 2473 N N . ILE A 1 307 ? 17.522 -6.805 -16.090 1.00 96.56 307 ILE A N 1
ATOM 2474 C CA . ILE A 1 307 ? 16.606 -6.546 -14.971 1.00 96.56 307 ILE A CA 1
ATOM 2475 C C . ILE A 1 307 ? 15.370 -7.449 -15.062 1.00 96.56 307 ILE A C 1
ATOM 2477 O O . ILE A 1 307 ? 14.948 -8.012 -14.053 1.00 96.56 307 ILE A O 1
ATOM 2481 N N . VAL A 1 308 ? 14.780 -7.588 -16.258 1.00 95.31 308 VAL A N 1
ATOM 2482 C CA . VAL A 1 308 ? 13.594 -8.440 -16.470 1.00 95.31 308 VAL A CA 1
ATOM 2483 C C . VAL A 1 308 ? 13.927 -9.901 -16.186 1.00 95.31 308 VAL A C 1
ATOM 2485 O O . VAL A 1 308 ? 13.171 -10.567 -15.483 1.00 95.31 308 VAL A O 1
ATOM 2488 N N . GLU A 1 309 ? 15.064 -10.383 -16.689 1.00 95.06 309 GLU A N 1
ATOM 2489 C CA . GLU A 1 309 ? 15.523 -11.759 -16.484 1.00 95.06 309 GLU A CA 1
ATOM 2490 C C . GLU A 1 309 ? 15.841 -12.038 -15.012 1.00 95.06 309 GLU A C 1
ATOM 2492 O O . GLU A 1 309 ? 15.367 -13.037 -14.473 1.00 95.06 309 GLU A O 1
ATOM 2497 N N . ALA A 1 310 ? 16.562 -11.135 -14.338 1.00 95.69 310 ALA A N 1
ATOM 2498 C CA . ALA A 1 310 ? 16.874 -11.275 -12.919 1.00 95.69 310 ALA A CA 1
ATOM 2499 C C . ALA A 1 310 ? 15.610 -11.293 -12.047 1.00 95.69 310 ALA A C 1
ATOM 2501 O O . ALA A 1 310 ? 15.441 -12.186 -11.221 1.00 95.69 310 ALA A O 1
ATOM 2502 N N . ALA A 1 311 ? 14.685 -10.352 -12.264 1.00 95.75 311 ALA A N 1
ATOM 2503 C CA . ALA A 1 311 ? 13.433 -10.300 -11.511 1.00 95.75 311 ALA A CA 1
ATOM 2504 C C . ALA A 1 311 ? 12.560 -11.541 -11.765 1.00 95.75 311 ALA A C 1
ATOM 2506 O O . ALA A 1 311 ? 11.923 -12.061 -10.847 1.00 95.75 311 ALA A O 1
ATOM 2507 N N . GLN A 1 312 ? 12.538 -12.028 -13.007 1.00 94.38 312 GLN A N 1
ATOM 2508 C CA . GLN A 1 312 ? 11.820 -13.243 -13.363 1.00 94.38 312 GLN A CA 1
ATOM 2509 C C . GLN A 1 312 ? 12.413 -14.492 -12.694 1.00 94.38 312 GLN A C 1
ATOM 2511 O O . GLN A 1 312 ? 11.657 -15.384 -12.315 1.00 94.38 312 GLN A O 1
ATOM 2516 N N . GLU A 1 313 ? 13.732 -14.589 -12.548 1.00 95.31 313 GLU A N 1
ATOM 2517 C CA . GLU A 1 313 ? 14.344 -15.755 -11.906 1.00 95.31 313 GLU A CA 1
ATOM 2518 C C . GLU A 1 313 ? 14.023 -15.825 -10.413 1.00 95.31 313 GLU A C 1
ATOM 2520 O O . GLU A 1 313 ? 13.609 -16.872 -9.917 1.00 95.31 313 GLU A O 1
ATOM 2525 N N . VAL A 1 314 ? 14.067 -14.681 -9.728 1.00 95.25 314 VAL A N 1
ATOM 2526 C CA . VAL A 1 314 ? 13.651 -14.570 -8.327 1.00 95.25 314 VAL A CA 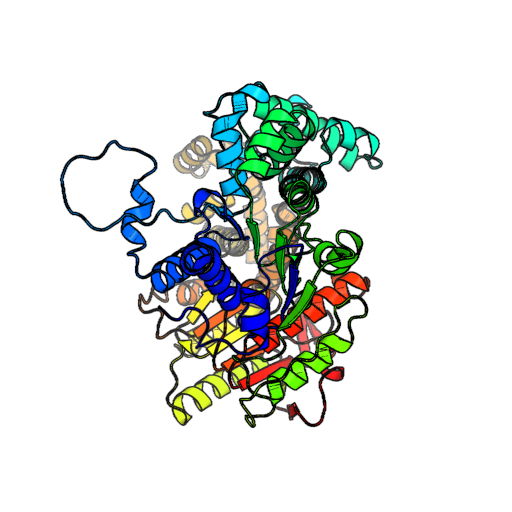1
ATOM 2527 C C . VAL A 1 314 ? 12.220 -15.081 -8.165 1.00 95.25 314 VAL A C 1
ATOM 2529 O O . VAL A 1 314 ? 11.969 -16.055 -7.459 1.00 95.25 314 VAL A O 1
ATOM 2532 N N . ILE A 1 315 ? 11.254 -14.503 -8.885 1.00 94.69 315 ILE A N 1
ATOM 2533 C CA . ILE A 1 315 ? 9.835 -14.818 -8.661 1.00 94.69 315 ILE A CA 1
ATOM 2534 C C . ILE A 1 315 ? 9.452 -16.269 -9.006 1.00 94.69 315 ILE A C 1
ATOM 2536 O O . ILE A 1 315 ? 8.453 -16.773 -8.487 1.00 94.69 315 ILE A O 1
ATOM 2540 N N . LYS A 1 316 ? 10.241 -16.979 -9.827 1.00 94.38 316 LYS A N 1
ATOM 2541 C CA . LYS A 1 316 ? 10.009 -18.403 -10.128 1.00 94.38 316 LYS A CA 1
ATOM 2542 C C . LYS A 1 316 ? 10.066 -19.299 -8.894 1.00 94.38 316 LYS A C 1
ATOM 2544 O O . LYS A 1 316 ? 9.426 -20.349 -8.926 1.00 94.38 316 LYS A O 1
ATOM 2549 N N . HIS A 1 317 ? 10.773 -18.879 -7.843 1.00 94.50 317 HIS A N 1
ATOM 2550 C CA . HIS A 1 317 ? 10.898 -19.613 -6.584 1.00 94.50 317 HIS A CA 1
ATOM 2551 C C . HIS A 1 317 ? 9.602 -19.622 -5.755 1.00 94.50 317 HIS A C 1
ATOM 2553 O O . HIS A 1 317 ? 9.471 -20.443 -4.847 1.00 94.50 317 HIS A O 1
ATOM 2559 N N . ASN A 1 318 ? 8.620 -18.766 -6.070 1.00 93.62 318 ASN A N 1
ATOM 2560 C CA . ASN A 1 318 ? 7.278 -18.878 -5.492 1.00 93.62 318 ASN A CA 1
ATOM 2561 C C . ASN A 1 318 ? 6.518 -20.059 -6.113 1.00 93.62 318 ASN A C 1
ATOM 2563 O O . ASN A 1 318 ? 6.480 -20.212 -7.338 1.00 93.62 318 ASN A O 1
ATOM 2567 N N . GLN A 1 319 ? 5.853 -20.844 -5.266 1.00 89.94 319 GLN A N 1
ATOM 2568 C CA . GLN A 1 319 ? 5.016 -21.976 -5.660 1.00 89.94 319 GLN A CA 1
ATOM 2569 C C . GLN A 1 319 ? 3.621 -21.507 -6.084 1.00 89.94 319 GLN A C 1
ATOM 2571 O O . GLN A 1 319 ? 3.107 -21.939 -7.115 1.00 89.94 319 GLN A O 1
ATOM 2576 N N . LEU A 1 320 ? 3.009 -20.596 -5.316 1.00 86.69 320 LEU A N 1
ATOM 2577 C CA . LEU A 1 320 ? 1.671 -20.074 -5.606 1.00 86.69 320 LEU A CA 1
ATOM 2578 C C . LEU A 1 320 ? 1.748 -18.835 -6.502 1.00 86.69 320 LEU A C 1
ATOM 2580 O O . LEU A 1 320 ? 1.779 -17.688 -6.038 1.00 86.69 320 LEU A O 1
ATOM 2584 N N . ARG A 1 321 ? 1.766 -19.076 -7.814 1.00 90.31 321 ARG A N 1
ATOM 2585 C CA . ARG A 1 321 ? 1.794 -18.028 -8.839 1.00 90.31 321 ARG A CA 1
ATOM 2586 C C . ARG A 1 321 ? 1.181 -18.487 -10.156 1.00 90.31 321 ARG A C 1
ATOM 2588 O O . ARG A 1 321 ? 1.109 -19.677 -10.449 1.00 90.31 321 ARG A O 1
ATOM 2595 N N . SER A 1 322 ? 0.820 -17.522 -10.987 1.00 87.75 322 SER A N 1
ATOM 2596 C CA . SER A 1 322 ? 0.486 -17.751 -12.383 1.00 87.75 322 SER A CA 1
ATOM 2597 C C . SER A 1 322 ? 1.734 -18.074 -13.213 1.00 87.75 322 SER A C 1
ATOM 2599 O O . SER A 1 322 ? 2.856 -17.627 -12.927 1.00 87.75 322 SER A O 1
ATOM 2601 N N . GLU A 1 323 ? 1.526 -18.854 -14.273 1.00 87.19 323 GLU A N 1
ATOM 2602 C CA . GLU A 1 323 ? 2.529 -19.101 -15.303 1.00 87.19 323 GLU A CA 1
ATOM 2603 C C . GLU A 1 323 ? 2.494 -17.984 -16.348 1.00 87.19 323 GLU A C 1
ATOM 2605 O O . GLU A 1 323 ? 1.516 -17.835 -17.089 1.00 87.19 323 GLU A O 1
ATOM 2610 N N . LYS A 1 324 ? 3.575 -17.205 -16.400 1.00 89.44 324 LYS A N 1
ATOM 2611 C CA . LYS A 1 324 ? 3.862 -16.202 -17.429 1.00 89.44 324 LYS A CA 1
ATOM 2612 C C . LYS A 1 324 ? 5.373 -16.088 -17.614 1.00 89.44 324 LYS A C 1
ATOM 2614 O O . LYS A 1 324 ? 6.120 -16.349 -16.672 1.00 89.44 324 LYS A O 1
ATOM 2619 N N . ASN A 1 325 ? 5.806 -15.731 -18.818 1.00 91.81 325 ASN A N 1
ATOM 2620 C CA . ASN A 1 325 ? 7.215 -15.562 -19.167 1.00 91.81 325 ASN A CA 1
ATOM 2621 C C . ASN A 1 325 ? 7.463 -14.148 -19.699 1.00 91.81 325 ASN A C 1
ATOM 2623 O O . ASN A 1 325 ? 7.157 -13.849 -20.848 1.00 91.81 325 ASN A O 1
ATOM 2627 N N . LEU A 1 326 ? 7.998 -13.272 -18.856 1.00 92.75 326 LEU A N 1
ATOM 2628 C CA . LEU A 1 326 ? 8.288 -11.891 -19.203 1.00 92.75 326 LEU A CA 1
ATOM 2629 C C . LEU A 1 326 ? 9.493 -11.791 -20.132 1.00 92.75 326 LEU A C 1
ATOM 2631 O O . LEU A 1 326 ? 10.529 -12.413 -19.910 1.00 92.75 326 LEU A O 1
ATOM 2635 N N . PHE A 1 327 ? 9.366 -10.936 -21.140 1.00 93.25 327 PHE A N 1
ATOM 2636 C CA . PHE A 1 327 ? 10.451 -10.588 -22.052 1.00 93.25 327 PHE A CA 1
ATOM 2637 C C . PHE A 1 327 ? 10.392 -9.098 -22.390 1.00 93.25 327 PHE A C 1
ATOM 2639 O O . PHE A 1 327 ? 9.377 -8.443 -22.173 1.00 93.25 327 PHE A O 1
ATOM 2646 N N . THR A 1 328 ? 11.472 -8.541 -22.920 1.00 93.44 328 THR A N 1
ATOM 2647 C CA . THR A 1 328 ? 11.548 -7.138 -23.351 1.00 93.44 328 THR A CA 1
ATOM 2648 C C . THR A 1 328 ? 12.267 -7.071 -24.690 1.00 93.44 328 THR A C 1
ATOM 2650 O O . THR A 1 328 ? 13.130 -7.895 -24.953 1.00 93.44 328 THR A O 1
ATOM 2653 N N . GLU A 1 329 ? 11.904 -6.101 -25.530 1.00 91.94 329 GLU A N 1
ATOM 2654 C CA . GLU A 1 329 ? 12.645 -5.777 -26.765 1.00 91.94 329 GLU A CA 1
ATOM 2655 C C . GLU A 1 329 ? 13.777 -4.769 -26.495 1.00 91.94 329 GLU A C 1
ATOM 2657 O O . GLU A 1 329 ? 14.524 -4.389 -27.396 1.00 91.94 329 GLU A O 1
ATOM 2662 N N . LYS A 1 330 ? 13.896 -4.275 -25.253 1.00 90.38 330 LYS A N 1
ATOM 2663 C CA . LYS A 1 330 ? 14.993 -3.397 -24.839 1.00 90.38 330 LYS A CA 1
ATOM 2664 C C . LYS A 1 330 ? 16.223 -4.234 -24.494 1.00 90.38 330 LYS A C 1
ATOM 2666 O O . LYS A 1 330 ? 16.595 -4.336 -23.320 1.00 90.38 330 LYS A O 1
ATOM 2671 N N . ASP A 1 331 ? 16.831 -4.799 -25.530 1.00 84.31 331 ASP A N 1
ATOM 2672 C CA . ASP A 1 331 ? 18.035 -5.619 -25.424 1.00 84.31 331 ASP A CA 1
ATOM 2673 C C . ASP A 1 331 ? 19.221 -4.824 -24.853 1.00 84.31 331 ASP A C 1
ATOM 2675 O O . ASP A 1 331 ? 19.293 -3.586 -24.936 1.00 84.31 331 ASP A O 1
ATOM 2679 N N . GLY A 1 332 ? 20.158 -5.560 -24.254 1.00 83.94 332 GLY A N 1
ATOM 2680 C CA . GLY A 1 332 ? 21.336 -5.001 -23.593 1.00 83.94 332 GLY A CA 1
ATOM 2681 C C . GLY A 1 332 ? 21.010 -4.211 -22.319 1.00 83.94 332 GLY A C 1
ATOM 2682 O O . GLY A 1 332 ? 19.912 -4.283 -21.767 1.00 83.94 332 GLY A O 1
ATOM 2683 N N . GLY A 1 333 ? 21.990 -3.447 -21.840 1.00 87.56 333 GLY A N 1
ATOM 2684 C CA . GLY A 1 333 ? 21.936 -2.737 -20.559 1.00 87.56 333 GLY A CA 1
ATOM 2685 C C . GLY A 1 333 ? 23.023 -3.215 -19.600 1.00 87.56 333 GLY A C 1
ATOM 2686 O O . GLY A 1 333 ? 23.711 -4.197 -19.876 1.00 87.56 333 GLY A O 1
ATOM 2687 N N . ALA A 1 334 ? 23.189 -2.494 -18.493 1.00 91.19 334 ALA A N 1
ATOM 2688 C CA . ALA A 1 334 ? 24.105 -2.902 -17.436 1.00 91.19 334 ALA A CA 1
ATOM 2689 C C . ALA A 1 334 ? 23.584 -4.178 -16.741 1.00 91.19 334 ALA A C 1
ATOM 2691 O O . ALA A 1 334 ? 22.360 -4.341 -16.627 1.00 91.19 334 ALA A O 1
ATOM 2692 N N . PRO A 1 335 ? 24.476 -5.078 -16.288 1.00 94.50 335 PRO A N 1
ATOM 2693 C CA . PRO A 1 335 ? 24.086 -6.153 -15.382 1.00 94.50 335 PRO A CA 1
ATOM 2694 C C . PRO A 1 335 ? 23.499 -5.576 -14.086 1.00 94.50 335 PRO A C 1
ATOM 2696 O O . PRO A 1 335 ? 23.682 -4.401 -13.761 1.00 94.50 335 PRO A O 1
ATOM 2699 N N . VAL A 1 336 ? 22.768 -6.405 -13.343 1.00 96.56 336 VAL A N 1
ATOM 2700 C CA . VAL A 1 336 ? 22.293 -6.029 -12.009 1.00 96.56 336 VAL A CA 1
ATOM 2701 C C . VAL A 1 336 ? 23.490 -6.022 -11.059 1.00 96.56 336 VAL A C 1
ATOM 2703 O O . VAL A 1 336 ? 24.100 -7.065 -10.832 1.00 96.56 336 VAL A O 1
ATOM 2706 N N . ALA A 1 337 ? 23.837 -4.860 -10.513 1.00 97.31 337 ALA A N 1
ATOM 2707 C CA . ALA A 1 337 ? 24.975 -4.734 -9.610 1.00 97.31 337 ALA A CA 1
ATOM 2708 C C . ALA A 1 337 ? 24.580 -5.174 -8.194 1.00 97.31 337 ALA A C 1
ATOM 2710 O O . ALA A 1 337 ? 23.598 -4.676 -7.640 1.00 97.31 337 ALA A O 1
ATOM 2711 N N . VAL A 1 338 ? 25.344 -6.095 -7.610 1.00 96.94 338 VAL A N 1
ATOM 2712 C CA . VAL A 1 338 ? 25.192 -6.576 -6.234 1.00 96.94 338 VAL A CA 1
ATOM 2713 C C . VAL A 1 338 ? 26.405 -6.132 -5.431 1.00 96.94 338 VAL A C 1
ATOM 2715 O O . VAL A 1 338 ? 27.530 -6.505 -5.755 1.00 96.94 338 VAL A O 1
ATOM 2718 N N . ILE A 1 339 ? 26.172 -5.349 -4.382 1.00 96.19 339 ILE A N 1
ATOM 2719 C CA . ILE A 1 339 ? 27.218 -4.698 -3.596 1.00 96.19 339 ILE A CA 1
ATOM 2720 C C . ILE A 1 339 ? 27.243 -5.267 -2.185 1.00 96.19 339 ILE A C 1
ATOM 2722 O O . ILE A 1 339 ? 26.232 -5.232 -1.480 1.00 96.19 339 ILE A O 1
ATOM 2726 N N . ALA A 1 340 ? 28.407 -5.772 -1.785 1.00 95.25 340 ALA A N 1
ATOM 2727 C CA . ALA A 1 340 ? 28.681 -6.212 -0.425 1.00 95.25 340 ALA A CA 1
ATOM 2728 C C . ALA A 1 340 ? 29.526 -5.153 0.294 1.00 95.25 340 ALA A C 1
ATOM 2730 O O . ALA A 1 340 ? 30.692 -4.945 -0.041 1.00 95.25 340 ALA A O 1
ATOM 2731 N N . SER A 1 341 ? 28.935 -4.488 1.286 1.00 94.56 341 SER A N 1
ATOM 2732 C CA . SER A 1 341 ? 29.596 -3.438 2.065 1.00 94.56 341 SER A CA 1
ATOM 2733 C C . SER A 1 341 ? 30.018 -3.957 3.447 1.00 94.56 341 SER A C 1
ATOM 2735 O O . SER A 1 341 ? 29.229 -4.650 4.091 1.00 94.56 341 SER A O 1
ATOM 2737 N N . PRO A 1 342 ? 31.202 -3.602 3.981 1.00 93.12 342 PRO A N 1
ATOM 2738 C CA . PRO A 1 342 ? 31.616 -4.040 5.319 1.00 93.12 342 PRO A CA 1
ATOM 2739 C C . PRO A 1 342 ? 30.663 -3.581 6.437 1.00 93.12 342 PRO A C 1
ATOM 2741 O O . PRO A 1 342 ? 30.330 -4.349 7.345 1.00 93.12 342 PRO A O 1
ATOM 2744 N N . ARG A 1 343 ? 30.190 -2.329 6.375 1.00 91.75 343 ARG A N 1
ATOM 2745 C CA . ARG A 1 343 ? 29.271 -1.734 7.359 1.00 91.75 343 ARG A CA 1
ATOM 2746 C C . ARG A 1 343 ? 28.105 -1.032 6.670 1.00 91.75 343 ARG A C 1
ATOM 2748 O O . ARG A 1 343 ? 28.226 -0.558 5.543 1.00 91.75 343 ARG A O 1
ATOM 2755 N N . LYS A 1 344 ? 27.005 -0.845 7.409 1.00 89.44 344 LYS A N 1
ATOM 2756 C CA . LYS A 1 344 ? 25.840 -0.059 6.952 1.00 89.44 344 LYS A CA 1
ATOM 2757 C C . LYS A 1 344 ? 26.160 1.385 6.541 1.00 89.44 344 LYS A C 1
ATOM 2759 O O . LYS A 1 344 ? 25.445 1.945 5.724 1.00 89.44 344 LYS A O 1
ATOM 2764 N N . SER A 1 345 ? 27.206 2.000 7.099 1.00 90.38 345 SER A N 1
ATOM 2765 C CA . SER A 1 345 ? 27.658 3.329 6.664 1.00 90.38 345 SER A CA 1
ATOM 2766 C C . SER A 1 345 ? 28.335 3.277 5.296 1.00 90.38 345 SER A C 1
ATOM 2768 O O . SER A 1 345 ? 28.074 4.134 4.465 1.00 90.38 345 SER A O 1
ATOM 2770 N N . ASP A 1 346 ? 29.153 2.250 5.046 1.00 93.94 346 ASP A N 1
ATOM 2771 C CA . ASP A 1 346 ? 29.865 2.084 3.773 1.00 93.94 346 ASP A CA 1
ATOM 2772 C C . ASP A 1 346 ? 28.873 1.803 2.630 1.00 93.94 346 ASP A C 1
ATOM 2774 O O . ASP A 1 346 ? 29.061 2.279 1.516 1.00 93.94 346 ASP A O 1
ATOM 2778 N N . GLU A 1 347 ? 27.775 1.097 2.929 1.00 95.38 347 GLU A N 1
ATOM 2779 C CA . GLU A 1 347 ? 26.640 0.919 2.014 1.00 95.38 347 GLU A CA 1
ATOM 2780 C C . GLU A 1 347 ? 26.047 2.266 1.568 1.00 95.38 347 GLU A C 1
ATOM 2782 O O . GLU A 1 347 ? 25.840 2.496 0.376 1.00 95.38 347 GLU A O 1
ATOM 2787 N N . VAL A 1 348 ? 25.779 3.161 2.522 1.00 95.19 348 VAL A N 1
ATOM 2788 C CA . VAL A 1 348 ? 25.183 4.475 2.244 1.00 95.19 348 VAL A CA 1
ATOM 2789 C C . VAL A 1 348 ? 26.140 5.346 1.440 1.00 95.19 348 VAL A C 1
ATOM 2791 O O . VAL A 1 348 ? 25.732 5.894 0.418 1.00 95.19 348 VAL A O 1
ATOM 2794 N N . GLU A 1 349 ? 27.404 5.443 1.859 1.00 95.25 349 GLU A N 1
ATOM 2795 C CA . GLU A 1 349 ? 28.410 6.247 1.157 1.00 95.25 349 GLU A CA 1
ATOM 2796 C C . GLU A 1 349 ? 28.600 5.765 -0.287 1.00 95.25 349 GLU A C 1
ATOM 2798 O O . GLU A 1 349 ? 28.554 6.580 -1.206 1.00 95.25 349 GLU A O 1
ATOM 2803 N N . PHE A 1 350 ? 28.692 4.447 -0.506 1.00 96.00 350 PHE A N 1
ATOM 2804 C CA . PHE A 1 350 ? 28.804 3.879 -1.850 1.00 96.00 350 PHE A CA 1
ATOM 2805 C C . PHE A 1 350 ? 27.612 4.245 -2.740 1.00 96.00 350 PHE A C 1
ATOM 2807 O O . PHE A 1 350 ? 27.796 4.665 -3.881 1.00 96.00 350 PHE A O 1
ATOM 2814 N N . ILE A 1 351 ? 26.381 4.100 -2.233 1.00 97.06 351 ILE A N 1
ATOM 2815 C CA . ILE A 1 351 ? 25.177 4.443 -3.001 1.00 97.06 351 ILE A CA 1
ATOM 2816 C C . ILE A 1 351 ? 25.204 5.918 -3.409 1.00 97.06 351 ILE A C 1
ATOM 2818 O O . ILE A 1 351 ? 24.874 6.243 -4.549 1.00 97.06 351 ILE A O 1
ATOM 2822 N N . LEU A 1 352 ? 25.588 6.815 -2.498 1.00 96.94 352 LEU A N 1
ATOM 2823 C CA . LEU A 1 352 ? 25.637 8.247 -2.788 1.00 96.94 352 LEU A CA 1
ATOM 2824 C C . LEU A 1 352 ? 26.760 8.600 -3.773 1.00 96.94 352 LEU A C 1
ATOM 2826 O O . LEU A 1 352 ? 26.514 9.375 -4.698 1.00 96.94 352 LEU A O 1
ATOM 2830 N N . ASP A 1 353 ? 27.936 7.984 -3.640 1.00 96.38 353 ASP A N 1
ATOM 2831 C CA . ASP A 1 353 ? 29.050 8.142 -4.583 1.00 96.38 353 ASP A CA 1
ATOM 2832 C C . ASP A 1 353 ? 28.664 7.675 -5.991 1.00 96.38 353 ASP A C 1
ATOM 2834 O O . ASP A 1 353 ? 28.915 8.370 -6.979 1.00 96.38 353 ASP A O 1
ATOM 2838 N N . GLU A 1 354 ? 27.990 6.529 -6.095 1.00 96.62 354 GLU A N 1
ATOM 2839 C CA . GLU A 1 354 ? 27.534 5.981 -7.370 1.00 96.62 354 GLU A CA 1
ATOM 2840 C C . GLU A 1 354 ? 26.426 6.849 -7.992 1.00 96.62 354 GLU A C 1
ATOM 2842 O O . GLU A 1 354 ? 26.435 7.103 -9.200 1.00 96.62 354 GLU A O 1
ATOM 2847 N N . ILE A 1 355 ? 25.503 7.390 -7.184 1.00 96.50 355 ILE A N 1
ATOM 2848 C CA . ILE A 1 355 ? 24.506 8.368 -7.651 1.00 96.50 355 ILE A CA 1
ATOM 2849 C C . ILE A 1 355 ? 25.199 9.599 -8.241 1.00 96.50 355 ILE A C 1
ATOM 2851 O O . ILE A 1 355 ? 24.846 10.024 -9.343 1.00 96.50 355 ILE A O 1
ATOM 2855 N N . GLU A 1 356 ? 26.172 10.186 -7.542 1.00 95.12 356 GLU A N 1
ATOM 2856 C CA . GLU A 1 356 ? 26.894 11.367 -8.026 1.00 95.12 356 GLU A CA 1
ATOM 2857 C C . GLU A 1 356 ? 27.717 11.060 -9.282 1.00 95.12 356 GLU A C 1
ATOM 2859 O O . GLU A 1 356 ? 27.671 11.831 -10.247 1.00 95.12 356 GLU A O 1
ATOM 2864 N N . SER A 1 357 ? 28.385 9.905 -9.314 1.00 95.75 357 SER A N 1
ATOM 2865 C CA . SER A 1 357 ? 29.137 9.398 -10.465 1.00 95.75 357 SER A CA 1
ATOM 2866 C C . SER A 1 357 ? 28.257 9.290 -11.714 1.00 95.75 357 SER A C 1
ATOM 2868 O O . SER A 1 357 ? 28.556 9.905 -12.744 1.00 95.75 357 SER A O 1
ATOM 2870 N N . ILE A 1 358 ? 27.111 8.602 -11.623 1.00 95.69 358 ILE A N 1
ATOM 2871 C CA . ILE A 1 358 ? 26.164 8.460 -12.741 1.00 95.69 358 ILE A CA 1
ATOM 2872 C C . ILE A 1 358 ? 25.566 9.819 -13.110 1.00 95.69 358 ILE A C 1
ATOM 2874 O O . ILE A 1 358 ? 25.442 10.147 -14.292 1.00 95.69 358 ILE A O 1
ATOM 2878 N N . ARG A 1 359 ? 25.192 10.635 -12.120 1.00 93.94 359 ARG A N 1
ATOM 2879 C CA . ARG A 1 359 ? 24.597 11.957 -12.344 1.00 93.94 359 ARG A CA 1
ATOM 2880 C C . ARG A 1 359 ? 25.528 12.854 -13.157 1.00 93.94 359 ARG A C 1
ATOM 2882 O O . ARG A 1 359 ? 25.069 13.487 -14.107 1.00 93.94 359 ARG A O 1
ATOM 2889 N N . ILE A 1 360 ? 26.812 12.902 -12.805 1.00 93.56 360 ILE A N 1
ATOM 2890 C CA . ILE A 1 360 ? 27.820 13.719 -13.491 1.00 93.56 360 ILE A CA 1
ATOM 2891 C C . ILE A 1 360 ? 28.189 13.096 -14.842 1.00 93.56 360 ILE A C 1
ATOM 2893 O O . ILE A 1 360 ? 28.177 13.794 -15.858 1.00 93.56 360 ILE A O 1
ATOM 2897 N N . GLY A 1 361 ? 28.477 11.792 -14.866 1.00 94.38 361 GLY A N 1
ATOM 2898 C CA . GLY A 1 361 ? 28.924 11.073 -16.059 1.00 94.38 361 GLY A CA 1
ATOM 2899 C C . GLY A 1 361 ? 27.873 11.015 -17.169 1.00 94.38 361 GLY A C 1
ATOM 2900 O O . GLY A 1 361 ? 28.202 11.187 -18.341 1.00 94.38 361 GLY A O 1
ATOM 2901 N N . GLU A 1 362 ? 26.598 10.844 -16.810 1.00 93.75 362 GLU A N 1
ATOM 2902 C CA . GLU A 1 362 ? 25.484 10.708 -17.759 1.00 93.75 362 GLU A CA 1
ATOM 2903 C C . GLU A 1 362 ? 24.582 11.947 -17.841 1.00 93.75 362 GLU A C 1
ATOM 2905 O O . GLU A 1 362 ? 23.613 11.952 -18.599 1.00 93.75 362 GLU A O 1
ATOM 2910 N N . ARG A 1 363 ? 24.893 13.016 -17.094 1.00 92.31 363 ARG A N 1
ATOM 2911 C CA . ARG A 1 363 ? 24.096 14.258 -17.026 1.00 92.31 363 ARG A CA 1
ATOM 2912 C C . ARG A 1 363 ? 22.625 14.015 -16.654 1.00 92.31 363 ARG A C 1
ATOM 2914 O O . ARG A 1 363 ? 21.722 14.592 -17.262 1.00 92.31 363 ARG A O 1
ATOM 2921 N N . ARG A 1 364 ? 22.385 13.164 -15.654 1.00 92.81 364 ARG A N 1
ATOM 2922 C CA . ARG A 1 364 ? 21.038 12.876 -15.128 1.00 92.81 364 ARG A CA 1
ATOM 2923 C C . ARG A 1 364 ? 20.583 13.902 -14.097 1.00 92.81 364 ARG A C 1
ATOM 2925 O O . ARG A 1 364 ? 21.392 14.610 -13.496 1.00 92.81 364 ARG A O 1
ATOM 2932 N N . ASN A 1 365 ? 19.277 13.953 -13.857 1.00 93.12 365 ASN A N 1
ATOM 2933 C CA . ASN A 1 365 ? 18.704 14.718 -12.754 1.00 93.12 365 ASN A CA 1
ATOM 2934 C C . ASN A 1 365 ? 18.603 13.840 -11.504 1.00 93.12 365 ASN A C 1
ATOM 2936 O O . ASN A 1 365 ? 18.461 12.628 -11.607 1.00 93.12 365 ASN A O 1
ATOM 2940 N N . LEU A 1 366 ? 18.593 14.445 -10.312 1.00 93.12 366 LEU A N 1
ATOM 2941 C CA . LEU A 1 366 ? 18.396 13.692 -9.062 1.00 93.12 366 LEU A CA 1
ATOM 2942 C C . LEU A 1 366 ? 17.045 12.953 -9.019 1.00 93.12 366 LEU A C 1
ATOM 2944 O O . LEU A 1 366 ? 16.942 11.901 -8.398 1.00 93.12 366 LEU A O 1
ATOM 2948 N N . SER A 1 367 ? 16.038 13.458 -9.736 1.00 93.00 367 SER A N 1
ATOM 2949 C CA . SER A 1 367 ? 14.722 12.820 -9.858 1.00 93.00 367 SER A CA 1
ATOM 2950 C C . SER A 1 367 ? 14.724 11.519 -10.673 1.00 93.00 367 SER A C 1
ATOM 2952 O O . SER A 1 367 ? 13.753 10.767 -10.596 1.00 93.00 367 SER A O 1
ATOM 2954 N N . ASP A 1 368 ? 15.804 11.220 -11.404 1.00 95.44 368 ASP A N 1
ATOM 2955 C CA . ASP A 1 368 ? 15.976 9.961 -12.141 1.00 95.44 368 ASP A CA 1
ATOM 2956 C C . ASP A 1 368 ? 16.406 8.792 -11.232 1.00 95.44 368 ASP A C 1
ATOM 2958 O O . ASP A 1 368 ? 16.469 7.643 -11.682 1.00 95.44 368 ASP A O 1
ATOM 2962 N N . PHE A 1 369 ? 16.700 9.081 -9.961 1.00 97.31 369 PHE A N 1
ATOM 2963 C CA . PHE A 1 369 ? 17.208 8.133 -8.978 1.00 97.31 369 PHE A CA 1
ATOM 2964 C C . PHE A 1 369 ? 16.197 7.898 -7.854 1.00 97.31 369 PHE A C 1
ATOM 2966 O O . PHE A 1 369 ? 15.511 8.815 -7.384 1.00 97.31 369 PHE A O 1
ATOM 2973 N N . VAL A 1 370 ? 16.151 6.657 -7.372 1.00 97.38 370 VAL A N 1
ATOM 2974 C CA . VAL A 1 370 ? 15.411 6.292 -6.164 1.00 97.38 370 VAL A CA 1
ATOM 2975 C C . VAL A 1 370 ? 16.220 5.335 -5.296 1.00 97.38 370 VAL A C 1
ATOM 2977 O O . VAL A 1 370 ? 16.856 4.411 -5.806 1.00 97.38 370 VAL A O 1
ATOM 2980 N N . ILE A 1 371 ? 16.144 5.539 -3.984 1.00 98.25 371 ILE A N 1
ATOM 2981 C CA . ILE A 1 371 ? 16.628 4.599 -2.975 1.00 98.25 371 ILE A CA 1
ATOM 2982 C C . ILE A 1 371 ? 15.411 3.919 -2.350 1.00 98.25 371 ILE A C 1
ATOM 2984 O O . ILE A 1 371 ? 14.540 4.567 -1.760 1.00 98.25 371 ILE A O 1
ATOM 2988 N N . LEU A 1 372 ? 15.345 2.604 -2.527 1.00 97.81 372 LEU A N 1
ATOM 2989 C CA . LEU A 1 372 ? 14.305 1.729 -2.020 1.00 97.81 372 LEU A CA 1
ATOM 2990 C C . LEU A 1 372 ? 14.818 0.927 -0.830 1.00 97.81 372 LEU A C 1
ATOM 2992 O O . LEU A 1 372 ? 15.899 0.345 -0.868 1.00 97.81 372 LEU A O 1
ATOM 2996 N N . TYR A 1 373 ? 13.991 0.849 0.203 1.00 95.56 373 TYR A N 1
ATOM 2997 C CA . TYR A 1 373 ? 14.275 0.092 1.419 1.00 95.56 373 TYR A CA 1
ATOM 2998 C C . TYR A 1 373 ? 13.035 -0.672 1.901 1.00 95.56 373 TYR A C 1
ATOM 3000 O O . TYR A 1 373 ? 11.901 -0.407 1.477 1.00 95.56 373 TYR A O 1
ATOM 3008 N N . ARG A 1 374 ? 13.236 -1.657 2.780 1.00 93.00 374 ARG A N 1
ATOM 3009 C CA . ARG A 1 374 ? 12.160 -2.511 3.294 1.00 93.00 374 ARG A CA 1
ATOM 3010 C C . ARG A 1 374 ? 11.378 -1.844 4.421 1.00 93.00 374 ARG A C 1
ATOM 3012 O O . ARG A 1 374 ? 10.147 -1.964 4.443 1.00 93.00 374 ARG A O 1
ATOM 3019 N N . THR A 1 375 ? 12.053 -1.139 5.328 1.00 88.12 375 THR A N 1
ATOM 3020 C CA . THR A 1 375 ? 11.430 -0.440 6.465 1.00 88.12 375 THR A CA 1
ATOM 3021 C C . THR A 1 375 ? 11.815 1.035 6.491 1.00 88.12 375 THR A C 1
ATOM 3023 O O . THR A 1 375 ? 12.890 1.432 6.049 1.00 88.12 375 THR A O 1
ATOM 3026 N N . ASN A 1 376 ? 10.927 1.882 7.018 1.00 83.31 376 ASN A N 1
ATOM 3027 C CA . ASN A 1 376 ? 11.183 3.323 7.115 1.00 83.31 376 ASN A CA 1
ATOM 3028 C C . ASN A 1 376 ? 12.354 3.661 8.050 1.00 83.31 376 ASN A C 1
ATOM 3030 O O . ASN A 1 376 ? 12.909 4.751 7.941 1.00 83.31 376 ASN A O 1
ATOM 3034 N N . ALA A 1 377 ? 12.731 2.768 8.966 1.00 83.06 377 ALA A N 1
ATOM 3035 C CA . ALA A 1 377 ? 13.865 2.974 9.862 1.00 83.06 377 ALA A CA 1
ATOM 3036 C C . ALA A 1 377 ? 15.190 3.116 9.084 1.00 83.06 377 ALA A C 1
ATOM 3038 O O . ALA A 1 377 ? 16.028 3.940 9.442 1.00 83.06 377 ALA A O 1
ATOM 3039 N N . GLN A 1 378 ? 15.332 2.411 7.953 1.00 88.94 378 GLN A N 1
ATOM 3040 C CA . GLN A 1 378 ? 16.526 2.474 7.099 1.00 88.94 378 GLN A CA 1
ATOM 3041 C C . GLN A 1 378 ? 16.780 3.866 6.494 1.00 88.94 378 GLN A C 1
ATOM 3043 O O . GLN A 1 378 ? 17.921 4.174 6.157 1.00 88.94 378 GLN A O 1
ATOM 3048 N N . SER A 1 379 ? 15.755 4.721 6.360 1.00 90.44 379 SER A N 1
ATOM 3049 C CA . SER A 1 379 ? 15.913 6.030 5.711 1.00 90.44 379 SER A CA 1
ATOM 3050 C C . SER A 1 379 ? 16.843 6.969 6.475 1.00 90.44 379 SER A C 1
ATOM 3052 O O . SER A 1 379 ? 17.501 7.785 5.842 1.00 90.44 379 SER A O 1
ATOM 3054 N N . ARG A 1 380 ? 16.947 6.830 7.805 1.00 87.38 380 ARG A N 1
ATOM 3055 C CA . ARG A 1 380 ? 17.696 7.754 8.671 1.00 87.38 380 ARG A CA 1
ATOM 3056 C C . ARG A 1 380 ? 19.135 7.973 8.202 1.00 87.38 380 ARG A C 1
ATOM 3058 O O . ARG A 1 380 ? 19.558 9.114 8.067 1.00 87.38 380 ARG A O 1
ATOM 3065 N N . LEU A 1 381 ? 19.868 6.889 7.940 1.00 88.69 381 LEU A N 1
ATOM 3066 C CA . LEU A 1 381 ? 21.279 6.975 7.547 1.00 88.69 381 LEU A CA 1
ATOM 3067 C C . LEU A 1 381 ? 21.448 7.659 6.187 1.00 88.69 381 LEU A C 1
ATOM 3069 O O . LEU A 1 381 ? 22.363 8.456 6.009 1.00 88.69 381 LEU A O 1
ATOM 3073 N N . PHE A 1 382 ? 20.537 7.394 5.247 1.00 93.44 382 PHE A N 1
ATOM 3074 C CA . PHE A 1 382 ? 20.523 8.102 3.971 1.00 93.44 382 PHE A CA 1
ATOM 3075 C C . PHE A 1 382 ? 20.198 9.584 4.160 1.00 93.44 382 PHE A C 1
ATOM 3077 O O . PHE A 1 382 ? 20.872 10.420 3.576 1.00 93.44 382 PHE A O 1
ATOM 3084 N N . GLU A 1 383 ? 19.196 9.923 4.975 1.00 89.38 383 GLU A N 1
ATOM 3085 C CA . GLU A 1 383 ? 18.825 11.314 5.263 1.00 89.38 383 GLU A CA 1
ATOM 3086 C C . GLU A 1 383 ? 20.010 12.102 5.846 1.00 89.38 383 GLU A C 1
ATOM 3088 O O . GLU A 1 383 ? 20.306 13.195 5.368 1.00 89.38 383 GLU A O 1
ATOM 3093 N N . GLU A 1 384 ? 20.726 11.532 6.819 1.00 86.62 384 GLU A N 1
ATOM 3094 C CA . GLU A 1 384 ? 21.912 12.144 7.435 1.00 86.62 384 GLU A CA 1
ATOM 3095 C C . GLU A 1 384 ? 23.038 12.378 6.416 1.00 86.62 384 GLU A C 1
ATOM 3097 O O . GLU A 1 384 ? 23.569 13.488 6.325 1.00 86.62 384 GLU A O 1
ATOM 3102 N N . ALA A 1 385 ? 23.364 11.366 5.609 1.00 91.25 385 ALA A N 1
ATOM 3103 C CA . ALA A 1 385 ? 24.418 11.464 4.601 1.00 91.25 385 ALA A CA 1
ATOM 3104 C C . ALA A 1 385 ? 24.050 12.405 3.435 1.00 91.25 385 ALA A C 1
ATOM 3106 O O . ALA A 1 385 ? 24.894 13.121 2.900 1.00 91.25 385 ALA A O 1
ATOM 3107 N N . LEU A 1 386 ? 22.774 12.473 3.051 1.00 90.50 386 LEU A N 1
ATOM 3108 C CA . LEU A 1 386 ? 22.298 13.412 2.031 1.00 90.50 386 LEU A CA 1
ATOM 3109 C C . LEU A 1 386 ? 22.382 14.858 2.513 1.00 90.50 386 LEU A C 1
ATOM 3111 O O . LEU A 1 386 ? 22.790 15.736 1.752 1.00 90.50 386 LEU A O 1
ATOM 3115 N N . ILE A 1 387 ? 22.034 15.105 3.778 1.00 85.31 387 ILE A N 1
ATOM 3116 C CA . ILE A 1 387 ? 22.127 16.434 4.388 1.00 85.31 387 ILE A CA 1
ATOM 3117 C C . ILE A 1 387 ? 23.586 16.869 4.499 1.00 85.31 387 ILE A C 1
ATOM 3119 O O . ILE A 1 387 ? 23.903 17.991 4.107 1.00 85.31 387 ILE A O 1
ATOM 3123 N N . SER A 1 388 ? 24.483 15.987 4.951 1.00 84.88 388 SER A N 1
ATOM 3124 C CA . SER A 1 388 ? 25.911 16.309 5.067 1.00 84.88 388 SER A CA 1
ATOM 3125 C C . SER A 1 388 ? 26.559 16.628 3.713 1.00 84.88 388 SER A C 1
ATOM 3127 O O . SER A 1 388 ? 27.424 17.501 3.639 1.00 84.88 388 SER A O 1
ATOM 3129 N N . ARG A 1 389 ? 26.099 15.987 2.629 1.00 88.38 389 ARG A N 1
ATOM 3130 C CA . ARG A 1 389 ? 26.538 16.251 1.247 1.00 88.38 389 ARG A CA 1
ATOM 3131 C C . ARG A 1 389 ? 25.782 17.391 0.552 1.00 88.38 389 ARG A C 1
ATOM 3133 O O . ARG A 1 389 ? 26.107 17.738 -0.582 1.00 88.38 389 ARG A O 1
ATOM 3140 N N . GLY A 1 390 ? 24.764 17.977 1.185 1.00 83.56 390 GLY A N 1
ATOM 3141 C CA . GLY A 1 390 ? 23.924 19.011 0.572 1.00 83.56 390 GLY A CA 1
ATOM 3142 C C . GLY A 1 390 ? 23.116 18.519 -0.639 1.00 83.56 390 GLY A C 1
ATOM 3143 O O . GLY A 1 390 ? 22.782 19.311 -1.524 1.00 83.56 390 GLY A O 1
ATOM 3144 N N . ILE A 1 391 ? 22.811 17.219 -0.709 1.00 88.94 391 ILE A N 1
ATOM 3145 C CA . ILE A 1 391 ? 22.021 16.620 -1.788 1.00 88.94 391 ILE A CA 1
ATOM 3146 C C . ILE A 1 391 ? 20.531 16.732 -1.426 1.00 88.94 391 ILE A C 1
ATOM 3148 O O . ILE A 1 391 ? 20.087 16.146 -0.436 1.00 88.94 391 ILE A O 1
ATOM 3152 N N . PRO A 1 392 ? 19.716 17.446 -2.221 1.00 88.62 392 PRO A N 1
ATOM 3153 C CA . PRO A 1 392 ? 18.302 17.609 -1.920 1.00 88.62 392 PRO A CA 1
ATOM 3154 C C . PRO A 1 392 ? 17.535 16.303 -2.158 1.00 88.62 392 PRO A C 1
ATOM 3156 O O . PRO A 1 392 ? 17.691 15.645 -3.192 1.00 88.62 392 PRO A O 1
ATOM 3159 N N . TYR A 1 393 ? 16.661 15.949 -1.217 1.00 89.50 393 TYR A N 1
ATOM 3160 C CA . TYR A 1 393 ? 15.904 14.701 -1.250 1.00 89.50 393 TYR A CA 1
ATOM 3161 C C . TYR A 1 393 ? 14.452 14.880 -0.797 1.00 89.50 393 TYR A C 1
ATOM 3163 O O . TYR A 1 393 ? 14.076 15.876 -0.177 1.00 89.50 393 TYR A O 1
ATOM 3171 N N . GLN A 1 394 ? 13.624 13.888 -1.112 1.00 87.25 394 GLN A N 1
ATOM 3172 C CA . GLN A 1 394 ? 12.245 13.774 -0.649 1.00 87.25 394 GLN A CA 1
ATOM 3173 C C . GLN A 1 394 ? 11.947 12.346 -0.188 1.00 87.25 394 GLN A C 1
ATOM 3175 O O . GLN A 1 394 ? 12.470 11.385 -0.753 1.00 87.25 394 GLN A O 1
ATOM 3180 N N . ILE A 1 395 ? 11.039 12.207 0.779 1.00 86.56 395 ILE A N 1
ATOM 3181 C CA . ILE A 1 395 ? 10.512 10.911 1.216 1.00 86.56 395 ILE A CA 1
ATOM 3182 C C . ILE A 1 395 ? 9.083 10.753 0.708 1.00 86.56 395 ILE A C 1
ATOM 3184 O O . ILE A 1 395 ? 8.245 11.634 0.898 1.00 86.56 395 ILE A O 1
ATOM 3188 N N . ILE A 1 396 ? 8.787 9.621 0.066 1.00 81.44 396 ILE A N 1
ATOM 3189 C CA . ILE A 1 396 ? 7.428 9.281 -0.371 1.00 81.44 396 ILE A CA 1
ATOM 3190 C C . ILE A 1 396 ? 6.844 8.203 0.538 1.00 81.44 396 ILE A C 1
ATOM 3192 O O . ILE A 1 396 ? 7.442 7.151 0.748 1.00 81.44 396 ILE A O 1
ATOM 3196 N N . GLY A 1 397 ? 5.627 8.452 1.031 1.00 68.50 397 GLY A N 1
ATOM 3197 C CA . GLY A 1 397 ? 4.900 7.503 1.879 1.00 68.50 397 GLY A CA 1
ATOM 3198 C C . GLY A 1 397 ? 5.368 7.470 3.337 1.00 68.50 397 GLY A C 1
ATOM 3199 O O . GLY A 1 397 ? 5.043 6.530 4.056 1.00 68.50 397 GLY A O 1
ATOM 3200 N N . GLY A 1 398 ? 6.100 8.496 3.774 1.00 71.00 398 GLY A N 1
ATOM 3201 C CA . GLY A 1 398 ? 6.558 8.675 5.147 1.00 71.00 398 GLY A CA 1
ATOM 3202 C C . GLY A 1 398 ? 6.904 10.136 5.432 1.00 71.00 398 GLY A C 1
ATOM 3203 O O . GLY A 1 398 ? 6.944 10.959 4.520 1.00 71.00 398 GLY A O 1
ATOM 3204 N N . LEU A 1 399 ? 7.130 10.445 6.707 1.00 74.31 399 LEU A N 1
ATOM 3205 C CA . LEU A 1 399 ? 7.720 11.711 7.151 1.00 74.31 399 LEU A CA 1
ATOM 3206 C C . LEU A 1 399 ? 9.249 11.568 7.219 1.00 74.31 399 LEU A C 1
ATOM 3208 O O . LEU A 1 399 ? 9.741 10.439 7.381 1.00 74.31 399 LEU A O 1
ATOM 3212 N N . ARG A 1 400 ? 9.976 12.697 7.162 1.00 79.00 400 ARG A N 1
ATOM 3213 C CA . ARG A 1 400 ? 11.413 12.739 7.504 1.00 79.00 400 ARG A CA 1
ATOM 3214 C C . ARG A 1 400 ? 11.633 12.099 8.868 1.00 79.00 400 ARG A C 1
ATOM 3216 O O . ARG A 1 400 ? 10.739 12.155 9.717 1.00 79.00 400 ARG A O 1
ATOM 3223 N N . PHE A 1 401 ? 12.783 11.473 9.090 1.00 82.31 401 PHE A N 1
ATOM 3224 C CA . PHE A 1 401 ? 13.031 10.685 10.298 1.00 82.31 401 PHE A CA 1
ATOM 3225 C C . PHE A 1 401 ? 12.695 11.462 11.584 1.00 82.31 401 PHE A C 1
ATOM 3227 O O . PHE A 1 401 ? 11.865 11.015 12.380 1.00 82.31 401 PHE A O 1
ATOM 3234 N N . TYR A 1 402 ? 13.223 12.681 11.718 1.00 83.69 402 TYR A N 1
ATOM 3235 C CA . TYR A 1 402 ? 13.004 13.562 12.872 1.00 83.69 402 TYR A CA 1
ATOM 3236 C C . TYR A 1 402 ? 11.614 14.223 12.919 1.00 83.69 402 TYR A C 1
ATOM 3238 O O . TYR A 1 402 ? 11.245 14.849 13.912 1.00 83.69 402 TYR A O 1
ATOM 3246 N N . GLU A 1 403 ? 10.793 14.062 11.879 1.00 83.00 403 GLU A N 1
ATOM 3247 C CA . GLU A 1 403 ? 9.412 14.552 11.845 1.00 83.00 403 GLU A CA 1
ATOM 3248 C C . GLU A 1 403 ? 8.379 13.530 12.309 1.00 83.00 403 GLU A C 1
ATOM 3250 O O . GLU A 1 403 ? 7.231 13.899 12.588 1.00 83.00 403 GLU A O 1
ATOM 3255 N N . ARG A 1 404 ? 8.771 12.258 12.400 1.00 85.31 404 ARG A N 1
ATOM 3256 C CA . ARG A 1 404 ? 7.890 11.166 12.814 1.00 85.31 404 ARG A CA 1
ATOM 3257 C C . ARG A 1 404 ? 7.376 11.411 14.224 1.00 85.31 404 ARG A C 1
ATOM 3259 O O . ARG A 1 404 ? 8.096 11.907 15.089 1.00 85.31 404 ARG A O 1
ATOM 3266 N N . ARG A 1 405 ? 6.109 11.056 14.463 1.00 88.75 405 ARG A N 1
ATOM 3267 C CA . ARG A 1 405 ? 5.421 11.356 15.727 1.00 88.75 405 ARG A CA 1
ATOM 3268 C C . ARG A 1 405 ? 6.197 10.801 16.913 1.00 88.75 405 ARG A C 1
ATOM 3270 O O . ARG A 1 405 ? 6.476 11.538 17.847 1.00 88.75 405 ARG A O 1
ATOM 3277 N N . GLU A 1 406 ? 6.566 9.531 16.835 1.00 89.69 406 GLU A N 1
ATOM 3278 C CA . GLU A 1 406 ? 7.269 8.823 17.892 1.00 89.69 406 GLU A CA 1
ATOM 3279 C C . GLU A 1 406 ? 8.659 9.385 18.182 1.00 89.69 406 GLU A C 1
ATOM 3281 O O . GLU A 1 406 ? 9.044 9.450 19.345 1.00 89.69 406 GLU A O 1
ATOM 3286 N N . ILE A 1 407 ? 9.356 9.864 17.149 1.00 90.62 407 ILE A N 1
ATOM 3287 C CA . ILE A 1 407 ? 10.664 10.505 17.279 1.00 90.62 407 ILE A CA 1
ATOM 3288 C C . ILE A 1 407 ? 10.512 11.875 17.930 1.00 90.62 407 ILE A C 1
ATOM 3290 O O . ILE A 1 407 ? 11.156 12.142 18.937 1.00 90.62 407 ILE A O 1
ATOM 3294 N N . LYS A 1 408 ? 9.591 12.711 17.436 1.00 90.62 408 LYS A N 1
ATOM 3295 C CA . LYS A 1 408 ? 9.296 14.024 18.030 1.00 90.62 408 LYS A CA 1
ATOM 3296 C C . LYS A 1 408 ? 8.823 13.933 19.479 1.00 90.62 408 LYS A C 1
ATOM 3298 O O . LYS A 1 408 ? 9.100 14.836 20.258 1.00 90.62 408 LYS A O 1
ATOM 3303 N N . ASP A 1 409 ? 8.102 12.875 19.844 1.00 93.88 409 ASP A N 1
ATOM 3304 C CA . ASP A 1 409 ? 7.669 12.654 21.225 1.00 93.88 409 ASP A CA 1
ATOM 3305 C C . ASP A 1 409 ? 8.880 12.388 22.135 1.00 93.88 409 ASP A C 1
ATOM 3307 O O . ASP A 1 409 ? 9.001 13.035 23.172 1.00 93.88 409 ASP A O 1
ATOM 3311 N N . ILE A 1 410 ? 9.813 11.512 21.731 1.00 94.75 410 ILE A N 1
ATOM 3312 C CA . ILE A 1 410 ? 11.059 11.265 22.482 1.00 94.75 410 ILE A CA 1
ATOM 3313 C C . ILE A 1 410 ? 11.955 12.508 22.512 1.00 94.75 410 ILE A C 1
ATOM 3315 O O . ILE A 1 410 ? 12.443 12.868 23.580 1.00 94.75 410 ILE A O 1
ATOM 3319 N N . LEU A 1 411 ? 12.127 13.204 21.385 1.00 92.25 411 LEU A N 1
ATOM 3320 C CA . LEU A 1 411 ? 12.882 14.458 21.331 1.00 92.25 411 LEU A CA 1
ATOM 3321 C C . LEU A 1 411 ? 12.291 15.514 22.265 1.00 92.25 411 LEU A C 1
ATOM 3323 O O . LEU A 1 411 ? 13.039 16.188 22.953 1.00 92.25 411 LEU A O 1
ATOM 3327 N N . ALA A 1 412 ? 10.966 15.621 22.365 1.00 92.88 412 ALA A N 1
ATOM 3328 C CA . ALA A 1 412 ? 10.339 16.544 23.305 1.00 92.88 412 ALA A CA 1
ATOM 3329 C C . ALA A 1 412 ? 10.559 16.134 24.774 1.00 92.88 412 ALA A C 1
ATOM 3331 O O . ALA A 1 412 ? 10.748 17.004 25.621 1.00 92.88 412 ALA A O 1
ATOM 3332 N N . TYR A 1 413 ? 10.602 14.835 25.100 1.00 95.00 413 TYR A N 1
ATOM 3333 C CA . TYR A 1 413 ? 11.038 14.402 26.436 1.00 95.00 413 TYR A CA 1
ATOM 3334 C C . TYR A 1 413 ? 12.477 14.837 26.717 1.00 95.00 413 TYR A C 1
ATOM 3336 O O . TYR A 1 413 ? 12.748 15.399 27.774 1.00 95.00 413 TYR A O 1
ATOM 3344 N N . LEU A 1 414 ? 13.378 14.597 25.767 1.00 93.94 414 LEU A N 1
ATOM 3345 C CA . LEU A 1 414 ? 14.787 14.965 25.855 1.00 93.94 414 LEU A CA 1
ATOM 3346 C C . LEU A 1 414 ? 14.974 16.486 26.020 1.00 93.94 414 LEU A C 1
ATOM 3348 O O . LEU A 1 414 ? 15.634 16.919 26.965 1.00 93.94 414 LEU A O 1
ATOM 3352 N N . SER A 1 415 ? 14.315 17.295 2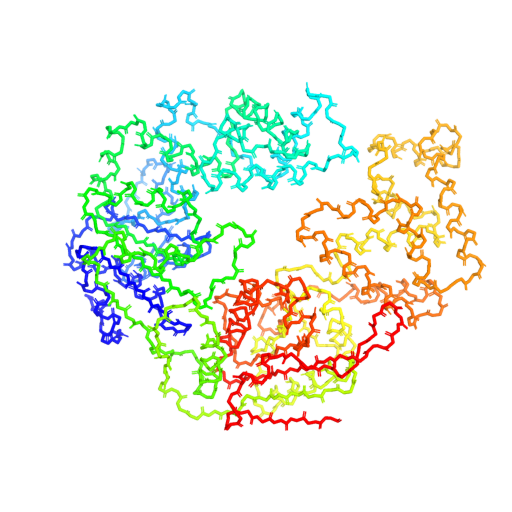5.187 1.00 92.56 415 SER A N 1
ATOM 3353 C CA . SER A 1 415 ? 14.336 18.759 25.276 1.00 92.56 415 SER A CA 1
ATOM 3354 C C . SER A 1 415 ? 13.797 19.266 26.611 1.00 92.56 415 SER A C 1
ATOM 3356 O O . SER A 1 415 ? 14.406 20.144 27.214 1.00 92.56 415 SER A O 1
ATOM 3358 N N . PHE A 1 416 ? 12.707 18.685 27.125 1.00 93.75 416 PHE A N 1
ATOM 3359 C CA . PHE A 1 416 ? 12.132 19.088 28.412 1.00 93.75 416 PHE A CA 1
ATOM 3360 C C . PHE A 1 416 ? 13.001 18.680 29.617 1.00 93.75 416 PHE A C 1
ATOM 3362 O O . PHE A 1 416 ? 13.066 19.392 30.617 1.00 93.75 416 PHE A O 1
ATOM 3369 N N . ILE A 1 417 ? 13.709 17.548 29.529 1.00 92.50 417 ILE A N 1
ATOM 3370 C CA . ILE A 1 417 ? 14.697 17.122 30.536 1.00 92.50 417 ILE A CA 1
ATOM 3371 C C . ILE A 1 417 ? 15.857 18.126 30.598 1.00 92.50 417 ILE A C 1
ATOM 3373 O O . ILE A 1 417 ? 16.281 18.501 31.699 1.00 92.50 417 ILE A O 1
ATOM 3377 N N . GLN A 1 418 ? 16.345 18.578 29.435 1.00 89.75 418 GLN A N 1
ATOM 3378 C CA . GLN A 1 418 ? 17.403 19.585 29.342 1.00 89.75 418 GLN A CA 1
ATOM 3379 C C . GLN A 1 418 ? 16.917 20.969 29.798 1.00 89.75 418 GLN A C 1
ATOM 3381 O O . GLN A 1 418 ? 17.607 21.634 30.571 1.00 89.75 418 GLN A O 1
ATOM 3386 N N . ASN A 1 419 ? 15.728 21.383 29.354 1.00 89.81 419 ASN A N 1
ATOM 3387 C CA . ASN A 1 419 ? 15.137 22.691 29.616 1.00 89.81 419 ASN A CA 1
ATOM 3388 C C . ASN A 1 419 ? 13.687 22.575 30.145 1.00 89.81 419 ASN A C 1
ATOM 3390 O O . ASN A 1 419 ? 12.750 22.459 29.351 1.00 89.81 419 ASN A O 1
ATOM 3394 N N . PRO A 1 420 ? 13.470 22.674 31.471 1.00 86.12 420 PRO A N 1
ATOM 3395 C CA . PRO A 1 420 ? 12.135 22.627 32.086 1.00 86.12 420 PRO A CA 1
ATOM 3396 C C . PRO A 1 420 ? 11.210 23.775 31.696 1.00 86.12 420 PRO A C 1
ATOM 3398 O O . PRO A 1 420 ? 10.001 23.672 31.887 1.00 86.12 420 PRO A O 1
ATOM 3401 N N . ASP A 1 421 ? 11.766 24.866 31.171 1.00 87.06 421 ASP A N 1
ATOM 3402 C CA . ASP A 1 421 ? 10.990 26.025 30.742 1.00 87.06 421 ASP A CA 1
ATOM 3403 C C . ASP A 1 421 ? 10.459 25.857 29.304 1.00 87.06 421 ASP A C 1
ATOM 3405 O O . ASP A 1 421 ? 9.748 26.724 28.792 1.00 87.06 421 ASP A O 1
ATOM 3409 N N . ASP A 1 422 ? 10.765 24.737 28.630 1.00 89.19 422 ASP A N 1
ATOM 3410 C CA . ASP A 1 422 ? 10.247 24.423 27.298 1.00 89.19 422 ASP A CA 1
ATOM 3411 C C . ASP A 1 422 ? 8.766 24.002 27.348 1.00 89.19 422 ASP A C 1
ATOM 3413 O O . ASP A 1 422 ? 8.392 22.822 27.359 1.00 89.19 422 ASP A O 1
ATOM 3417 N N . ILE A 1 423 ? 7.897 25.014 27.334 1.00 88.00 423 ILE A N 1
ATOM 3418 C CA . ILE A 1 423 ? 6.437 24.860 27.303 1.00 88.00 423 ILE A CA 1
ATOM 3419 C C . ILE A 1 423 ? 5.976 24.111 26.042 1.00 88.00 423 ILE A C 1
ATOM 3421 O O . ILE A 1 423 ? 4.962 23.406 26.086 1.00 88.00 423 ILE A O 1
ATOM 3425 N N . VAL A 1 424 ? 6.691 24.235 24.918 1.00 88.81 424 VAL A N 1
ATOM 3426 C CA . VAL A 1 424 ? 6.315 23.588 23.652 1.00 88.81 424 VAL A CA 1
ATOM 3427 C C . VAL A 1 424 ? 6.496 22.078 23.773 1.00 88.81 424 VAL A C 1
ATOM 3429 O O . VAL A 1 424 ? 5.557 21.320 23.500 1.00 88.81 424 VAL A O 1
ATOM 3432 N N . SER A 1 425 ? 7.659 21.642 24.258 1.00 90.88 425 SER A N 1
ATOM 3433 C CA . SER A 1 425 ? 7.928 20.229 24.525 1.00 90.88 425 SER A CA 1
ATOM 3434 C C . SER A 1 425 ? 7.001 19.673 25.601 1.00 90.88 425 SER A C 1
ATOM 3436 O O . SER A 1 425 ? 6.405 18.613 25.391 1.00 90.88 425 SER A O 1
ATOM 3438 N N . LEU A 1 426 ? 6.776 20.416 26.694 1.00 91.50 426 LEU A N 1
ATOM 3439 C CA . LEU A 1 426 ? 5.825 20.034 27.741 1.00 91.50 426 LEU A CA 1
ATOM 3440 C C . LEU A 1 426 ? 4.426 19.778 27.171 1.00 91.50 426 LEU A C 1
ATOM 3442 O O . LEU A 1 426 ? 3.833 18.727 27.416 1.00 91.50 426 LEU A O 1
ATOM 3446 N N . SER A 1 427 ? 3.912 20.713 26.370 1.00 89.69 427 SER A N 1
ATOM 3447 C CA . SER A 1 427 ? 2.578 20.621 25.765 1.00 89.69 427 SER A CA 1
ATOM 3448 C C . SER A 1 427 ? 2.419 19.368 24.902 1.00 89.69 427 SER A C 1
ATOM 3450 O O . SER A 1 427 ? 1.341 18.772 24.866 1.00 89.69 427 SER A O 1
ATOM 3452 N N . ARG A 1 428 ? 3.498 18.931 24.242 1.00 92.19 428 ARG A N 1
ATOM 3453 C CA . ARG A 1 428 ? 3.517 17.717 23.422 1.00 92.19 428 ARG A CA 1
ATOM 3454 C C . ARG A 1 428 ? 3.476 16.438 24.261 1.00 92.19 428 ARG A C 1
ATOM 3456 O O . ARG A 1 428 ? 2.702 15.532 23.954 1.00 92.19 428 ARG A O 1
ATOM 3463 N N . ILE A 1 429 ? 4.297 16.350 25.307 1.00 93.88 429 ILE A N 1
ATOM 3464 C CA . ILE A 1 429 ? 4.525 15.094 26.046 1.00 93.88 429 ILE A CA 1
ATOM 3465 C C . ILE A 1 429 ? 3.599 14.901 27.248 1.00 93.88 429 ILE A C 1
ATOM 3467 O O . ILE A 1 429 ? 3.411 13.769 27.702 1.00 93.88 429 ILE A O 1
ATOM 3471 N N . ILE A 1 430 ? 2.985 15.974 27.762 1.00 91.81 430 ILE A N 1
ATOM 3472 C CA . ILE A 1 430 ? 2.238 15.947 29.027 1.00 91.81 430 ILE A CA 1
ATOM 3473 C C . ILE A 1 430 ? 1.137 14.879 29.045 1.00 91.81 430 ILE A C 1
ATOM 3475 O O . ILE A 1 430 ? 0.935 14.188 30.045 1.00 91.81 430 ILE A O 1
ATOM 3479 N N . ASN A 1 431 ? 0.465 14.671 27.912 1.00 90.50 431 ASN A N 1
ATOM 3480 C CA . ASN A 1 431 ? -0.612 13.694 27.761 1.00 90.50 431 ASN A CA 1
ATOM 3481 C C . ASN A 1 431 ? -0.273 12.575 26.758 1.00 90.50 431 ASN A C 1
ATOM 3483 O O . ASN A 1 431 ? -1.178 11.925 26.231 1.00 90.50 431 ASN A O 1
ATOM 3487 N N . VAL A 1 432 ? 1.019 12.345 26.504 1.00 89.19 432 VAL A N 1
ATOM 3488 C CA . VAL A 1 432 ? 1.530 11.275 25.638 1.00 89.19 432 VAL A CA 1
ATOM 3489 C C . VAL A 1 432 ? 2.582 10.453 26.402 1.00 89.19 432 VAL A C 1
ATOM 3491 O O . VAL A 1 432 ? 3.692 10.941 26.609 1.00 89.19 432 VAL A O 1
ATOM 3494 N N . PRO A 1 433 ? 2.276 9.222 26.861 1.00 89.31 433 PRO A N 1
ATOM 3495 C CA . PRO A 1 433 ? 0.991 8.514 26.775 1.00 89.31 433 PRO A CA 1
ATOM 3496 C C . PRO A 1 433 ? -0.160 9.201 27.543 1.00 89.31 433 PRO A C 1
ATOM 3498 O O . PRO A 1 433 ? 0.101 10.055 28.391 1.00 89.31 433 PRO A O 1
ATOM 3501 N N . PRO A 1 434 ? -1.437 8.828 27.307 1.00 84.19 434 PRO A N 1
ATOM 3502 C CA . PRO A 1 434 ? -2.592 9.456 27.951 1.00 84.19 434 PRO A CA 1
ATOM 3503 C C . PRO A 1 434 ? -2.547 9.416 29.484 1.00 84.19 434 PRO A C 1
ATOM 3505 O O . PRO A 1 434 ? -2.620 8.355 30.105 1.00 84.19 434 PRO A O 1
ATOM 3508 N N . ARG A 1 435 ? -2.516 10.601 30.103 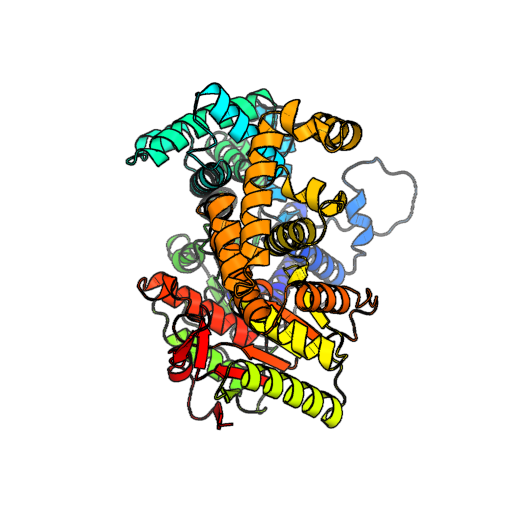1.00 86.81 435 ARG A N 1
ATOM 3509 C CA . ARG A 1 435 ? -2.554 10.813 31.566 1.00 86.81 435 ARG A CA 1
ATOM 3510 C C . ARG A 1 435 ? -3.847 11.491 32.026 1.00 86.81 435 ARG A C 1
ATOM 3512 O O . ARG A 1 435 ? -4.113 11.641 33.217 1.00 86.81 435 ARG A O 1
ATOM 3519 N N . GLY A 1 436 ? -4.709 11.863 31.081 1.00 83.00 436 GLY A N 1
ATOM 3520 C CA . GLY A 1 436 ? -5.957 12.570 31.354 1.00 83.00 436 GLY A CA 1
ATOM 3521 C C . GLY A 1 436 ? -5.707 14.008 31.803 1.00 83.00 436 GLY A C 1
ATOM 3522 O O . GLY A 1 436 ? -6.388 14.478 32.718 1.00 83.00 436 GLY A O 1
ATOM 3523 N N . ILE A 1 437 ? -4.711 14.650 31.190 1.00 86.25 437 ILE A N 1
ATOM 3524 C CA . ILE A 1 437 ? -4.414 16.079 31.295 1.00 86.25 437 ILE A CA 1
ATOM 3525 C C . ILE A 1 437 ? -4.858 16.702 29.968 1.00 86.25 437 ILE A C 1
ATOM 3527 O O . ILE A 1 437 ? -4.286 16.406 28.923 1.00 86.25 437 ILE A O 1
ATOM 3531 N N . GLY A 1 438 ? -5.944 17.476 30.002 1.00 84.88 438 GLY A N 1
ATOM 3532 C CA . GLY A 1 438 ? -6.481 18.164 28.825 1.00 84.88 438 GLY A CA 1
ATOM 3533 C C . GLY A 1 438 ? -5.952 19.592 28.695 1.00 84.88 438 GLY A C 1
ATOM 3534 O O . GLY A 1 438 ? -5.289 20.093 29.599 1.00 84.88 438 GLY A O 1
ATOM 3535 N N . GLU A 1 439 ? -6.319 20.270 27.610 1.00 84.69 439 GLU A N 1
ATOM 3536 C CA . GLU A 1 439 ? -5.870 21.633 27.274 1.00 84.69 439 GLU A CA 1
ATOM 3537 C C . GLU A 1 439 ? -6.133 22.648 28.403 1.00 84.69 439 GLU A C 1
ATOM 3539 O O . GLU A 1 439 ? -5.217 23.314 28.868 1.00 84.69 439 GLU A O 1
ATOM 3544 N N . LYS A 1 440 ? -7.340 22.648 28.987 1.00 87.56 440 LYS A N 1
ATOM 3545 C CA . LYS A 1 440 ? -7.674 23.499 30.150 1.00 87.56 440 LYS A CA 1
ATOM 3546 C C . LYS A 1 440 ? -6.832 23.210 31.395 1.00 87.56 440 LYS A C 1
ATOM 3548 O O . LYS A 1 440 ? -6.661 24.072 32.250 1.00 87.56 440 LYS A O 1
ATOM 3553 N N . THR A 1 441 ? -6.386 21.966 31.568 1.00 88.50 441 THR A N 1
ATOM 3554 C CA . THR A 1 441 ? -5.506 21.599 32.684 1.00 88.50 441 THR A CA 1
ATOM 3555 C C . THR A 1 441 ? -4.081 22.053 32.394 1.00 88.50 441 THR A C 1
ATOM 3557 O O . THR A 1 441 ? -3.430 22.552 33.300 1.00 88.50 441 THR A O 1
ATOM 3560 N N . LEU A 1 442 ? -3.628 21.942 31.145 1.00 87.94 442 LEU A N 1
ATOM 3561 C CA . LEU A 1 442 ? -2.337 22.456 30.693 1.00 87.94 442 LEU A CA 1
ATOM 3562 C C . LEU A 1 442 ? -2.235 23.978 30.863 1.00 87.94 442 LEU A C 1
ATOM 3564 O O . LEU A 1 442 ? -1.259 24.450 31.431 1.00 87.94 442 LEU A O 1
ATOM 3568 N N . GLU A 1 443 ? -3.266 24.738 30.487 1.00 89.19 443 GLU A N 1
ATOM 3569 C CA . GLU A 1 443 ? -3.320 26.188 30.732 1.00 89.19 443 GLU A CA 1
ATOM 3570 C C . GLU A 1 443 ? -3.153 26.526 32.219 1.00 89.19 443 GLU A C 1
ATOM 3572 O O . GLU A 1 443 ? -2.400 27.431 32.574 1.00 89.19 443 GLU A O 1
ATOM 3577 N N . LYS A 1 444 ? -3.810 25.765 33.106 1.00 89.50 444 LYS A N 1
ATOM 3578 C CA . LYS A 1 444 ? -3.652 25.926 34.558 1.00 89.50 444 LYS A CA 1
ATOM 3579 C C . LYS A 1 444 ? -2.246 25.580 35.036 1.00 89.50 444 LYS A C 1
ATOM 3581 O O . LYS A 1 444 ? -1.736 26.282 35.898 1.00 89.50 444 LYS A O 1
ATOM 3586 N N . ILE A 1 445 ? -1.627 24.530 34.492 1.00 88.38 445 ILE A N 1
ATOM 3587 C CA . ILE A 1 445 ? -0.236 24.165 34.806 1.00 88.38 445 ILE A CA 1
ATOM 3588 C C . ILE A 1 445 ? 0.693 25.332 34.449 1.00 88.38 445 ILE A C 1
ATOM 3590 O O . ILE A 1 445 ? 1.474 25.764 35.291 1.00 88.38 445 ILE A O 1
ATOM 3594 N N . ILE A 1 446 ? 0.548 25.895 33.245 1.00 86.94 446 ILE A N 1
ATOM 3595 C CA . ILE A 1 446 ? 1.357 27.028 32.772 1.00 86.94 446 ILE A CA 1
ATOM 3596 C C . ILE A 1 446 ? 1.141 28.270 33.654 1.00 86.94 446 ILE A C 1
ATOM 3598 O O . ILE A 1 446 ? 2.099 28.959 33.987 1.00 86.94 446 ILE A O 1
ATOM 3602 N N . GLN A 1 447 ? -0.100 28.551 34.069 1.00 88.88 447 GLN A N 1
ATOM 3603 C CA . GLN A 1 447 ? -0.417 29.694 34.938 1.00 88.88 447 GLN A CA 1
ATOM 3604 C C . GLN A 1 447 ? 0.113 29.544 36.370 1.00 88.88 447 GLN A C 1
ATOM 3606 O O . GLN A 1 447 ? 0.512 30.534 36.981 1.00 88.88 447 GLN A O 1
ATOM 3611 N N . LEU A 1 448 ? 0.074 28.330 36.924 1.00 87.56 448 LEU A N 1
ATOM 3612 C CA . LEU A 1 448 ? 0.501 28.052 38.297 1.00 87.56 448 LEU A CA 1
ATOM 3613 C C . LEU A 1 448 ? 2.027 27.934 38.432 1.00 87.56 448 LEU A C 1
ATOM 3615 O O . LEU A 1 448 ? 2.548 28.141 39.531 1.00 87.56 448 LEU A O 1
ATOM 3619 N N . GLY A 1 449 ? 2.738 27.613 37.345 1.00 84.12 449 GLY A N 1
ATOM 3620 C CA . GLY A 1 449 ? 4.187 27.410 37.357 1.00 84.12 449 GLY A CA 1
ATOM 3621 C C . GLY A 1 449 ? 4.583 26.297 38.330 1.00 84.12 449 GLY A C 1
ATOM 3622 O O . GLY A 1 449 ? 3.973 25.228 38.339 1.00 84.12 449 GLY A O 1
ATOM 3623 N N . GLU A 1 450 ? 5.559 26.558 39.200 1.00 78.50 450 GLU A N 1
ATOM 3624 C CA . GLU A 1 450 ? 6.045 25.591 40.201 1.00 78.50 450 GLU A CA 1
ATOM 3625 C C . GLU A 1 450 ? 4.929 25.048 41.114 1.00 78.50 450 GLU A C 1
ATOM 3627 O O . GLU A 1 450 ? 4.915 23.863 41.447 1.00 78.50 450 GLU A O 1
ATOM 3632 N N . LYS A 1 451 ? 3.922 25.869 41.449 1.00 86.06 451 LYS A N 1
ATOM 3633 C CA . LYS A 1 451 ? 2.799 25.454 42.315 1.00 86.06 451 LYS A CA 1
ATOM 3634 C C . LYS A 1 451 ? 1.916 24.377 41.687 1.00 86.06 451 LYS A C 1
ATOM 3636 O O . LYS A 1 451 ? 1.178 23.690 42.394 1.00 86.06 451 LYS A O 1
ATOM 3641 N N . ALA A 1 452 ? 1.984 24.201 40.366 1.00 85.81 452 ALA A N 1
ATOM 3642 C CA . ALA A 1 452 ? 1.206 23.188 39.666 1.00 85.81 452 ALA A CA 1
ATOM 3643 C C . ALA A 1 452 ? 1.524 21.768 40.162 1.00 85.81 452 ALA A C 1
ATOM 3645 O O . ALA A 1 452 ? 0.648 20.903 40.108 1.00 85.81 452 ALA A O 1
ATOM 3646 N N . GLN A 1 453 ? 2.755 21.523 40.632 1.00 85.69 453 GLN A N 1
ATOM 3647 C CA . GLN A 1 453 ? 3.194 20.209 41.109 1.00 85.69 453 GLN A CA 1
ATOM 3648 C C . GLN A 1 453 ? 2.379 19.738 42.322 1.00 85.69 453 GLN A C 1
ATOM 3650 O O . GLN A 1 453 ? 2.026 18.558 42.399 1.00 85.69 453 GLN A O 1
ATOM 3655 N N . ASP A 1 454 ? 2.022 20.666 43.212 1.00 86.69 454 ASP A N 1
ATOM 3656 C CA . ASP A 1 454 ? 1.242 20.391 44.420 1.00 86.69 454 ASP A CA 1
ATOM 3657 C C . ASP A 1 454 ? -0.272 20.471 44.168 1.00 86.69 454 ASP A C 1
ATOM 3659 O O . ASP A 1 454 ? -1.044 19.676 44.707 1.00 86.69 454 ASP A O 1
ATOM 3663 N N . GLU A 1 455 ? -0.717 21.408 43.323 1.00 88.19 455 GLU A N 1
ATOM 3664 C CA . GLU A 1 455 ? -2.146 21.663 43.089 1.00 88.19 455 GLU A CA 1
ATOM 3665 C C . GLU A 1 455 ? -2.797 20.701 42.080 1.00 88.19 455 GLU A C 1
ATOM 3667 O O . GLU A 1 455 ? -4.018 20.511 42.092 1.00 88.19 455 GLU A O 1
ATOM 3672 N N . ILE A 1 456 ? -2.012 20.076 41.196 1.00 89.75 456 ILE A N 1
ATOM 3673 C CA . ILE A 1 456 ? -2.512 19.179 40.148 1.00 89.75 456 ILE A CA 1
ATOM 3674 C C . ILE A 1 456 ? -1.853 17.802 40.324 1.00 89.75 456 ILE A C 1
ATOM 3676 O O . ILE A 1 456 ? -0.797 17.554 39.745 1.00 89.75 456 ILE A O 1
ATOM 3680 N N . PRO A 1 457 ? -2.486 16.845 41.038 1.00 89.06 457 PRO A N 1
ATOM 3681 C CA . PRO A 1 457 ? -1.863 15.562 41.392 1.00 89.06 457 PRO A CA 1
ATOM 3682 C C . PRO A 1 457 ? -1.293 14.780 40.201 1.00 89.06 457 PRO A C 1
ATOM 3684 O O . PRO A 1 457 ? -0.198 14.231 40.274 1.00 89.06 457 PRO A O 1
ATOM 3687 N N . LYS A 1 458 ? -2.007 14.783 39.067 1.00 88.75 458 LYS A N 1
ATOM 3688 C CA . LYS A 1 458 ? -1.559 14.131 37.824 1.00 88.75 458 LYS A CA 1
ATOM 3689 C C . LYS A 1 458 ? -0.299 14.773 37.239 1.00 88.75 458 LYS A C 1
ATOM 3691 O O . LYS A 1 458 ? 0.523 14.075 36.652 1.00 88.75 458 LYS A O 1
ATOM 3696 N N . TYR A 1 459 ? -0.172 16.094 37.369 1.00 90.31 459 TYR A N 1
ATOM 3697 C CA . TYR A 1 459 ? 1.035 16.814 36.980 1.00 90.31 459 TYR A CA 1
ATOM 3698 C C . TYR A 1 459 ? 2.153 16.562 37.991 1.00 90.31 459 TYR A C 1
ATOM 3700 O O . TYR A 1 459 ? 3.271 16.298 37.577 1.00 90.31 459 TYR A O 1
ATOM 3708 N N . GLY A 1 460 ? 1.847 16.513 39.290 1.00 89.62 460 GLY A N 1
ATOM 3709 C CA . GLY A 1 460 ? 2.797 16.118 40.329 1.00 89.62 460 GLY A CA 1
ATOM 3710 C C . GLY A 1 460 ? 3.423 14.739 40.091 1.00 89.62 460 GLY A C 1
ATOM 3711 O O . GLY A 1 460 ? 4.638 14.585 40.197 1.00 89.62 460 GLY A O 1
ATOM 3712 N N . GLU A 1 461 ? 2.625 13.737 39.704 1.00 90.12 461 GLU A N 1
ATOM 3713 C CA . GLU A 1 461 ? 3.124 12.411 39.304 1.00 90.12 461 GLU A CA 1
ATOM 3714 C C . GLU A 1 461 ? 4.020 12.465 38.060 1.00 90.12 461 GLU A C 1
ATOM 3716 O O . GLU A 1 461 ? 5.047 11.788 38.007 1.00 90.12 461 GLU A O 1
ATOM 3721 N N . PHE A 1 462 ? 3.639 13.259 37.056 1.00 91.31 462 PHE A N 1
ATOM 3722 C CA . PHE A 1 462 ? 4.442 13.455 35.851 1.00 91.31 462 PHE A CA 1
ATOM 3723 C C . PHE A 1 462 ? 5.770 14.154 36.168 1.00 91.31 462 PHE A C 1
ATOM 3725 O O . PHE A 1 462 ? 6.818 13.662 35.764 1.00 91.31 462 PHE A O 1
ATOM 3732 N N . SER A 1 463 ? 5.732 15.234 36.950 1.00 90.19 463 SER A N 1
ATOM 3733 C CA . SER A 1 463 ? 6.908 15.994 37.375 1.00 90.19 463 SER A CA 1
ATOM 3734 C C . SER A 1 463 ? 7.900 15.101 38.104 1.00 90.19 463 SER A C 1
ATOM 3736 O O . SER A 1 463 ? 9.059 15.080 37.728 1.00 90.19 463 SER A O 1
ATOM 3738 N N . LYS A 1 464 ? 7.444 14.253 39.040 1.00 92.31 464 LYS A N 1
ATOM 3739 C CA . LYS A 1 464 ? 8.322 13.297 39.742 1.00 92.31 464 LYS A CA 1
ATOM 3740 C C . LYS A 1 464 ? 9.062 12.354 38.791 1.00 92.31 464 LYS A C 1
ATOM 3742 O O . LYS A 1 464 ? 10.234 12.065 39.005 1.00 92.31 464 LYS A O 1
ATOM 3747 N N . LYS A 1 465 ? 8.387 11.876 37.739 1.00 93.25 465 LYS A N 1
ATOM 3748 C CA . LYS A 1 465 ? 9.015 11.035 36.708 1.00 93.25 465 LYS A CA 1
ATOM 3749 C C . LYS A 1 465 ? 10.045 11.812 35.890 1.00 93.25 465 LYS A C 1
ATOM 3751 O O . LYS A 1 465 ? 11.085 11.260 35.556 1.00 93.25 465 LYS A O 1
ATOM 3756 N N . ILE A 1 466 ? 9.759 13.072 35.559 1.00 93.25 466 ILE A N 1
ATOM 3757 C CA . ILE A 1 466 ? 10.720 13.945 34.875 1.00 93.25 466 ILE A CA 1
ATOM 3758 C C . ILE A 1 466 ? 11.914 14.244 35.785 1.00 93.25 466 ILE A C 1
ATOM 3760 O O . ILE A 1 466 ? 13.044 14.144 35.325 1.00 93.25 466 ILE A O 1
ATOM 3764 N N . ASP A 1 467 ? 11.696 14.522 37.068 1.00 92.25 467 ASP A N 1
ATOM 3765 C CA . ASP A 1 467 ? 12.762 14.759 38.044 1.00 92.25 467 ASP A CA 1
ATOM 3766 C C . ASP A 1 467 ? 13.686 13.536 38.167 1.00 92.25 467 ASP A C 1
ATOM 3768 O O . ASP A 1 467 ? 14.906 13.688 38.151 1.00 92.25 467 ASP A O 1
ATOM 3772 N N . GLU A 1 468 ? 13.129 12.319 38.185 1.00 94.25 468 GLU A N 1
ATOM 3773 C CA . GLU A 1 468 ? 13.903 11.067 38.141 1.00 94.25 468 GLU A CA 1
ATOM 3774 C C . GLU A 1 468 ? 14.749 10.951 36.858 1.00 94.25 468 GLU A C 1
ATOM 3776 O O . GLU A 1 468 ? 15.908 10.533 36.901 1.00 94.25 468 GLU A O 1
ATOM 3781 N N . LEU A 1 469 ? 14.197 11.342 35.706 1.00 93.56 469 LEU A N 1
ATOM 3782 C CA . LEU A 1 469 ? 14.914 11.338 34.428 1.00 93.56 469 LEU A CA 1
ATOM 3783 C C . LEU A 1 469 ? 16.009 12.412 34.371 1.00 93.56 469 LEU A C 1
ATOM 3785 O O . LEU A 1 469 ? 17.075 12.161 33.816 1.00 93.56 469 LEU A O 1
ATOM 3789 N N . ARG A 1 470 ? 15.785 13.583 34.976 1.00 92.25 470 ARG A N 1
ATOM 3790 C CA . ARG A 1 470 ? 16.782 14.661 35.077 1.00 92.25 470 ARG A CA 1
ATOM 3791 C C . ARG A 1 470 ? 17.926 14.286 36.008 1.00 92.25 470 ARG A C 1
ATOM 3793 O O . ARG A 1 470 ? 19.077 14.536 35.666 1.00 92.25 470 ARG A O 1
ATOM 3800 N N . GLN A 1 471 ? 17.622 13.649 37.140 1.00 92.81 471 GLN A N 1
ATOM 3801 C CA . GLN A 1 471 ? 18.636 13.084 38.032 1.00 92.81 471 GLN A CA 1
ATOM 3802 C C . GLN A 1 471 ? 19.473 12.036 37.306 1.00 92.81 471 GLN A C 1
ATOM 3804 O O . GLN A 1 471 ? 20.694 12.111 37.345 1.00 92.81 471 GLN A O 1
ATOM 3809 N N . PHE A 1 472 ? 18.828 11.129 36.568 1.00 91.88 472 PHE A N 1
ATOM 3810 C CA . PHE A 1 472 ? 19.545 10.148 35.762 1.00 91.88 472 PHE A CA 1
ATOM 3811 C C . PHE A 1 472 ? 20.424 10.806 34.698 1.00 91.88 472 PHE A C 1
ATOM 3813 O O . PHE A 1 472 ? 21.579 10.445 34.581 1.00 91.88 472 PHE A O 1
ATOM 3820 N N . ASN A 1 473 ? 19.932 11.812 33.968 1.00 89.94 473 ASN A N 1
ATOM 3821 C CA . ASN A 1 473 ? 20.743 12.544 32.991 1.00 89.94 473 ASN A CA 1
ATOM 3822 C C . ASN A 1 473 ? 21.947 13.266 33.632 1.00 89.94 473 ASN A C 1
ATOM 3824 O O . ASN A 1 473 ? 22.998 13.375 33.009 1.00 89.94 473 ASN A O 1
ATOM 3828 N N . ALA A 1 474 ? 21.821 13.739 34.877 1.00 88.88 474 ALA A N 1
ATOM 3829 C CA . ALA A 1 474 ? 22.917 14.374 35.615 1.00 88.88 474 ALA A CA 1
ATOM 3830 C C . ALA A 1 474 ? 24.031 13.392 36.032 1.00 88.88 474 ALA A C 1
ATOM 3832 O O . ALA A 1 474 ? 25.141 13.829 36.327 1.00 88.88 474 ALA A O 1
ATOM 3833 N N . GLU A 1 475 ? 23.760 12.083 36.029 1.00 89.50 475 GLU A N 1
ATOM 3834 C CA . GLU A 1 475 ? 24.769 11.027 36.209 1.00 89.50 475 GLU A CA 1
ATOM 3835 C C . GLU A 1 475 ? 25.599 10.784 34.929 1.00 89.50 475 GLU A C 1
ATOM 3837 O O . GLU A 1 475 ? 26.493 9.940 34.931 1.00 89.50 475 GLU A O 1
ATOM 3842 N N . SER A 1 476 ? 25.331 11.536 33.853 1.00 83.62 476 SER A N 1
ATOM 3843 C CA . SER A 1 476 ? 25.957 11.420 32.528 1.00 83.62 476 SER A CA 1
ATOM 3844 C C . SER A 1 476 ? 25.915 10.001 31.929 1.00 83.62 476 SER A C 1
ATOM 3846 O O . SER A 1 476 ? 26.960 9.474 31.533 1.00 83.62 476 SER A O 1
ATOM 3848 N N . PRO A 1 477 ? 24.732 9.359 31.854 1.00 85.44 477 PRO A N 1
ATOM 3849 C CA . PRO A 1 477 ? 24.562 8.088 31.167 1.00 85.44 477 PRO A CA 1
ATOM 3850 C C . PRO A 1 477 ? 24.746 8.281 29.661 1.00 85.44 477 PRO A C 1
ATOM 3852 O O . PRO A 1 477 ? 24.712 9.398 29.139 1.00 85.44 477 PRO A O 1
ATOM 3855 N N . SER A 1 478 ? 24.867 7.171 28.945 1.00 87.94 478 SER A N 1
ATOM 3856 C CA . SER A 1 478 ? 24.750 7.212 27.489 1.00 87.94 478 SER A CA 1
ATOM 3857 C C . SER A 1 478 ? 23.333 7.643 27.068 1.00 87.94 478 SER A C 1
ATOM 3859 O O . SER A 1 478 ? 22.343 7.404 27.772 1.00 87.94 478 SER A O 1
ATOM 3861 N N . LEU A 1 479 ? 23.203 8.320 25.923 1.00 88.06 479 LEU A N 1
ATOM 3862 C CA . LEU A 1 479 ? 21.898 8.829 25.486 1.00 88.06 479 LEU A CA 1
ATOM 3863 C C . LEU A 1 479 ? 20.920 7.713 25.108 1.00 88.06 479 LEU A C 1
ATOM 3865 O O . LEU A 1 479 ? 19.711 7.876 25.284 1.00 88.06 479 LEU A O 1
ATOM 3869 N N . ASP A 1 480 ? 21.410 6.572 24.629 1.00 88.50 480 ASP A N 1
ATOM 3870 C CA . ASP A 1 480 ? 20.579 5.399 24.369 1.00 88.50 480 ASP A CA 1
ATOM 3871 C C . ASP A 1 480 ? 19.993 4.814 25.664 1.00 88.50 480 ASP A C 1
ATOM 3873 O O . ASP A 1 480 ? 18.808 4.464 25.682 1.00 88.50 480 ASP A O 1
ATOM 3877 N N . GLU A 1 481 ? 20.753 4.799 26.765 1.00 89.75 481 GLU A N 1
ATOM 3878 C CA . GLU A 1 481 ? 20.245 4.432 28.094 1.00 89.75 481 GLU A CA 1
ATOM 3879 C C . GLU A 1 481 ? 19.210 5.438 28.611 1.00 89.75 481 GLU A C 1
ATOM 3881 O O . GLU A 1 481 ? 18.195 5.039 29.192 1.00 89.75 481 GLU A O 1
ATOM 3886 N N . LEU A 1 482 ? 19.423 6.741 28.384 1.00 92.12 482 LEU A N 1
ATOM 3887 C CA . LEU A 1 482 ? 18.453 7.774 28.753 1.00 92.12 482 LEU A CA 1
ATOM 3888 C C . LEU A 1 482 ? 17.132 7.592 27.995 1.00 92.12 482 LEU A C 1
ATOM 3890 O O . LEU A 1 482 ? 16.068 7.598 28.618 1.00 92.12 482 LEU A O 1
ATOM 3894 N N . ILE A 1 483 ? 17.181 7.375 26.678 1.00 93.00 483 ILE A N 1
ATOM 3895 C CA . ILE A 1 483 ? 15.991 7.114 25.852 1.00 93.00 483 ILE A CA 1
ATOM 3896 C C . ILE A 1 483 ? 15.277 5.839 26.318 1.00 93.00 483 ILE A C 1
ATOM 3898 O O . ILE A 1 483 ? 14.054 5.835 26.482 1.00 93.00 483 ILE A O 1
ATOM 3902 N N . GLU A 1 484 ? 16.022 4.771 26.600 1.00 91.94 484 GLU A N 1
ATOM 3903 C CA . GLU A 1 484 ? 15.470 3.517 27.115 1.00 91.94 484 GLU A CA 1
ATOM 3904 C C . GLU A 1 484 ? 14.767 3.723 28.472 1.00 91.94 484 GLU A C 1
ATOM 3906 O O . GLU A 1 484 ? 13.657 3.222 28.703 1.00 91.94 484 GLU A O 1
ATOM 3911 N N . LYS A 1 485 ? 15.359 4.531 29.361 1.00 93.06 485 LYS A N 1
ATOM 3912 C CA . LYS A 1 485 ? 14.761 4.880 30.656 1.00 93.06 485 LYS A CA 1
ATOM 3913 C C . LYS A 1 485 ? 13.505 5.740 30.494 1.00 93.06 485 LYS A C 1
ATOM 3915 O O . LYS A 1 485 ? 12.507 5.466 31.169 1.00 93.06 485 LYS A O 1
ATOM 3920 N N . ILE A 1 486 ? 13.505 6.709 29.569 1.00 94.19 486 ILE A N 1
ATOM 3921 C CA . ILE A 1 486 ? 12.315 7.496 29.201 1.00 94.19 486 ILE A CA 1
ATOM 3922 C C . ILE A 1 486 ? 11.192 6.551 28.783 1.00 94.19 486 ILE A C 1
ATOM 3924 O O . ILE A 1 486 ? 10.096 6.625 29.344 1.00 94.19 486 ILE A O 1
ATOM 3928 N N . MET A 1 487 ? 11.457 5.630 27.852 1.00 92.94 487 MET A N 1
ATOM 3929 C CA . MET A 1 487 ? 10.452 4.692 27.346 1.00 92.94 487 MET A CA 1
ATOM 3930 C C . MET A 1 487 ? 9.807 3.866 28.462 1.00 92.94 487 MET A C 1
ATOM 3932 O O . MET A 1 487 ? 8.582 3.721 28.484 1.00 92.94 487 MET A O 1
ATOM 3936 N N . LYS A 1 488 ? 10.618 3.371 29.404 1.00 91.44 488 LYS A N 1
ATOM 3937 C CA . LYS A 1 488 ? 10.173 2.533 30.523 1.00 91.44 488 LYS A CA 1
ATOM 3938 C C . LYS A 1 488 ? 9.380 3.310 31.578 1.00 91.44 488 LYS A C 1
ATOM 3940 O O . LYS A 1 488 ? 8.289 2.894 31.957 1.00 91.44 488 LYS A O 1
ATOM 3945 N N . ILE A 1 489 ? 9.893 4.445 32.060 1.00 91.31 489 ILE A N 1
ATOM 3946 C CA . ILE A 1 489 ? 9.269 5.214 33.158 1.00 91.31 489 ILE A CA 1
ATOM 3947 C C . ILE A 1 489 ? 7.943 5.846 32.722 1.00 91.31 489 ILE A C 1
ATOM 3949 O O . ILE A 1 489 ? 6.971 5.932 33.489 1.00 91.31 489 ILE A O 1
ATOM 3953 N N . THR A 1 490 ? 7.889 6.309 31.476 1.00 90.06 490 THR A N 1
ATOM 3954 C CA . THR A 1 490 ? 6.708 6.987 30.937 1.00 90.06 490 THR A CA 1
ATOM 3955 C C . THR A 1 490 ? 5.616 6.014 30.490 1.00 90.06 490 THR A C 1
ATOM 3957 O O . THR A 1 490 ? 4.469 6.449 30.362 1.00 90.06 490 THR A O 1
ATOM 3960 N N . GLY A 1 491 ? 5.940 4.724 30.316 1.00 88.56 491 GLY A N 1
ATOM 3961 C CA . GLY A 1 491 ? 5.059 3.708 29.730 1.00 88.56 491 GLY A CA 1
ATOM 3962 C C . GLY A 1 491 ? 4.888 3.874 28.217 1.00 88.56 491 GLY A C 1
ATOM 3963 O O . GLY A 1 491 ? 3.842 3.541 27.656 1.00 88.56 491 GLY A O 1
ATOM 3964 N N . TYR A 1 492 ? 5.864 4.506 27.558 1.00 89.69 492 TYR A N 1
ATOM 3965 C CA . TYR A 1 492 ? 5.768 4.862 26.147 1.00 89.69 492 TYR A CA 1
ATOM 3966 C C . TYR A 1 492 ? 5.953 3.652 25.227 1.00 89.69 492 TYR A C 1
ATOM 3968 O O . TYR A 1 492 ? 5.321 3.591 24.173 1.00 89.69 492 TYR A O 1
ATOM 3976 N N . ARG A 1 493 ? 6.743 2.650 25.643 1.00 87.06 493 ARG A N 1
ATOM 3977 C CA . ARG A 1 493 ? 6.904 1.401 24.881 1.00 87.06 493 ARG A CA 1
ATOM 3978 C C . ARG A 1 493 ? 5.573 0.659 24.752 1.00 87.06 493 ARG A C 1
ATOM 3980 O O . ARG A 1 493 ? 5.176 0.308 23.646 1.00 87.06 493 ARG A O 1
ATOM 3987 N N . GLU A 1 494 ? 4.857 0.483 25.859 1.00 83.31 494 GLU A N 1
ATOM 3988 C CA . GLU A 1 494 ? 3.545 -0.173 25.885 1.00 83.31 494 GLU A CA 1
ATOM 3989 C C . GLU A 1 494 ? 2.493 0.642 25.128 1.00 83.31 494 GLU A C 1
ATOM 3991 O O . GLU A 1 494 ? 1.618 0.084 24.473 1.00 83.31 494 GLU A O 1
ATOM 3996 N N . TYR A 1 495 ? 2.591 1.971 25.188 1.00 82.62 495 TYR A N 1
ATOM 3997 C CA . TYR A 1 495 ? 1.719 2.862 24.428 1.00 82.62 495 TYR A CA 1
ATOM 3998 C C . TYR A 1 495 ? 1.905 2.724 22.912 1.00 82.62 495 TYR A C 1
ATOM 4000 O O . TYR A 1 495 ? 0.924 2.792 22.166 1.00 82.62 495 TYR A O 1
ATOM 4008 N N . LEU A 1 496 ? 3.144 2.536 22.450 1.00 82.00 496 LEU A N 1
ATOM 4009 C CA . LEU A 1 496 ? 3.431 2.334 21.034 1.00 82.00 496 LEU A CA 1
ATOM 4010 C C . LEU A 1 496 ? 3.070 0.938 20.545 1.00 82.00 496 LEU A C 1
ATOM 4012 O O . LEU A 1 496 ? 2.635 0.839 19.401 1.00 82.00 496 LEU A O 1
ATOM 4016 N N . ALA A 1 497 ? 3.203 -0.089 21.390 1.00 76.00 497 ALA A N 1
ATOM 4017 C CA . ALA A 1 497 ? 2.863 -1.483 21.107 1.00 76.00 497 ALA A CA 1
ATOM 4018 C C . ALA A 1 497 ? 1.337 -1.707 21.005 1.00 76.00 497 ALA A C 1
ATOM 4020 O O . ALA A 1 497 ? 0.732 -2.448 21.778 1.00 76.00 497 ALA A O 1
ATOM 4021 N N . ASP A 1 498 ? 0.694 -1.053 20.032 1.00 66.62 498 ASP A N 1
ATOM 4022 C CA . ASP A 1 498 ? -0.750 -1.123 19.784 1.00 66.62 498 ASP A CA 1
ATOM 4023 C C . ASP A 1 498 ? -1.216 -2.424 19.099 1.00 66.62 498 ASP A C 1
ATOM 4025 O O . ASP A 1 498 ? -2.410 -2.581 18.843 1.00 66.62 498 ASP A O 1
ATOM 4029 N N . GLY A 1 499 ? -0.298 -3.365 18.850 1.00 59.88 499 GLY A N 1
ATOM 4030 C CA . GLY A 1 499 ? -0.570 -4.674 18.249 1.00 59.88 499 GLY A CA 1
ATOM 4031 C C . GLY A 1 499 ? -0.783 -4.636 16.734 1.00 59.88 499 GLY A C 1
ATOM 4032 O O . GLY A 1 499 ? -1.137 -5.654 16.144 1.00 59.88 499 GLY A O 1
ATOM 4033 N N . THR A 1 500 ? -0.598 -3.479 16.092 1.00 61.06 500 THR A N 1
ATOM 4034 C CA . THR A 1 500 ? -0.663 -3.342 14.631 1.00 61.06 500 THR A CA 1
ATOM 4035 C C . THR A 1 500 ? 0.723 -3.453 13.998 1.00 61.06 500 THR A C 1
ATOM 4037 O O . THR A 1 500 ? 1.727 -3.150 14.636 1.00 61.06 500 THR A O 1
ATOM 4040 N N . VAL A 1 501 ? 0.797 -3.786 12.707 1.00 58.06 501 VAL A N 1
ATOM 4041 C CA . VAL A 1 501 ? 2.067 -3.770 11.948 1.00 58.06 501 VAL A CA 1
ATOM 4042 C C . VAL A 1 501 ? 2.741 -2.388 11.999 1.00 58.06 501 VAL A C 1
ATOM 4044 O O . VAL A 1 501 ? 3.966 -2.292 12.012 1.00 58.06 501 VAL A O 1
ATOM 4047 N N . GLU A 1 502 ? 1.958 -1.307 12.096 1.00 65.94 502 GLU A N 1
ATOM 4048 C CA . GLU A 1 502 ? 2.493 0.050 12.239 1.00 65.94 502 GLU A CA 1
ATOM 4049 C C . GLU A 1 502 ? 3.178 0.295 13.590 1.00 65.94 502 GLU A C 1
ATOM 4051 O O . GLU A 1 502 ? 4.088 1.121 13.648 1.00 65.94 502 GLU A O 1
ATOM 4056 N N . SER A 1 503 ? 2.768 -0.381 14.674 1.00 73.19 503 SER A N 1
ATOM 4057 C CA . SER A 1 503 ? 3.414 -0.219 15.989 1.00 73.19 503 SER A CA 1
ATOM 4058 C C . SER A 1 503 ? 4.881 -0.608 15.971 1.00 73.19 503 SER A C 1
ATOM 4060 O O . SER A 1 503 ? 5.709 0.059 16.587 1.00 73.19 503 SER A O 1
ATOM 4062 N N . GLU A 1 504 ? 5.208 -1.656 15.227 1.00 70.25 504 GLU A N 1
ATOM 4063 C CA . GLU A 1 504 ? 6.553 -2.211 15.201 1.00 70.25 504 GLU A CA 1
ATOM 4064 C C . GLU A 1 504 ? 7.497 -1.317 14.405 1.00 70.25 504 GLU A C 1
ATOM 4066 O O . GLU A 1 504 ? 8.569 -0.988 14.902 1.00 70.25 504 GLU A O 1
ATOM 4071 N N . GLY A 1 505 ? 7.043 -0.767 13.273 1.00 78.25 505 GLY A N 1
ATOM 4072 C CA . GLY A 1 505 ? 7.806 0.254 12.552 1.00 78.25 505 GLY A CA 1
ATOM 4073 C C . GLY A 1 505 ? 8.100 1.499 13.403 1.00 78.25 505 GLY A C 1
ATOM 4074 O O . GLY A 1 505 ? 9.159 2.102 13.262 1.00 78.25 505 GLY A O 1
ATOM 4075 N N . ARG A 1 506 ? 7.204 1.879 14.330 1.00 84.31 506 ARG A N 1
ATOM 4076 C CA . ARG A 1 506 ? 7.471 2.980 15.281 1.00 84.31 506 ARG A CA 1
ATOM 4077 C C . ARG A 1 506 ? 8.544 2.606 16.304 1.00 84.31 506 ARG A C 1
ATOM 4079 O O . ARG A 1 506 ? 9.351 3.457 16.661 1.00 84.31 506 ARG A O 1
ATOM 4086 N N . LEU A 1 507 ? 8.559 1.362 16.780 1.00 85.62 507 LEU A N 1
ATOM 4087 C CA . LEU A 1 507 ? 9.594 0.882 17.697 1.00 85.62 507 LEU A CA 1
ATOM 4088 C C . LEU A 1 507 ? 10.956 0.788 16.998 1.00 85.62 507 LEU A C 1
ATOM 4090 O O . LEU A 1 507 ? 11.938 1.267 17.553 1.00 85.62 507 LEU A O 1
ATOM 4094 N N . GLU A 1 508 ? 11.001 0.282 15.763 1.00 83.94 508 GLU A N 1
ATOM 4095 C CA . GLU A 1 508 ? 12.210 0.279 14.925 1.00 83.94 508 GLU A CA 1
ATOM 4096 C C . GLU A 1 508 ? 12.776 1.694 14.739 1.00 83.94 508 GLU A C 1
ATOM 4098 O O . GLU A 1 508 ? 13.981 1.901 14.859 1.00 83.94 508 GLU A O 1
ATOM 4103 N N . ASN A 1 509 ? 11.911 2.691 14.515 1.00 87.56 509 ASN A N 1
ATOM 4104 C CA . ASN A 1 509 ? 12.342 4.086 14.414 1.00 87.56 509 ASN A CA 1
ATOM 4105 C C . ASN A 1 509 ? 13.014 4.575 15.706 1.00 87.56 509 ASN A C 1
ATOM 4107 O O . ASN A 1 509 ? 14.012 5.289 15.637 1.00 87.56 509 ASN A O 1
ATOM 4111 N N . ILE A 1 510 ? 12.494 4.200 16.879 1.00 89.38 510 ILE A N 1
ATOM 4112 C CA . ILE A 1 510 ? 13.098 4.589 18.161 1.00 89.38 510 ILE A CA 1
ATOM 4113 C C . ILE A 1 510 ? 14.420 3.864 18.400 1.00 89.38 510 ILE A C 1
ATOM 4115 O O . ILE A 1 510 ? 15.355 4.477 18.906 1.00 89.38 510 ILE A O 1
ATOM 4119 N N . GLU A 1 511 ? 14.540 2.595 18.016 1.00 86.81 511 GLU A N 1
ATOM 4120 C CA . GLU A 1 511 ? 15.832 1.907 18.085 1.00 86.81 511 GLU A CA 1
ATOM 4121 C C . GLU A 1 511 ? 16.867 2.569 17.164 1.00 86.81 511 GLU A C 1
ATOM 4123 O O . GLU A 1 511 ? 18.017 2.753 17.560 1.00 86.81 511 GLU A O 1
ATOM 4128 N N . GLU A 1 512 ? 16.460 3.051 15.986 1.00 84.75 512 GLU A N 1
ATOM 4129 C CA . GLU A 1 512 ? 17.336 3.876 15.149 1.00 84.75 512 GLU A CA 1
ATOM 4130 C C . GLU A 1 512 ? 17.674 5.234 15.775 1.00 84.75 512 GLU A C 1
ATOM 4132 O O . GLU A 1 512 ? 18.806 5.696 15.635 1.00 84.75 512 GLU A O 1
ATOM 4137 N N . LEU A 1 513 ? 16.754 5.851 16.521 1.00 88.94 513 LEU A N 1
ATOM 4138 C CA . LEU A 1 513 ? 17.038 7.075 17.276 1.00 88.94 513 LEU A CA 1
ATOM 4139 C C . LEU A 1 513 ? 18.067 6.823 18.382 1.00 88.94 513 LEU A C 1
ATOM 4141 O O . LEU A 1 513 ? 18.970 7.632 18.565 1.00 88.94 513 LEU A O 1
ATOM 4145 N N . LYS A 1 514 ? 17.961 5.695 19.094 1.00 88.69 514 LYS A N 1
ATOM 4146 C CA . LYS A 1 514 ? 18.940 5.272 20.106 1.00 88.69 514 LYS A CA 1
ATOM 4147 C C . LYS A 1 514 ? 20.312 5.044 19.482 1.00 88.69 514 LYS A C 1
ATOM 4149 O O . LYS A 1 514 ? 21.305 5.560 19.987 1.00 88.69 514 LYS A O 1
ATOM 4154 N N . ASN A 1 515 ? 20.362 4.342 18.349 1.00 83.12 515 ASN A N 1
ATOM 4155 C CA . ASN A 1 515 ? 21.595 4.152 17.590 1.00 83.12 515 ASN A CA 1
ATOM 4156 C C . ASN A 1 515 ? 22.216 5.497 17.174 1.00 83.12 515 ASN A C 1
ATOM 4158 O O . ASN A 1 515 ? 23.426 5.666 17.308 1.00 83.12 515 ASN A O 1
ATOM 4162 N N . ALA A 1 516 ? 21.407 6.456 16.712 1.00 83.06 516 ALA A N 1
ATOM 4163 C CA . ALA A 1 516 ? 21.871 7.803 16.380 1.00 83.06 516 ALA A CA 1
ATOM 4164 C C . ALA A 1 516 ? 22.454 8.506 17.614 1.00 83.06 516 ALA A C 1
ATOM 4166 O O . ALA A 1 516 ? 23.587 8.979 17.591 1.00 83.06 516 ALA A O 1
ATOM 4167 N N . ALA A 1 517 ? 21.701 8.502 18.715 1.00 85.31 517 ALA A N 1
ATOM 4168 C CA . ALA A 1 517 ? 22.059 9.178 19.954 1.00 85.31 517 ALA A CA 1
ATOM 4169 C C . ALA A 1 517 ? 23.326 8.598 20.612 1.00 85.31 517 ALA A C 1
ATOM 4171 O O . ALA A 1 517 ? 24.099 9.351 21.194 1.00 85.31 517 ALA A O 1
ATOM 4172 N N . SER A 1 518 ? 23.593 7.294 20.457 1.00 82.31 518 SER A N 1
ATOM 4173 C CA . SER A 1 518 ? 24.789 6.622 21.004 1.00 82.31 518 SER A CA 1
ATOM 4174 C C . SER A 1 518 ? 26.120 7.172 20.473 1.00 82.31 518 SER A C 1
ATOM 4176 O O . SER A 1 518 ? 27.164 6.988 21.091 1.00 82.31 518 SER A O 1
ATOM 4178 N N . SER A 1 519 ? 26.094 7.858 19.325 1.00 78.25 519 SER A N 1
ATOM 4179 C CA . SER A 1 519 ? 27.285 8.468 18.722 1.00 78.25 519 SER A CA 1
ATOM 4180 C C . SER A 1 519 ? 27.605 9.857 19.288 1.00 78.25 519 SER A C 1
ATOM 4182 O O . SER A 1 519 ? 28.646 10.422 18.957 1.00 78.25 519 SER A O 1
ATOM 4184 N N . TYR A 1 520 ? 26.736 10.408 20.141 1.00 81.12 520 TYR A N 1
ATOM 4185 C CA . TYR A 1 520 ? 26.898 11.728 20.747 1.00 81.12 520 TYR A CA 1
ATOM 4186 C C . TYR A 1 520 ? 27.301 11.608 22.218 1.00 81.12 520 TYR A C 1
ATOM 4188 O O . TYR A 1 520 ? 26.810 10.751 22.948 1.00 81.12 520 TYR A O 1
ATOM 4196 N N . GLY A 1 521 ? 28.209 12.487 22.648 1.00 75.00 521 GLY A N 1
ATOM 4197 C CA . GLY A 1 521 ? 28.746 12.479 24.012 1.00 75.00 521 GLY A CA 1
ATOM 4198 C C . GLY A 1 521 ? 27.819 13.096 25.061 1.00 75.00 521 GLY A C 1
ATOM 4199 O O . GLY A 1 521 ? 27.876 12.699 26.220 1.00 75.00 521 GLY A O 1
ATOM 4200 N N . ASP A 1 522 ? 26.970 14.050 24.673 1.00 80.81 522 ASP A N 1
ATOM 4201 C CA . ASP A 1 522 ? 26.001 14.671 25.572 1.00 80.81 522 ASP A CA 1
ATOM 4202 C C . ASP A 1 522 ? 24.692 15.042 24.859 1.00 80.81 522 ASP A C 1
ATOM 4204 O O . ASP A 1 522 ? 24.604 15.121 23.629 1.00 80.81 522 ASP A O 1
ATOM 4208 N N . LEU A 1 523 ? 23.653 15.256 25.670 1.00 86.44 523 LEU A N 1
ATOM 4209 C CA . LEU A 1 523 ? 22.297 15.555 25.218 1.00 86.44 523 LEU A CA 1
ATOM 4210 C C . LEU A 1 523 ? 22.205 16.872 24.434 1.00 86.44 523 LEU A C 1
ATOM 4212 O O . LEU A 1 523 ? 21.415 16.979 23.495 1.00 86.44 523 LEU A O 1
ATOM 4216 N N . SER A 1 524 ? 23.012 17.866 24.808 1.00 85.31 524 SER A N 1
ATOM 4217 C CA . SER A 1 524 ? 22.970 19.189 24.190 1.00 85.31 524 SER A CA 1
ATOM 4218 C C . SER A 1 524 ? 23.462 19.129 22.749 1.00 85.31 524 SER A C 1
ATOM 4220 O O . SER A 1 524 ? 22.782 19.619 21.851 1.00 85.31 524 SER A O 1
ATOM 4222 N N . ALA A 1 525 ? 24.604 18.478 22.523 1.00 83.50 525 ALA A N 1
ATOM 4223 C CA . ALA A 1 525 ? 25.184 18.280 21.202 1.00 83.50 525 ALA A CA 1
ATOM 4224 C C . ALA A 1 525 ? 24.246 17.472 20.294 1.00 83.50 525 ALA A C 1
ATOM 4226 O O . ALA A 1 525 ? 24.102 17.776 19.107 1.00 83.50 525 ALA A O 1
ATOM 4227 N N . PHE A 1 526 ? 23.565 16.468 20.855 1.00 86.12 526 PHE A N 1
ATOM 4228 C CA . PHE A 1 526 ? 22.571 15.699 20.115 1.00 86.12 526 PHE A CA 1
ATOM 4229 C C . PHE A 1 526 ? 21.393 16.576 19.664 1.00 86.12 526 PHE A C 1
ATOM 4231 O O . PHE A 1 526 ? 21.101 16.627 18.469 1.00 86.12 526 PHE A O 1
ATOM 4238 N N . LEU A 1 527 ? 20.749 17.315 20.574 1.00 85.00 527 LEU A N 1
ATOM 4239 C CA . LEU A 1 527 ? 19.595 18.162 20.239 1.00 85.00 527 LEU A CA 1
ATOM 4240 C C . LEU A 1 527 ? 19.950 19.323 19.294 1.00 85.00 527 LEU A C 1
ATOM 4242 O O . LEU A 1 527 ? 19.149 19.667 18.419 1.00 85.00 527 LEU A O 1
ATOM 4246 N N . GLU A 1 528 ? 21.157 19.880 19.407 1.00 80.38 528 GLU A N 1
ATOM 4247 C CA . GLU A 1 528 ? 21.678 20.868 18.457 1.00 80.38 528 GLU A CA 1
ATOM 4248 C C . GLU A 1 528 ? 21.811 20.263 17.051 1.00 80.38 528 GLU A C 1
ATOM 4250 O O . GLU A 1 528 ? 21.312 20.833 16.079 1.00 80.38 528 GLU A O 1
ATOM 4255 N N . SER A 1 529 ? 22.381 19.058 16.939 1.00 75.38 529 SER A N 1
ATOM 4256 C CA . SER A 1 529 ? 22.532 18.378 15.647 1.00 75.38 529 SER A CA 1
ATOM 4257 C C . SER A 1 529 ? 21.190 18.047 14.983 1.00 75.38 529 SER A C 1
ATOM 4259 O O . SER A 1 529 ? 21.026 18.258 13.782 1.00 75.38 529 SER A O 1
ATOM 4261 N N . VAL A 1 530 ? 20.195 17.609 15.761 1.00 79.81 530 VAL A N 1
ATOM 4262 C CA . VAL A 1 530 ? 18.844 17.308 15.260 1.00 79.81 530 VAL A CA 1
ATOM 4263 C C . VAL A 1 530 ? 18.149 18.567 14.733 1.00 79.81 530 VAL A C 1
ATOM 4265 O O . VAL A 1 530 ? 17.434 18.512 13.727 1.00 79.81 530 VAL A O 1
ATOM 4268 N N . SER A 1 531 ? 18.375 19.710 15.385 1.00 71.25 531 SER A N 1
ATOM 4269 C CA . SER A 1 531 ? 17.814 20.998 14.966 1.00 71.25 531 SER A CA 1
ATOM 4270 C C . SER A 1 531 ? 18.394 21.440 13.616 1.00 71.25 531 SER A C 1
ATOM 4272 O O . SER A 1 531 ? 17.637 21.768 12.706 1.00 71.25 531 SER A O 1
ATOM 4274 N N . LEU A 1 532 ? 19.715 21.315 13.430 1.00 66.12 532 LEU A N 1
ATOM 4275 C CA . LEU A 1 532 ? 20.403 21.647 12.171 1.00 66.12 532 LEU A CA 1
ATOM 4276 C C . LEU A 1 532 ? 19.940 20.792 10.980 1.00 66.12 532 LEU A C 1
ATOM 4278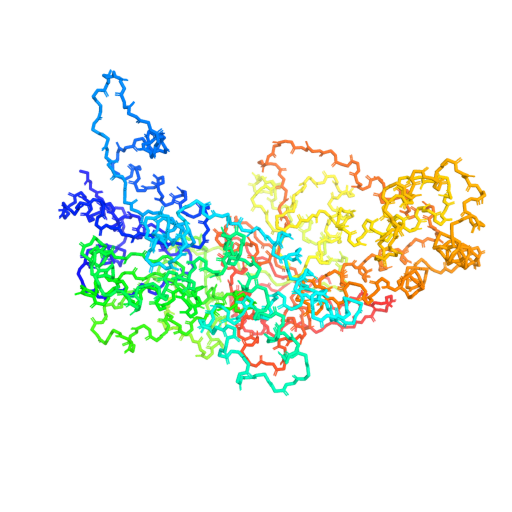 O O . LEU A 1 532 ? 19.858 21.274 9.853 1.00 66.12 532 LEU A O 1
ATOM 4282 N N . VAL A 1 533 ? 19.619 19.522 11.229 1.00 60.75 533 VAL A N 1
ATOM 4283 C CA . VAL A 1 533 ? 19.108 18.574 10.222 1.00 60.75 533 VAL A CA 1
ATOM 4284 C C . VAL A 1 533 ? 17.659 18.898 9.820 1.00 60.75 533 VAL A C 1
ATOM 4286 O O . VAL A 1 533 ? 17.241 18.610 8.697 1.00 60.75 533 VAL A O 1
ATOM 4289 N N . SER A 1 534 ? 16.887 19.517 10.718 1.00 55.81 534 SER A N 1
ATOM 4290 C CA . SER A 1 534 ? 15.470 19.836 10.502 1.00 55.81 534 SER A CA 1
ATOM 4291 C C . SER A 1 534 ? 15.249 21.134 9.708 1.00 55.81 534 SER A C 1
ATOM 4293 O O . SER A 1 534 ? 14.233 21.243 9.022 1.00 55.81 534 SER A O 1
ATOM 4295 N N . ASP A 1 535 ? 16.206 22.069 9.735 1.00 48.47 535 ASP A N 1
ATOM 4296 C CA . ASP A 1 535 ? 16.119 23.407 9.115 1.00 48.47 535 ASP A CA 1
ATOM 4297 C C . ASP A 1 535 ? 16.402 23.442 7.593 1.00 48.47 535 ASP A C 1
ATOM 4299 O O . ASP A 1 535 ? 16.464 24.513 6.983 1.00 48.47 535 ASP A O 1
ATOM 4303 N N . VAL A 1 536 ? 16.546 22.288 6.926 1.00 48.47 536 VAL A N 1
ATOM 4304 C CA . VAL A 1 536 ? 16.717 22.241 5.461 1.00 48.47 536 VAL A CA 1
ATOM 4305 C C . VAL A 1 536 ? 15.362 22.432 4.758 1.00 48.47 536 VAL A C 1
ATOM 4307 O O . VAL A 1 536 ? 14.554 21.500 4.627 1.00 48.47 536 VAL A O 1
ATOM 4310 N N . ASP A 1 537 ? 15.160 23.680 4.331 1.00 46.75 537 ASP A N 1
ATOM 4311 C CA . ASP A 1 537 ? 13.984 24.311 3.715 1.00 46.75 537 ASP A CA 1
ATOM 4312 C C . ASP A 1 537 ? 13.252 23.516 2.605 1.00 46.75 537 ASP A C 1
ATOM 4314 O O . ASP A 1 537 ? 13.831 22.734 1.841 1.00 46.75 537 ASP A O 1
ATOM 4318 N N . GLU A 1 538 ? 11.947 23.793 2.467 1.00 44.97 538 GLU A N 1
ATOM 4319 C CA . GLU A 1 538 ? 11.046 23.287 1.420 1.00 44.97 538 GLU A CA 1
ATOM 4320 C C . GLU A 1 538 ? 11.440 23.795 0.016 1.00 44.97 538 GLU A C 1
ATOM 4322 O O . GLU A 1 538 ? 10.916 24.791 -0.498 1.00 44.97 538 GLU A O 1
ATOM 4327 N N . MET A 1 539 ? 12.329 23.078 -0.674 1.00 43.97 539 MET A N 1
ATOM 4328 C CA . MET A 1 539 ? 12.569 23.327 -2.097 1.00 43.97 539 MET A CA 1
ATOM 4329 C C . MET A 1 539 ? 11.357 22.888 -2.937 1.00 43.97 539 MET A C 1
ATOM 4331 O O . MET A 1 539 ? 11.051 21.706 -3.084 1.00 43.97 539 MET A O 1
ATOM 4335 N N . LYS A 1 540 ? 10.666 23.871 -3.526 1.00 44.16 540 LYS A N 1
ATOM 4336 C CA . LYS A 1 540 ? 9.424 23.710 -4.308 1.00 44.16 540 LYS A CA 1
ATOM 4337 C C . LYS A 1 540 ? 9.587 23.049 -5.685 1.00 44.16 540 LYS A C 1
ATOM 4339 O O . LYS A 1 540 ? 8.591 22.923 -6.399 1.00 44.16 540 LYS A O 1
ATOM 4344 N N . ASP A 1 541 ? 10.784 22.606 -6.069 1.00 54.75 541 ASP A N 1
ATOM 4345 C CA . ASP A 1 541 ? 11.031 22.049 -7.403 1.00 54.75 541 ASP A CA 1
ATOM 4346 C C . ASP A 1 541 ? 11.244 20.525 -7.370 1.00 54.75 541 ASP A C 1
ATOM 4348 O O . ASP A 1 541 ? 12.356 20.014 -7.242 1.00 54.75 541 ASP A O 1
ATOM 4352 N N . LYS A 1 542 ? 10.143 19.770 -7.510 1.00 54.97 542 LYS A N 1
ATOM 4353 C CA . LYS A 1 542 ? 10.125 18.289 -7.489 1.00 54.97 542 LYS A CA 1
ATOM 4354 C C . LYS A 1 542 ? 11.012 17.628 -8.553 1.00 54.97 542 LYS A C 1
ATOM 4356 O O . LYS A 1 542 ? 11.224 16.421 -8.495 1.00 54.97 542 LYS A O 1
ATOM 4361 N N . LYS A 1 543 ? 11.499 18.378 -9.546 1.00 56.19 543 LYS A N 1
ATOM 4362 C CA . LYS A 1 543 ? 12.340 17.851 -10.632 1.00 56.19 543 LYS A CA 1
ATOM 4363 C C . LYS A 1 543 ? 13.812 17.680 -10.247 1.00 56.19 543 LYS A C 1
ATOM 4365 O O . LYS A 1 543 ? 14.535 17.011 -10.983 1.00 56.19 543 LYS A O 1
ATOM 4370 N N . SER A 1 544 ? 14.237 18.204 -9.100 1.00 76.44 544 SER A N 1
ATOM 4371 C CA . SER A 1 544 ? 15.656 18.284 -8.731 1.00 76.44 544 SER A CA 1
ATOM 4372 C C . SER A 1 544 ? 16.004 17.557 -7.432 1.00 76.44 544 SER A C 1
ATOM 4374 O O . SER A 1 544 ? 17.034 17.862 -6.846 1.00 76.44 544 SER A O 1
ATOM 4376 N N . VAL A 1 545 ? 15.175 16.615 -6.972 1.00 89.62 545 VAL A N 1
ATOM 4377 C CA . VAL A 1 545 ? 15.366 15.937 -5.677 1.00 89.62 545 VAL A CA 1
ATOM 4378 C C . VAL A 1 545 ? 15.504 14.425 -5.835 1.00 89.62 545 VAL A C 1
ATOM 4380 O O . VAL A 1 545 ? 14.807 13.822 -6.652 1.00 89.62 545 VAL A O 1
ATOM 4383 N N . LEU A 1 546 ? 16.382 13.816 -5.035 1.00 93.31 546 LEU A N 1
ATOM 4384 C CA . LEU A 1 546 ? 16.509 12.363 -4.910 1.00 93.31 546 LEU A CA 1
ATOM 4385 C C . LEU A 1 546 ? 15.300 11.802 -4.160 1.00 93.31 546 LEU A C 1
ATOM 4387 O O . LEU A 1 546 ? 14.829 12.405 -3.196 1.00 93.31 546 LEU A O 1
ATOM 4391 N N . THR A 1 547 ? 14.791 10.644 -4.571 1.00 93.19 547 THR A N 1
ATOM 4392 C CA . THR A 1 547 ? 13.618 10.051 -3.919 1.00 93.19 547 THR A CA 1
ATOM 4393 C C . THR A 1 547 ? 14.000 8.887 -3.007 1.00 93.19 547 THR A C 1
ATOM 4395 O O . THR A 1 547 ? 14.649 7.943 -3.444 1.00 93.19 547 THR A O 1
ATOM 4398 N N . LEU A 1 548 ? 13.547 8.926 -1.754 1.00 94.88 548 LEU A N 1
ATOM 4399 C CA . LEU A 1 548 ? 13.646 7.840 -0.775 1.00 94.88 548 LEU A CA 1
ATOM 4400 C C . LEU A 1 548 ? 12.244 7.289 -0.502 1.00 94.88 548 LEU A C 1
ATOM 4402 O O . LEU A 1 548 ? 11.305 8.056 -0.270 1.00 94.88 548 LEU A O 1
ATOM 4406 N N . MET A 1 549 ? 12.065 5.970 -0.545 1.00 92.19 549 MET A N 1
ATOM 4407 C CA . MET A 1 549 ? 10.780 5.365 -0.184 1.00 92.19 549 MET A CA 1
ATOM 4408 C C . MET A 1 549 ? 10.885 3.882 0.157 1.00 92.19 549 MET A C 1
ATOM 4410 O O . MET A 1 549 ? 11.824 3.191 -0.232 1.00 92.19 549 MET A O 1
ATOM 4414 N N . THR A 1 550 ? 9.849 3.359 0.813 1.00 91.62 550 THR A N 1
ATOM 4415 C CA . THR A 1 550 ? 9.710 1.906 0.950 1.00 91.62 550 THR A CA 1
ATOM 4416 C C . THR A 1 550 ? 9.337 1.259 -0.381 1.00 91.62 550 THR A C 1
ATOM 4418 O O . THR A 1 550 ? 8.642 1.856 -1.210 1.00 91.62 550 THR A O 1
ATOM 4421 N N . ILE A 1 551 ? 9.701 -0.010 -0.560 1.00 94.31 551 ILE A N 1
ATOM 4422 C CA . ILE A 1 551 ? 9.322 -0.776 -1.758 1.00 94.31 551 ILE A CA 1
ATOM 4423 C C . ILE A 1 551 ? 7.791 -0.858 -1.924 1.00 94.31 551 ILE A C 1
ATOM 4425 O O . ILE A 1 551 ? 7.282 -0.778 -3.043 1.00 94.31 551 ILE A O 1
ATOM 4429 N N . HIS A 1 552 ? 7.033 -0.910 -0.822 1.00 88.06 552 HIS A N 1
ATOM 4430 C CA . HIS A 1 552 ? 5.565 -0.881 -0.846 1.00 88.06 552 HIS A CA 1
ATOM 4431 C C . HIS A 1 552 ? 5.008 0.391 -1.499 1.00 88.06 552 HIS A C 1
ATOM 4433 O O . HIS A 1 552 ? 4.016 0.333 -2.229 1.00 88.06 552 HIS A O 1
ATOM 4439 N N . CYS A 1 553 ? 5.639 1.541 -1.244 1.00 85.06 553 CYS A N 1
ATOM 4440 C CA . CYS A 1 553 ? 5.262 2.828 -1.828 1.00 85.06 553 CYS A CA 1
ATOM 4441 C C . CYS A 1 553 ? 5.693 2.960 -3.293 1.00 85.06 553 CYS A C 1
ATOM 4443 O O . CYS A 1 553 ? 5.102 3.747 -4.032 1.00 85.06 553 CYS A O 1
ATOM 4445 N N . ALA A 1 554 ? 6.680 2.174 -3.724 1.00 87.94 554 ALA A N 1
ATOM 4446 C CA . ALA A 1 554 ? 7.180 2.191 -5.091 1.00 87.94 554 ALA A CA 1
ATOM 4447 C C . ALA A 1 554 ? 6.256 1.469 -6.087 1.00 87.94 554 ALA A C 1
ATOM 4449 O O . ALA A 1 554 ? 6.398 1.651 -7.302 1.00 87.94 554 ALA A O 1
ATOM 4450 N N . LYS A 1 555 ? 5.293 0.658 -5.619 1.00 85.25 555 LYS A N 1
ATOM 4451 C CA . LYS A 1 555 ? 4.342 -0.045 -6.495 1.00 85.25 555 LYS A CA 1
ATOM 4452 C C . LYS A 1 555 ? 3.611 0.948 -7.407 1.00 85.25 555 LYS A C 1
ATOM 4454 O O . LYS A 1 555 ? 3.020 1.930 -6.972 1.00 85.25 555 LYS A O 1
ATOM 4459 N N . GLY A 1 556 ? 3.673 0.678 -8.708 1.00 80.44 556 GLY A N 1
ATOM 4460 C CA . GLY A 1 556 ? 3.115 1.538 -9.759 1.00 80.44 556 GLY A CA 1
ATOM 4461 C C . GLY A 1 556 ? 4.044 2.651 -10.262 1.00 80.44 556 GLY A C 1
ATOM 4462 O O . GLY A 1 556 ? 3.797 3.169 -11.345 1.00 80.44 556 GLY A O 1
ATOM 4463 N N . LEU A 1 557 ? 5.135 2.964 -9.557 1.00 88.62 557 LEU A N 1
ATOM 4464 C CA . LEU A 1 557 ? 6.159 3.909 -10.014 1.00 88.62 557 LEU A CA 1
ATOM 4465 C C . LEU A 1 557 ? 7.221 3.213 -10.880 1.00 88.62 557 LEU A C 1
ATOM 4467 O O . LEU A 1 557 ? 7.243 1.979 -10.987 1.00 88.62 557 LEU A O 1
ATOM 4471 N N . GLU A 1 558 ? 8.070 4.014 -11.516 1.00 93.19 558 GLU A N 1
ATOM 4472 C CA . GLU A 1 558 ? 9.218 3.590 -12.317 1.00 93.19 558 GLU A CA 1
ATOM 4473 C C . GLU A 1 558 ? 10.292 4.678 -12.301 1.00 93.19 558 GLU A C 1
ATOM 4475 O O . GLU A 1 558 ? 9.962 5.863 -12.292 1.00 93.19 558 GLU A O 1
ATOM 4480 N N . PHE A 1 559 ? 11.557 4.260 -12.261 1.00 95.50 559 PHE A N 1
ATOM 4481 C CA . PHE A 1 559 ? 12.710 5.153 -12.184 1.00 95.50 559 PHE A CA 1
ATOM 4482 C C . PHE A 1 559 ? 13.815 4.659 -13.119 1.00 95.50 559 PHE A C 1
ATOM 4484 O O . PHE A 1 559 ? 14.028 3.443 -13.217 1.00 95.50 559 PHE A O 1
ATOM 4491 N N . PRO A 1 560 ? 14.537 5.566 -13.797 1.00 96.56 560 PRO A N 1
ATOM 4492 C CA . PRO A 1 560 ? 15.688 5.192 -14.607 1.00 96.56 560 PRO A CA 1
ATOM 4493 C C . PRO A 1 560 ? 16.737 4.378 -13.838 1.00 96.56 560 PRO A C 1
ATOM 4495 O O . PRO A 1 560 ? 17.147 3.316 -14.316 1.00 96.56 560 PRO A O 1
ATOM 4498 N N . VAL A 1 561 ? 17.101 4.826 -12.632 1.00 97.94 561 VAL A N 1
ATOM 4499 C CA . VAL A 1 561 ? 18.091 4.172 -11.766 1.00 97.94 561 VAL A CA 1
ATOM 4500 C C . VAL A 1 561 ? 17.481 3.873 -10.397 1.00 97.94 561 VAL A C 1
ATOM 4502 O O . VAL A 1 561 ? 16.926 4.760 -9.747 1.00 97.94 561 VAL A O 1
ATOM 4505 N N . VAL A 1 562 ? 17.584 2.619 -9.953 1.00 98.50 562 VAL A N 1
ATOM 4506 C CA . VAL A 1 562 ? 17.048 2.151 -8.666 1.00 98.50 562 VAL A CA 1
ATOM 4507 C C . VAL A 1 562 ? 18.155 1.532 -7.827 1.00 98.50 562 VAL A C 1
ATOM 4509 O O . VAL A 1 562 ? 18.878 0.660 -8.307 1.00 98.50 562 VAL A O 1
ATOM 4512 N N . PHE A 1 563 ? 18.209 1.929 -6.560 1.00 98.50 563 PHE A N 1
ATOM 4513 C CA . PHE A 1 563 ? 19.002 1.285 -5.518 1.00 98.50 563 PHE A CA 1
ATOM 4514 C C . PHE A 1 563 ? 18.060 0.565 -4.552 1.00 98.50 563 PHE A C 1
ATOM 4516 O O . PHE A 1 563 ? 17.098 1.167 -4.082 1.00 98.50 563 PHE A O 1
ATOM 4523 N N . ILE A 1 564 ? 18.311 -0.710 -4.261 1.00 98.31 564 ILE A N 1
ATOM 4524 C CA . ILE A 1 564 ? 17.625 -1.479 -3.216 1.00 98.31 564 ILE A CA 1
ATOM 4525 C C . ILE A 1 564 ? 18.639 -1.739 -2.105 1.00 98.31 564 ILE A C 1
ATOM 4527 O O . ILE A 1 564 ? 19.611 -2.452 -2.333 1.00 98.31 564 ILE A O 1
ATOM 4531 N N . SER A 1 565 ? 18.408 -1.166 -0.925 1.00 96.62 565 SER A N 1
ATOM 4532 C CA . SER A 1 565 ? 19.334 -1.231 0.211 1.00 96.62 565 SER A CA 1
ATOM 4533 C C . SER A 1 565 ? 18.865 -2.178 1.316 1.00 96.62 565 SER A C 1
ATOM 4535 O O . SER A 1 565 ? 17.663 -2.323 1.573 1.00 96.62 565 SER A O 1
ATOM 4537 N N . GLY A 1 566 ? 19.836 -2.777 2.007 1.00 94.75 566 GLY A N 1
ATOM 4538 C CA . GLY A 1 566 ? 19.633 -3.656 3.151 1.00 94.75 566 GLY A CA 1
ATOM 4539 C C . GLY A 1 566 ? 19.028 -4.999 2.769 1.00 94.75 566 GLY A C 1
ATOM 4540 O O . GLY A 1 566 ? 18.088 -5.456 3.421 1.00 94.75 566 GLY A O 1
ATOM 4541 N N . LEU A 1 567 ? 19.535 -5.622 1.701 1.00 96.44 567 LEU A N 1
ATOM 4542 C CA . LEU A 1 567 ? 19.096 -6.949 1.277 1.00 96.44 567 LEU A CA 1
ATOM 4543 C C . LEU A 1 567 ? 19.778 -8.051 2.112 1.00 96.44 567 LEU A C 1
ATOM 4545 O O . LEU A 1 567 ? 20.645 -8.789 1.644 1.00 96.44 567 LEU A O 1
ATOM 4549 N N . GLU A 1 568 ? 19.362 -8.152 3.373 1.00 94.81 568 GLU A N 1
ATOM 4550 C CA . GLU A 1 568 ? 19.942 -9.019 4.410 1.00 94.81 568 GLU A CA 1
ATOM 4551 C C . GLU A 1 568 ? 18.880 -9.938 5.025 1.00 94.81 568 GLU A C 1
ATOM 4553 O O . GLU A 1 568 ? 17.715 -9.555 5.147 1.00 94.81 568 GLU A O 1
ATOM 4558 N N . GLU A 1 569 ? 19.263 -11.136 5.469 1.00 93.69 569 GLU A N 1
ATOM 4559 C CA . GLU A 1 569 ? 18.353 -12.010 6.222 1.00 93.69 569 GLU A CA 1
ATOM 4560 C C . GLU A 1 569 ? 17.887 -11.331 7.519 1.00 93.69 569 GLU A C 1
ATOM 4562 O O . GLU A 1 569 ? 18.680 -10.771 8.275 1.00 93.69 569 GLU A O 1
ATOM 4567 N N . GLY A 1 570 ? 16.581 -11.381 7.786 1.00 88.88 570 GLY A N 1
ATOM 4568 C CA . GLY A 1 570 ? 15.962 -10.742 8.949 1.00 88.88 570 GLY A CA 1
ATOM 4569 C C . GLY A 1 570 ? 15.549 -9.285 8.718 1.00 88.88 570 GLY A C 1
ATOM 4570 O O . GLY A 1 570 ? 14.616 -8.825 9.384 1.00 88.88 570 GLY A O 1
ATOM 4571 N N . LEU A 1 571 ? 16.157 -8.596 7.745 1.00 90.31 571 LEU A N 1
ATOM 4572 C CA . LEU A 1 571 ? 15.742 -7.267 7.286 1.00 90.31 571 LEU A CA 1
ATOM 4573 C C . LEU A 1 571 ? 14.885 -7.370 6.022 1.00 90.31 571 LEU A C 1
ATOM 4575 O O . LEU A 1 571 ? 13.755 -6.883 6.011 1.00 90.31 571 LEU A O 1
ATOM 4579 N N . PHE A 1 572 ? 15.396 -8.034 4.984 1.00 94.81 572 PHE A N 1
ATOM 4580 C CA . PHE A 1 572 ? 14.689 -8.306 3.741 1.00 94.81 572 PHE A CA 1
ATOM 4581 C C . PHE A 1 572 ? 15.169 -9.629 3.096 1.00 94.81 572 PHE A C 1
ATOM 4583 O O . PHE A 1 572 ? 16.132 -9.625 2.324 1.00 94.81 572 PHE A O 1
ATOM 4590 N N . PRO A 1 573 ? 14.510 -10.773 3.370 1.00 94.06 573 PRO A N 1
ATOM 4591 C CA . PRO A 1 573 ? 13.173 -10.921 3.957 1.00 94.06 573 PRO A CA 1
ATOM 4592 C C . PRO A 1 573 ? 13.086 -10.509 5.429 1.00 94.06 573 PRO A C 1
ATOM 4594 O O . PRO A 1 573 ? 13.967 -10.810 6.234 1.00 94.06 573 PRO A O 1
ATOM 4597 N N . HIS A 1 574 ? 11.995 -9.826 5.782 1.00 90.62 574 HIS A N 1
ATOM 4598 C CA . HIS A 1 574 ? 11.759 -9.389 7.155 1.00 90.62 574 HIS A CA 1
ATOM 4599 C C . HIS A 1 574 ? 11.621 -10.587 8.108 1.00 90.62 574 HIS A C 1
ATOM 4601 O O . HIS A 1 574 ? 10.917 -11.547 7.793 1.00 90.62 574 HIS A O 1
ATOM 4607 N N . SER A 1 575 ? 12.211 -10.509 9.303 1.00 87.06 575 SER A N 1
ATOM 4608 C CA . SER A 1 575 ? 12.276 -11.591 10.306 1.00 87.06 575 SER A CA 1
ATOM 4609 C C . SER A 1 575 ? 10.967 -12.370 10.533 1.00 87.06 575 SER A C 1
ATOM 4611 O O . SER A 1 575 ? 10.974 -13.594 10.587 1.00 87.06 575 SER A O 1
ATOM 4613 N N . ARG A 1 576 ? 9.816 -11.690 10.583 1.00 81.19 576 ARG A N 1
ATOM 4614 C CA . ARG A 1 576 ? 8.490 -12.330 10.760 1.00 81.19 576 ARG A CA 1
ATOM 4615 C C . ARG A 1 576 ? 8.037 -13.241 9.623 1.00 81.19 576 ARG A C 1
ATOM 4617 O O . ARG A 1 576 ? 7.153 -14.063 9.824 1.00 81.19 576 ARG A O 1
ATOM 4624 N N . SER A 1 577 ? 8.575 -13.043 8.428 1.00 84.62 577 SER A N 1
ATOM 4625 C CA . SER A 1 577 ? 8.230 -13.845 7.253 1.00 84.62 577 SER A CA 1
ATOM 4626 C C . SER A 1 577 ? 9.049 -15.131 7.161 1.00 84.62 577 SER A C 1
ATOM 4628 O O . SER A 1 577 ? 8.746 -15.980 6.332 1.00 84.62 577 SER A O 1
ATOM 4630 N N . LEU A 1 578 ? 10.092 -15.280 7.986 1.00 84.50 578 LEU A N 1
ATOM 4631 C CA . LEU A 1 578 ? 11.045 -16.382 7.864 1.00 84.50 578 LEU A CA 1
ATOM 4632 C C . LEU A 1 578 ? 10.430 -17.735 8.241 1.00 84.50 578 LEU A C 1
ATOM 4634 O O . LEU A 1 578 ? 10.787 -18.744 7.636 1.00 84.50 578 LEU A O 1
ATOM 4638 N N . ASP A 1 579 ? 9.493 -17.737 9.193 1.00 80.00 579 ASP A N 1
ATOM 4639 C CA . ASP A 1 579 ? 8.842 -18.950 9.707 1.00 80.00 579 ASP A CA 1
ATOM 4640 C C . ASP A 1 579 ? 7.558 -19.326 8.942 1.00 80.00 579 ASP A C 1
ATOM 4642 O O . ASP A 1 579 ? 7.027 -20.424 9.118 1.00 80.00 579 ASP A O 1
ATOM 4646 N N . ASP A 1 580 ? 7.051 -18.434 8.085 1.00 83.62 580 ASP A N 1
ATOM 4647 C CA . ASP A 1 580 ? 5.834 -18.639 7.298 1.00 83.62 580 ASP A CA 1
ATOM 4648 C C . ASP A 1 580 ? 6.159 -18.695 5.802 1.00 83.62 580 ASP A C 1
ATOM 4650 O O . ASP A 1 580 ? 6.588 -17.712 5.200 1.00 83.62 580 ASP A O 1
ATOM 4654 N N . ALA A 1 581 ? 5.897 -19.842 5.172 1.00 85.06 581 ALA A N 1
ATOM 4655 C CA . ALA A 1 581 ? 6.119 -20.019 3.740 1.00 85.06 581 ALA A CA 1
ATOM 4656 C C . ALA A 1 581 ? 5.332 -18.997 2.901 1.00 85.06 581 ALA A C 1
ATOM 4658 O O . ALA A 1 581 ? 5.847 -18.509 1.895 1.00 85.06 581 ALA A O 1
ATOM 4659 N N . TYR A 1 582 ? 4.111 -18.644 3.322 1.00 85.44 582 TYR A N 1
ATOM 4660 C CA . TYR A 1 582 ? 3.301 -17.650 2.620 1.00 85.44 582 TYR A CA 1
ATOM 4661 C C . TYR A 1 582 ? 3.894 -16.243 2.770 1.00 85.44 582 TYR A C 1
ATOM 4663 O O . TYR A 1 582 ? 4.059 -15.531 1.776 1.00 85.44 582 TYR A O 1
ATOM 4671 N N . GLY A 1 583 ? 4.273 -15.865 3.993 1.00 87.56 583 GLY A N 1
ATOM 4672 C CA . GLY A 1 583 ? 4.981 -14.623 4.287 1.00 87.56 583 GLY A CA 1
ATOM 4673 C C . GLY A 1 583 ? 6.275 -14.480 3.487 1.00 87.56 583 GLY A C 1
ATOM 4674 O O . GLY A 1 583 ? 6.533 -13.413 2.929 1.00 87.56 583 GLY A O 1
ATOM 4675 N N . LEU A 1 584 ? 7.061 -15.552 3.356 1.00 92.19 584 LEU A N 1
ATOM 4676 C CA . LEU A 1 584 ? 8.288 -15.532 2.561 1.00 92.19 584 LEU A CA 1
ATOM 4677 C C . LEU A 1 584 ? 8.009 -15.302 1.070 1.00 92.19 584 LEU A C 1
ATOM 4679 O O . LEU A 1 584 ? 8.710 -14.526 0.418 1.00 92.19 584 LEU A O 1
ATOM 4683 N N . GLU A 1 585 ? 6.983 -15.952 0.514 1.00 93.00 585 GLU A N 1
ATOM 4684 C CA . GLU A 1 585 ? 6.572 -15.699 -0.869 1.00 93.00 585 GLU A CA 1
ATOM 4685 C C . GLU A 1 585 ? 6.118 -14.251 -1.091 1.00 93.00 585 GLU A C 1
ATOM 4687 O O . GLU A 1 585 ? 6.345 -13.697 -2.170 1.00 93.00 585 GLU A O 1
ATOM 4692 N N . GLU A 1 586 ? 5.473 -13.631 -0.101 1.00 91.75 586 GLU A N 1
ATOM 4693 C CA . GLU A 1 586 ? 5.075 -12.223 -0.156 1.00 91.75 586 GLU A CA 1
ATOM 4694 C C . GLU A 1 586 ? 6.282 -11.279 -0.115 1.00 91.75 586 GLU A C 1
ATOM 4696 O O . GLU A 1 586 ? 6.355 -10.370 -0.942 1.00 91.75 586 GLU A O 1
ATOM 4701 N N . GLU A 1 587 ? 7.276 -11.528 0.742 1.00 94.75 587 GLU A N 1
ATOM 4702 C CA . GLU A 1 587 ? 8.536 -10.770 0.721 1.00 94.75 587 GLU A CA 1
ATOM 4703 C C . GLU A 1 587 ? 9.272 -10.937 -0.617 1.00 94.75 587 GLU A C 1
ATOM 4705 O O . GLU A 1 587 ? 9.832 -9.974 -1.144 1.00 94.75 587 GLU A O 1
ATOM 4710 N N . ARG A 1 588 ? 9.202 -12.118 -1.239 1.00 96.38 588 ARG A N 1
ATOM 4711 C CA . ARG A 1 588 ? 9.766 -12.333 -2.577 1.00 96.38 588 ARG A CA 1
ATOM 4712 C C . ARG A 1 588 ? 9.019 -11.546 -3.659 1.00 96.38 588 ARG A C 1
ATOM 4714 O O . ARG A 1 588 ? 9.652 -10.938 -4.524 1.00 96.38 588 ARG A O 1
ATOM 4721 N N . ARG A 1 589 ? 7.678 -11.484 -3.597 1.00 95.38 589 ARG A N 1
ATOM 4722 C CA . ARG A 1 589 ? 6.863 -10.596 -4.461 1.00 95.38 589 ARG A CA 1
ATOM 4723 C C . ARG A 1 589 ? 7.241 -9.132 -4.244 1.00 95.38 589 ARG A C 1
ATOM 4725 O O . ARG A 1 589 ? 7.332 -8.375 -5.210 1.00 95.38 589 ARG A O 1
ATOM 4732 N N . LEU A 1 590 ? 7.499 -8.730 -3.000 1.00 95.50 590 LEU A N 1
ATOM 4733 C CA . LEU A 1 590 ? 7.958 -7.384 -2.673 1.00 95.50 590 LEU A CA 1
ATOM 4734 C C . LEU A 1 590 ? 9.319 -7.093 -3.313 1.00 95.50 590 LEU A C 1
ATOM 4736 O O . LEU A 1 590 ? 9.476 -6.051 -3.949 1.00 95.50 590 LEU A O 1
ATOM 4740 N N . PHE A 1 591 ? 10.271 -8.022 -3.233 1.00 97.75 591 PHE A N 1
ATOM 4741 C CA . PHE A 1 591 ? 11.579 -7.860 -3.867 1.00 97.75 591 PHE A CA 1
ATOM 4742 C C . PHE A 1 591 ? 11.464 -7.767 -5.392 1.00 97.75 591 PHE A C 1
ATOM 4744 O O . PHE A 1 591 ? 11.966 -6.814 -5.991 1.00 97.75 591 PHE A O 1
ATOM 4751 N N . TYR A 1 592 ? 10.674 -8.649 -6.009 1.00 97.00 592 TYR A N 1
ATOM 4752 C CA . TYR A 1 592 ? 10.318 -8.570 -7.427 1.00 97.00 592 TYR A CA 1
ATOM 4753 C C . TYR A 1 592 ? 9.700 -7.207 -7.809 1.00 97.00 592 TYR A C 1
ATOM 4755 O O . TYR A 1 592 ? 10.057 -6.612 -8.834 1.00 97.00 592 TYR A O 1
ATOM 4763 N N . VAL A 1 593 ? 8.794 -6.659 -6.988 1.00 95.69 593 VAL A N 1
ATOM 4764 C CA . VAL A 1 593 ? 8.233 -5.315 -7.206 1.00 95.69 593 VAL A CA 1
ATOM 4765 C C . VAL A 1 593 ? 9.344 -4.269 -7.214 1.00 95.69 593 VAL A C 1
ATOM 4767 O O . VAL A 1 593 ? 9.361 -3.460 -8.143 1.00 95.69 593 VAL A O 1
ATOM 4770 N N . GLY A 1 594 ? 10.264 -4.309 -6.245 1.00 96.88 594 GLY A N 1
ATOM 4771 C CA . GLY A 1 594 ? 11.422 -3.414 -6.152 1.00 96.88 594 GLY A CA 1
ATOM 4772 C C . GLY A 1 594 ? 12.299 -3.455 -7.404 1.00 96.88 594 GLY A C 1
ATOM 4773 O O . GLY A 1 594 ? 12.523 -2.419 -8.030 1.00 96.88 594 GLY A O 1
ATOM 4774 N N . MET A 1 595 ? 12.705 -4.653 -7.838 1.00 97.69 595 MET A N 1
ATOM 4775 C CA . MET A 1 595 ? 13.539 -4.842 -9.034 1.00 97.69 595 MET A CA 1
ATOM 4776 C C . MET A 1 595 ? 12.859 -4.286 -10.292 1.00 97.69 595 MET A C 1
ATOM 4778 O O . MET A 1 595 ? 13.458 -3.556 -11.079 1.00 97.69 595 MET A O 1
ATOM 4782 N N . THR A 1 596 ? 11.559 -4.548 -10.454 1.00 96.06 596 THR A N 1
ATOM 4783 C CA . THR A 1 596 ? 10.780 -4.109 -11.627 1.00 96.06 596 THR A CA 1
ATOM 4784 C C . THR A 1 596 ? 10.395 -2.624 -11.619 1.00 96.06 596 THR A C 1
ATOM 4786 O O . THR A 1 596 ? 9.633 -2.170 -12.488 1.00 96.06 596 THR A O 1
ATOM 4789 N N . ARG A 1 597 ? 10.882 -1.842 -10.645 1.00 96.12 597 ARG A N 1
ATOM 4790 C CA . ARG A 1 597 ? 10.813 -0.372 -10.695 1.00 96.12 597 ARG A CA 1
ATOM 4791 C C . ARG A 1 597 ? 11.916 0.217 -11.569 1.00 96.12 597 ARG A C 1
ATOM 4793 O O . ARG A 1 597 ? 11.723 1.311 -12.093 1.00 96.12 597 ARG A O 1
ATOM 4800 N N . ALA A 1 598 ? 13.022 -0.507 -11.746 1.00 97.44 598 ALA A N 1
ATOM 4801 C CA . ALA A 1 598 ? 14.179 -0.052 -12.501 1.00 97.44 598 ALA A CA 1
ATOM 4802 C C . ALA A 1 598 ? 13.913 -0.108 -14.005 1.00 97.44 598 ALA A C 1
ATOM 4804 O O . ALA A 1 598 ? 13.498 -1.141 -14.537 1.00 97.44 598 ALA A O 1
ATOM 4805 N N . MET A 1 599 ? 14.150 1.000 -14.705 1.00 96.25 599 MET A N 1
ATOM 4806 C CA . MET A 1 599 ? 14.053 1.044 -16.164 1.00 96.25 599 MET A CA 1
ATOM 4807 C C . MET A 1 599 ? 15.385 0.673 -16.818 1.00 96.25 599 MET A C 1
ATOM 4809 O O . MET A 1 599 ? 15.384 -0.077 -17.792 1.00 96.25 599 MET A O 1
ATOM 4813 N N . GLU A 1 600 ? 16.508 1.178 -16.296 1.00 95.88 600 GLU A N 1
ATOM 4814 C CA . GLU A 1 600 ? 17.809 1.104 -16.975 1.00 95.88 600 GLU A CA 1
ATOM 4815 C C . GLU A 1 600 ? 18.913 0.483 -16.124 1.00 95.88 600 GLU A C 1
ATOM 4817 O O . GLU A 1 600 ? 19.632 -0.374 -16.636 1.00 95.88 600 GLU A O 1
ATOM 4822 N N . ARG A 1 601 ? 19.040 0.885 -14.853 1.00 97.06 601 ARG A N 1
ATOM 4823 C CA . ARG A 1 601 ? 20.060 0.370 -13.928 1.00 97.06 601 ARG A CA 1
ATOM 4824 C C . ARG A 1 601 ? 19.435 -0.046 -12.599 1.00 97.06 601 ARG A C 1
ATOM 4826 O O . ARG A 1 601 ? 18.580 0.668 -12.068 1.00 97.06 601 ARG A O 1
ATOM 4833 N N . LEU A 1 602 ? 19.883 -1.183 -12.074 1.00 98.12 602 LEU A N 1
ATOM 4834 C CA . LEU A 1 602 ? 19.470 -1.722 -10.782 1.00 98.12 602 LEU A CA 1
ATOM 4835 C C . LEU A 1 602 ? 20.711 -2.067 -9.959 1.00 98.12 602 LEU A C 1
ATOM 4837 O O . LEU A 1 602 ? 21.529 -2.878 -10.389 1.00 98.12 602 LEU A O 1
ATOM 4841 N N . TYR A 1 603 ? 20.791 -1.468 -8.778 1.00 98.31 603 TYR A N 1
ATOM 4842 C CA . TYR A 1 603 ? 21.811 -1.720 -7.770 1.00 98.31 603 TYR A CA 1
ATOM 4843 C C . TYR A 1 603 ? 21.143 -2.332 -6.542 1.00 98.31 603 TYR A C 1
ATOM 4845 O O . TYR A 1 603 ? 20.081 -1.876 -6.111 1.00 98.31 603 TYR A O 1
ATOM 4853 N N . ILE A 1 604 ? 21.752 -3.369 -5.988 1.00 98.00 604 ILE A N 1
ATOM 4854 C CA . ILE A 1 604 ? 21.270 -4.100 -4.821 1.00 98.00 604 ILE A CA 1
ATOM 4855 C C . ILE A 1 604 ? 22.413 -4.161 -3.821 1.00 98.00 604 ILE A C 1
ATOM 4857 O O . ILE A 1 604 ? 23.462 -4.710 -4.137 1.00 98.00 604 ILE A O 1
ATOM 4861 N N . SER A 1 605 ? 22.222 -3.636 -2.620 1.00 96.81 605 SER A N 1
ATOM 4862 C CA . SER A 1 605 ? 23.268 -3.592 -1.604 1.00 96.81 605 SER A CA 1
ATOM 4863 C C . SER A 1 605 ? 22.862 -4.294 -0.314 1.00 96.81 605 SER A C 1
ATOM 4865 O O . SER A 1 605 ? 21.682 -4.378 0.044 1.00 96.81 605 SER A O 1
ATOM 4867 N N . TRP A 1 606 ? 23.869 -4.796 0.390 1.00 96.12 606 TRP A N 1
ATOM 4868 C CA . TRP A 1 606 ? 23.744 -5.357 1.728 1.00 96.12 606 TRP A CA 1
ATOM 4869 C C . TRP A 1 606 ? 25.011 -5.062 2.536 1.00 96.12 606 TRP A C 1
ATOM 4871 O O . TRP A 1 606 ? 26.095 -4.891 1.971 1.00 96.12 606 TRP A O 1
ATOM 4881 N N . ALA A 1 607 ? 24.878 -4.997 3.859 1.00 94.25 607 ALA A N 1
ATOM 4882 C CA . ALA A 1 607 ? 25.996 -4.794 4.768 1.00 94.25 607 ALA A CA 1
ATOM 4883 C C . ALA A 1 607 ? 26.358 -6.095 5.497 1.00 94.25 607 ALA A C 1
ATOM 4885 O O . ALA A 1 607 ? 25.483 -6.798 5.991 1.00 94.25 607 ALA A O 1
ATOM 4886 N N . GLN A 1 608 ? 27.654 -6.384 5.632 1.00 92.94 608 GLN A N 1
ATOM 4887 C CA . GLN A 1 608 ? 28.165 -7.531 6.396 1.00 92.94 608 GLN A CA 1
ATOM 4888 C C . GLN A 1 608 ? 27.957 -7.365 7.903 1.00 92.94 608 GLN A C 1
ATOM 4890 O O . GLN A 1 608 ? 27.877 -8.351 8.635 1.00 92.94 608 GLN A O 1
ATOM 4895 N N . THR A 1 609 ? 27.889 -6.119 8.377 1.00 89.69 609 THR A N 1
ATOM 4896 C CA . THR A 1 609 ? 27.649 -5.805 9.784 1.00 89.69 609 THR A CA 1
ATOM 4897 C C . THR A 1 609 ? 26.680 -4.636 9.957 1.00 89.69 609 THR A C 1
ATOM 4899 O O . THR A 1 609 ? 26.774 -3.605 9.275 1.00 89.69 609 THR A O 1
ATOM 4902 N N . ARG A 1 610 ? 25.772 -4.761 10.933 1.00 82.94 610 ARG A N 1
ATOM 4903 C CA . ARG A 1 610 ? 24.900 -3.671 11.391 1.00 82.94 610 ARG A CA 1
ATOM 4904 C C . ARG A 1 610 ? 25.027 -3.476 12.894 1.00 82.94 610 ARG A C 1
ATOM 4906 O O . ARG A 1 610 ? 25.121 -4.427 13.657 1.00 82.94 610 ARG A O 1
ATOM 4913 N N . SER A 1 611 ? 25.008 -2.212 13.319 1.00 72.06 611 SER A N 1
ATOM 4914 C CA . SER A 1 611 ? 24.822 -1.886 14.734 1.00 72.06 611 SER A CA 1
ATOM 4915 C C . SER A 1 611 ? 23.337 -2.000 15.082 1.00 72.06 611 SER A C 1
ATOM 4917 O O . SER A 1 611 ? 22.537 -1.248 14.509 1.00 72.06 611 SER A O 1
ATOM 4919 N N . ILE A 1 612 ? 23.002 -2.943 15.965 1.00 64.88 612 ILE A N 1
ATOM 4920 C CA . ILE A 1 612 ? 21.672 -3.218 16.521 1.00 64.88 612 ILE A CA 1
ATOM 4921 C C . ILE A 1 612 ? 21.814 -3.152 18.052 1.00 64.88 612 ILE A C 1
ATOM 4923 O O . ILE A 1 612 ? 22.665 -3.826 18.627 1.00 64.88 612 ILE A O 1
ATOM 4927 N N . TYR A 1 613 ? 21.031 -2.302 18.728 1.00 56.19 613 TYR A N 1
ATOM 4928 C CA . TYR A 1 613 ? 21.144 -2.058 20.180 1.00 56.19 613 TYR A CA 1
ATOM 4929 C C . TYR A 1 613 ? 22.567 -1.680 20.646 1.00 56.19 613 TYR A C 1
ATOM 4931 O O . TYR A 1 613 ? 23.046 -2.168 21.671 1.00 56.19 613 TYR A O 1
ATOM 4939 N N . GLY A 1 614 ? 23.282 -0.868 19.859 1.00 58.75 614 GLY A N 1
ATOM 4940 C CA . GLY A 1 614 ? 24.666 -0.478 20.157 1.00 58.75 614 GLY A CA 1
ATOM 4941 C C . GLY A 1 614 ? 25.705 -1.602 20.018 1.00 58.75 614 GLY A C 1
ATOM 4942 O O . GLY A 1 614 ? 26.884 -1.378 20.288 1.00 58.75 614 GLY A O 1
ATOM 4943 N N . ARG A 1 615 ? 25.310 -2.807 19.582 1.00 70.38 615 ARG A N 1
ATOM 4944 C CA . ARG A 1 615 ? 26.217 -3.929 19.303 1.00 70.38 615 ARG A CA 1
ATOM 4945 C C . ARG A 1 615 ? 26.362 -4.132 17.806 1.00 70.38 615 ARG A C 1
ATOM 4947 O O . ARG A 1 615 ? 25.381 -4.107 17.074 1.00 70.38 615 ARG A O 1
ATOM 4954 N N . ILE A 1 616 ? 27.594 -4.354 17.359 1.00 80.81 616 ILE A N 1
ATOM 4955 C CA . ILE A 1 616 ? 27.875 -4.733 15.975 1.00 80.81 616 ILE A CA 1
ATOM 4956 C C . ILE A 1 616 ? 27.554 -6.218 15.832 1.00 80.81 616 ILE A C 1
ATOM 4958 O O . ILE A 1 616 ? 28.234 -7.057 16.423 1.00 80.81 616 ILE A O 1
ATOM 4962 N N . GLU A 1 617 ? 26.523 -6.527 15.057 1.00 83.75 617 GLU A N 1
ATOM 4963 C CA . GLU A 1 617 ? 26.125 -7.893 14.742 1.00 83.75 617 GLU A CA 1
ATOM 4964 C C . GLU A 1 617 ? 26.468 -8.224 13.283 1.00 83.75 617 GLU A C 1
ATOM 4966 O O . GLU A 1 617 ? 26.333 -7.360 12.407 1.00 83.75 617 GLU A O 1
ATOM 4971 N N . PRO A 1 618 ? 26.945 -9.453 13.005 1.00 90.06 618 PRO A N 1
ATOM 4972 C CA . PRO A 1 618 ? 27.122 -9.921 11.641 1.00 90.06 618 PRO A CA 1
ATOM 4973 C C . PRO A 1 618 ? 25.756 -10.153 10.992 1.00 90.06 618 PRO A C 1
ATOM 4975 O O . PRO A 1 618 ? 24.871 -10.772 11.582 1.00 90.06 618 PRO A O 1
ATOM 4978 N N . CYS A 1 619 ? 25.608 -9.693 9.757 1.00 89.25 619 CYS A N 1
ATOM 4979 C CA . CYS A 1 619 ? 24.402 -9.868 8.962 1.00 89.25 619 CYS A CA 1
ATOM 4980 C C . CYS A 1 619 ? 24.672 -10.892 7.861 1.00 89.25 619 CYS A C 1
ATOM 4982 O O . CYS A 1 619 ? 25.707 -10.854 7.193 1.00 89.25 619 CYS A O 1
ATOM 4984 N N . ALA A 1 620 ? 23.743 -11.828 7.678 1.00 92.75 620 ALA A N 1
ATOM 4985 C CA . ALA A 1 620 ? 23.801 -12.751 6.555 1.00 92.75 620 ALA A CA 1
ATOM 4986 C C . ALA A 1 620 ? 23.188 -12.088 5.307 1.00 92.75 620 ALA A C 1
ATOM 4988 O O . ALA A 1 620 ? 22.172 -11.393 5.431 1.00 92.75 620 ALA A O 1
ATOM 4989 N N . PRO A 1 621 ? 23.763 -12.305 4.109 1.00 95.00 621 PRO A N 1
ATOM 4990 C CA . PRO A 1 621 ? 23.149 -11.852 2.867 1.00 95.00 621 PRO A CA 1
ATOM 4991 C C . PRO A 1 621 ? 21.765 -12.488 2.712 1.00 95.00 621 PRO A C 1
ATOM 4993 O O . PRO A 1 621 ? 21.566 -13.643 3.086 1.00 95.00 621 PRO A O 1
ATOM 4996 N N . SER A 1 622 ? 20.809 -11.741 2.164 1.00 97.00 622 SER A N 1
ATOM 4997 C CA . SER A 1 622 ? 19.468 -12.262 1.891 1.00 97.00 622 SER A CA 1
ATOM 4998 C C . SER A 1 622 ? 19.512 -13.461 0.954 1.00 97.00 622 SER A C 1
ATOM 5000 O O . SER A 1 622 ? 20.177 -13.415 -0.082 1.00 97.00 622 SER A O 1
ATOM 5002 N N . ARG A 1 623 ? 18.697 -14.482 1.230 1.00 95.38 623 ARG A N 1
ATOM 5003 C CA . ARG A 1 623 ? 18.493 -15.620 0.322 1.00 95.38 623 ARG A CA 1
ATOM 5004 C C . ARG A 1 623 ? 18.051 -15.208 -1.080 1.00 95.38 623 ARG A C 1
ATOM 5006 O O . ARG A 1 623 ? 18.293 -15.936 -2.033 1.00 95.38 623 ARG A O 1
ATOM 5013 N N . PHE A 1 624 ? 17.417 -14.043 -1.231 1.00 96.62 624 PHE A N 1
ATOM 5014 C CA . PHE A 1 624 ? 17.000 -13.551 -2.542 1.00 96.62 624 PHE A CA 1
ATOM 5015 C C . PHE A 1 624 ? 18.185 -13.232 -3.463 1.00 96.62 624 PHE A C 1
ATOM 5017 O O . PHE A 1 624 ? 18.006 -13.191 -4.677 1.00 96.62 624 PHE A O 1
ATOM 5024 N N . LEU A 1 625 ? 19.389 -13.033 -2.912 1.00 95.12 625 LEU A N 1
ATOM 5025 C CA . LEU A 1 625 ? 20.615 -12.886 -3.697 1.00 95.12 625 LEU A CA 1
ATOM 5026 C C . LEU A 1 625 ? 21.029 -14.202 -4.366 1.00 95.12 625 LEU A C 1
ATOM 5028 O O . LEU A 1 625 ? 21.478 -14.177 -5.509 1.00 95.12 625 LEU A O 1
ATOM 5032 N N . ASP A 1 626 ? 20.826 -15.340 -3.698 1.00 93.88 626 ASP A N 1
ATOM 5033 C CA . ASP A 1 626 ? 21.125 -16.668 -4.254 1.00 93.88 626 ASP A CA 1
ATOM 5034 C C . ASP A 1 626 ? 20.145 -17.070 -5.367 1.00 93.88 626 ASP A C 1
ATOM 5036 O O . ASP A 1 626 ? 20.469 -17.894 -6.223 1.00 93.88 626 ASP A O 1
ATOM 5040 N N . GLU A 1 627 ? 18.953 -16.466 -5.375 1.00 95.25 627 GLU A N 1
ATOM 5041 C CA . GLU A 1 627 ? 17.914 -16.661 -6.392 1.00 95.25 627 GLU A CA 1
ATOM 5042 C C . GLU A 1 627 ? 18.180 -15.851 -7.681 1.00 95.25 627 GLU A C 1
ATOM 5044 O O . GLU A 1 627 ? 17.471 -16.020 -8.676 1.00 95.25 627 GLU A O 1
ATOM 5049 N N . LEU A 1 628 ? 19.191 -14.969 -7.692 1.00 94.12 628 LEU A N 1
ATOM 5050 C CA . LEU A 1 628 ? 19.562 -14.183 -8.871 1.00 94.12 628 LEU A CA 1
ATOM 5051 C C . LEU A 1 628 ? 20.394 -15.009 -9.873 1.00 94.12 628 LEU A C 1
ATOM 5053 O O . LEU A 1 628 ? 21.271 -15.789 -9.491 1.00 94.12 628 LEU A O 1
ATOM 5057 N N . PRO A 1 629 ? 20.209 -14.798 -11.189 1.00 91.88 629 PRO A N 1
ATOM 5058 C CA . PRO A 1 629 ? 20.976 -15.508 -12.201 1.00 91.88 629 PRO A CA 1
ATOM 5059 C C . PRO A 1 629 ? 22.407 -14.960 -12.278 1.00 91.88 629 PRO A C 1
ATOM 5061 O O . PRO A 1 629 ? 22.622 -13.814 -12.675 1.00 91.88 629 PRO A O 1
ATOM 5064 N N . LYS A 1 630 ? 23.398 -15.807 -11.965 1.00 87.94 630 LYS A N 1
ATOM 5065 C CA . LYS A 1 630 ? 24.832 -15.443 -11.903 1.00 87.94 630 LYS A CA 1
ATOM 5066 C C . LYS A 1 630 ? 25.368 -14.750 -13.162 1.00 87.94 630 LYS A C 1
ATOM 5068 O O . LYS A 1 630 ? 26.249 -13.910 -13.068 1.00 87.94 630 LYS A O 1
ATOM 5073 N N . GLU A 1 631 ? 24.831 -15.083 -14.333 1.00 85.75 631 GLU A N 1
ATOM 5074 C CA . GLU A 1 631 ? 25.256 -14.524 -15.625 1.00 85.75 631 GLU A CA 1
ATOM 5075 C C . GLU A 1 631 ? 24.751 -13.092 -15.883 1.00 85.75 631 GLU A C 1
ATOM 5077 O O . GLU A 1 631 ? 25.189 -12.447 -16.834 1.00 85.75 631 GLU A O 1
ATOM 5082 N N . LYS A 1 632 ? 23.799 -12.598 -15.080 1.00 82.81 632 LYS A N 1
ATOM 5083 C CA . LYS A 1 632 ? 23.171 -11.272 -15.242 1.00 82.81 632 LYS A CA 1
ATOM 5084 C C . LYS A 1 632 ? 23.453 -10.333 -14.076 1.00 82.81 632 LYS A C 1
ATOM 5086 O O . LYS A 1 632 ? 22.911 -9.226 -14.056 1.00 82.81 632 LYS A O 1
ATOM 5091 N N . ILE A 1 633 ? 24.280 -10.773 -13.133 1.00 88.94 633 ILE A N 1
ATOM 5092 C CA . ILE A 1 633 ? 24.713 -9.978 -11.991 1.00 88.94 633 ILE A CA 1
ATOM 5093 C C . ILE A 1 633 ? 26.193 -9.631 -12.108 1.00 88.94 633 ILE A C 1
ATOM 5095 O O . ILE A 1 633 ? 26.993 -10.403 -12.631 1.00 88.94 633 ILE A O 1
ATOM 5099 N N . GLU A 1 634 ? 26.546 -8.471 -11.580 1.00 93.94 634 GLU A N 1
ATOM 5100 C CA . GLU A 1 634 ? 27.922 -8.053 -11.348 1.00 93.94 634 GLU A CA 1
ATOM 5101 C C . GLU A 1 634 ? 28.113 -7.910 -9.841 1.00 93.94 634 GLU A C 1
ATOM 5103 O O . GLU A 1 634 ? 27.371 -7.172 -9.196 1.00 93.94 634 GLU A O 1
ATOM 5108 N N . GLN A 1 635 ? 29.064 -8.649 -9.266 1.00 90.06 635 GLN A N 1
ATOM 5109 C CA . GLN A 1 635 ? 29.386 -8.536 -7.845 1.00 90.06 635 GLN A CA 1
ATOM 5110 C C . GLN A 1 635 ? 30.478 -7.489 -7.636 1.00 90.06 635 GLN A C 1
ATOM 5112 O O . GLN A 1 635 ? 31.530 -7.551 -8.271 1.00 90.06 635 GLN A O 1
ATOM 5117 N N . ILE A 1 636 ? 30.219 -6.557 -6.724 1.00 87.94 636 ILE A N 1
ATOM 5118 C CA . ILE A 1 636 ? 31.140 -5.503 -6.308 1.00 87.94 636 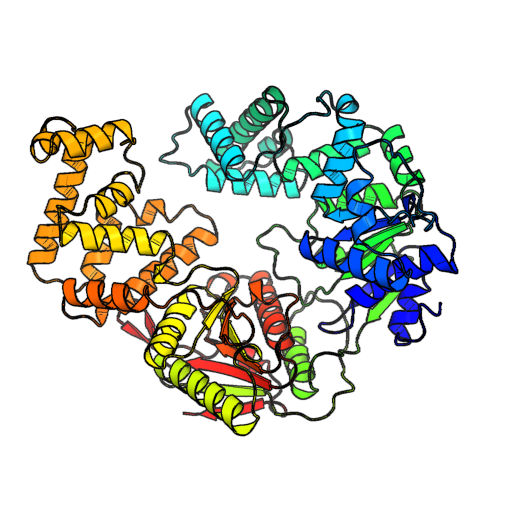ILE A CA 1
ATOM 5119 C C . ILE A 1 636 ? 31.381 -5.684 -4.805 1.00 87.94 636 ILE A C 1
ATOM 5121 O O . ILE A 1 636 ? 30.462 -5.532 -3.999 1.00 87.94 636 ILE A O 1
ATOM 5125 N N . GLU A 1 637 ? 32.609 -6.032 -4.429 1.00 80.06 637 GLU A N 1
ATOM 5126 C CA . GLU A 1 637 ? 33.053 -6.064 -3.030 1.00 80.06 637 GLU A CA 1
ATOM 5127 C C . GLU A 1 637 ? 33.849 -4.789 -2.724 1.00 80.06 637 GLU A C 1
ATOM 5129 O O . GLU A 1 637 ? 34.704 -4.397 -3.524 1.00 80.06 637 GLU A O 1
ATOM 5134 N N . LEU A 1 638 ? 33.531 -4.138 -1.597 1.00 76.44 638 LEU A N 1
ATOM 5135 C CA . LEU A 1 638 ? 34.152 -2.885 -1.140 1.00 76.44 638 LEU A CA 1
ATOM 5136 C C . LEU A 1 638 ? 35.313 -3.092 -0.168 1.00 76.44 638 LEU A C 1
ATOM 5138 O O . LEU A 1 638 ? 35.207 -3.987 0.704 1.00 76.44 638 LEU A O 1
#

Sequence (638 aa):
MNIIDTLNEKQKEAVLATEGPVLILAGAGSGKTRALTHRIAYLIYEKSVPPQNILAVTFTNKAAGEMRNRVAELLGVNAQQSSAADNKPQTTDHKLPTVLLPWLGTFHAVCVKILRREAKNIGLSSEFVIYDEDDSIRAIKRAMRDLEVPEKKYNPRAIKSFISGAKAELITASDYQNFAHDNFQKIVADVFIRYEKILNSANAFDFDDLILKTVQLLQKNQEILKKYQDRFKYILVDEYQDTNHAQYVFLKLLAAARRNIFVIGDDWQSIYSFRGAKFQNILDFEKDYPDAKVIRLEQNYRSRQPIVEAAQEVIKHNQLRSEKNLFTEKDGGAPVAVIASPRKSDEVEFILDEIESIRIGERRNLSDFVILYRTNAQSRLFEEALISRGIPYQIIGGLRFYERREIKDILAYLSFIQNPDDIVSLSRIINVPPRGIGEKTLEKIIQLGEKAQDEIPKYGEFSKKIDELRQFNAESPSLDELIEKIMKITGYREYLADGTVESEGRLENIEELKNAASSYGDLSAFLESVSLVSDVDEMKDKKSVLTLMTIHCAKGLEFPVVFISGLEEGLFPHSRSLDDAYGLEEERRLFYVGMTRAMERLYISWAQTRSIYGRIEPCAPSRFLDELPKEKIEQIEL